Protein AF-A0A8H4WPX4-F1 (afdb_monomer_lite)

InterPro domains:
  IPR052374 SERAC1 [PTHR48182] (149-244)

Secondary structure (DSSP, 8-state):
-TTB-SSEEEEEEEPTT--HHHHHHHHHHHHPPP-PPP-----------------------------------------------------BSBS-SS----TTSEEEEEEEEETTEEEEEEEESSHHHHHHHHHHHHT-TTSTTTT-EEESB--EEEEEEE-TT--EEEEEE--TT--TTGGGB-TTS-BHHHHTSTTSTTTTTEEEEEEE----TTSHHHHHTHHHHHHHHHHHHHHHHHGGGSTTS--TT-TTTT--GGG--EEEES---S---HHHHHHHHHHHHHHTS---GGGGGGGGG--GGGT--HHHHHT-TTPPPEEEEEESS-EEETTEEE-SS-HHHH-BTTBPPEEETT--TTTTT--SSSSTHHHHHHHHHHHHHHHHHHHHHHHHHHHHHHHHHHHHHHHHHT--

Organism: NCBI:txid282569

Foldseek 3Di:
DLQFDLFKKKKWLPDPPDDPVNVVVLLLLLQDDPDDPPPPPPDDDDDDDDDDDDDDDDDDDDDDDDDDDDDYDDDDDDDDDDPPPPDPPDFFAWPDPDQDCDPRFWGTKTWDDALNTIMMMIGGPGSVSVVSSVVSLVVCCVDPCVSMDMGRRPAFKDWLHAAPQAPEEAEAEAAALHHQQLLQAAPVRDNCLRNPQCVDPLPVNHTYMYHGDHRHLLDPVSLVCLVVSVVRNQQSVQSRVPHPPPPPDDDPVCRRVPDDQLLDEEEAFLAQLPCPDLVLVLLQNQVSVVLNPDDDCVSSVSSPPRDVVSNDDLVVQVPDVVRQHYAWEFEAAFDDGPNDTDASRDQVRRAGDPHGHHYQHPDGPSCRSYDPHCDRSVVVVSVRVSVSNVSSVVSVVVVVVVVVVVVVVVVVVVVVVVVD

pLDDT: mean 72.53, std 23.23, range [25.0, 97.5]

Sequence (420 aa):
MPLQSKRSVRVHEIPEGTSEKEYLDFVEHLCTKPKKPPKLHYSRVTKHFRRKFKSSASRSIPTEEVDEDARSKDEAELSPSPSTLRSEAEQAAPLLDDPLPTAKGWTRTTYCRQNGHLVGTVSFESETLKMEALERHEKNEKSCWKDWVVEDNFSEVTVLYEGPDAEFDICAVHGQGGNAMDTWTAGNGKMWLRDLLPEHDKFKNSRIMTFGYDSDLTDRDTVMELNDWAATLLRSLNEARTGDTAMAQLDPASIYNNIALPRFGIVFLATPHSGSTIADWNAFLVATAHVLGGVRIESVNTVKTFNPASVWDAQAFINLKPCPPFRCFAEGRMMPVRGTSKHVVTQASATLGNQQAFQIMNVDHVSICKFKSRLGPFTTISMALWELLNEVNNGGVQQTRTQQERRVSTQDEAVSIAQS

Structure (mmCIF, N/CA/C/O backbone):
data_AF-A0A8H4WPX4-F1
#
_entry.id   AF-A0A8H4WPX4-F1
#
loop_
_atom_site.group_PDB
_atom_site.id
_atom_site.type_symbol
_atom_site.label_atom_id
_atom_site.label_alt_id
_atom_site.label_comp_id
_atom_site.label_asym_id
_atom_site.label_entity_id
_atom_site.label_seq_id
_atom_site.pdbx_PDB_ins_code
_atom_site.Cartn_x
_atom_site.Cartn_y
_atom_site.Cartn_z
_atom_site.occupancy
_atom_site.B_iso_or_equiv
_atom_site.auth_seq_id
_atom_site.auth_comp_id
_atom_site.auth_asym_id
_atom_site.auth_atom_id
_atom_site.pdbx_PDB_model_num
ATOM 1 N N . MET A 1 1 ? 13.151 7.558 11.901 1.00 49.66 1 MET A N 1
ATOM 2 C CA . MET A 1 1 ? 12.704 6.172 11.686 1.00 49.66 1 MET A CA 1
ATOM 3 C C . MET A 1 1 ? 11.643 6.207 10.605 1.00 49.66 1 MET A C 1
ATOM 5 O O . MET A 1 1 ? 10.640 6.889 10.800 1.00 49.66 1 MET A O 1
ATOM 9 N N . PRO A 1 2 ? 11.892 5.598 9.440 1.00 61.50 2 PRO A N 1
ATOM 10 C CA . PRO A 1 2 ? 11.043 5.741 8.260 1.00 61.50 2 PRO A CA 1
ATOM 11 C C . PRO A 1 2 ? 9.674 5.068 8.399 1.00 61.50 2 PRO A C 1
ATOM 13 O O . PRO A 1 2 ? 8.862 5.256 7.513 1.00 61.50 2 PRO A O 1
ATOM 16 N N . LEU A 1 3 ? 9.391 4.346 9.488 1.00 73.19 3 LEU A N 1
ATOM 17 C CA . LEU A 1 3 ? 8.135 3.620 9.716 1.00 73.19 3 LEU A CA 1
ATOM 18 C C . LEU A 1 3 ? 6.934 4.490 10.114 1.00 73.19 3 LEU A C 1
ATOM 20 O O . LEU A 1 3 ? 5.793 4.063 9.940 1.00 73.19 3 LEU A O 1
ATOM 24 N N . GLN A 1 4 ? 7.169 5.688 10.654 1.00 89.25 4 GLN A N 1
ATOM 25 C CA . GLN A 1 4 ? 6.096 6.527 11.183 1.00 89.25 4 GLN A CA 1
ATOM 26 C C . GLN A 1 4 ? 5.302 7.192 10.061 1.00 89.25 4 GLN A C 1
ATOM 28 O O . GLN A 1 4 ? 5.848 7.893 9.204 1.00 89.25 4 GLN A O 1
ATOM 33 N N . SER A 1 5 ? 3.991 7.002 10.099 1.00 92.69 5 SER A N 1
ATOM 34 C CA . SER A 1 5 ? 3.038 7.673 9.228 1.00 92.69 5 SER A CA 1
ATOM 35 C C . SER A 1 5 ? 2.842 9.129 9.656 1.00 92.69 5 SER A C 1
ATOM 37 O O . SER A 1 5 ? 2.601 9.440 10.827 1.00 92.69 5 SER A O 1
ATOM 39 N N . LYS A 1 6 ? 2.882 10.056 8.695 1.00 91.44 6 LYS A N 1
ATOM 40 C CA . LYS A 1 6 ? 2.703 11.495 8.961 1.00 91.44 6 LYS A CA 1
ATOM 41 C C . LYS A 1 6 ? 1.300 11.813 9.455 1.00 91.44 6 LYS A C 1
ATOM 43 O O . LYS A 1 6 ? 1.112 12.727 10.250 1.00 91.44 6 LYS A O 1
ATOM 48 N N . ARG A 1 7 ? 0.290 11.104 8.951 1.00 92.38 7 ARG A N 1
ATOM 49 C CA . ARG A 1 7 ? -1.121 11.496 9.118 1.00 92.38 7 ARG A CA 1
ATOM 50 C C . ARG A 1 7 ? -2.052 10.365 9.513 1.00 92.38 7 ARG A C 1
ATOM 52 O O . ARG A 1 7 ? -3.246 10.615 9.603 1.00 92.38 7 ARG A O 1
ATOM 59 N N . SER A 1 8 ? -1.556 9.156 9.725 1.00 95.31 8 SER A N 1
ATOM 60 C CA . SER A 1 8 ? -2.407 8.022 10.094 1.00 95.31 8 SER A CA 1
ATOM 61 C C . SER A 1 8 ? -1.850 7.277 11.292 1.00 95.31 8 SER A C 1
ATOM 63 O O . SER A 1 8 ? -0.639 7.275 11.482 1.00 95.31 8 SER A O 1
ATOM 65 N N . VAL A 1 9 ? -2.732 6.634 12.045 1.00 95.94 9 VAL A N 1
ATOM 66 C CA . VAL A 1 9 ? -2.401 5.708 13.133 1.00 95.94 9 VAL A CA 1
ATOM 67 C C . VAL A 1 9 ? -3.067 4.365 12.881 1.00 95.94 9 VAL A C 1
ATOM 69 O O . VAL A 1 9 ? -4.122 4.300 12.240 1.00 95.94 9 VAL A O 1
ATOM 72 N N . ARG A 1 10 ? -2.442 3.308 13.373 1.00 95.50 10 ARG A N 1
ATOM 73 C CA . ARG A 1 10 ? -3.004 1.976 13.519 1.00 95.50 10 ARG A CA 1
ATOM 74 C C . ARG A 1 10 ? -3.588 1.857 14.921 1.00 95.50 10 ARG A C 1
ATOM 76 O O . ARG A 1 10 ? -3.024 2.373 15.882 1.00 95.50 10 ARG A O 1
ATOM 83 N N . VAL A 1 11 ? -4.726 1.189 15.011 1.00 94.88 11 VAL A N 1
ATOM 84 C CA . VAL A 1 11 ? -5.390 0.822 16.258 1.00 94.88 11 VAL A CA 1
ATOM 85 C C . VAL A 1 11 ? -5.448 -0.698 16.298 1.00 94.88 11 VAL A C 1
ATOM 87 O O . VAL A 1 11 ? -5.988 -1.305 15.375 1.00 94.88 11 VAL A O 1
ATOM 90 N N . HIS A 1 12 ? -4.876 -1.319 17.317 1.00 93.06 12 HIS A N 1
ATOM 91 C CA . HIS A 1 12 ? -4.879 -2.774 17.481 1.00 93.06 12 HIS A CA 1
ATOM 92 C C . HIS A 1 12 ? -5.034 -3.142 18.958 1.00 93.06 12 HIS A C 1
ATOM 94 O O . HIS A 1 12 ? -5.242 -2.263 19.794 1.00 93.06 12 HIS A O 1
ATOM 100 N N . GLU A 1 13 ? -5.015 -4.445 19.263 1.00 91.12 13 GLU A N 1
ATOM 101 C CA . GLU A 1 13 ? -5.414 -4.965 20.585 1.00 91.12 13 GLU A CA 1
ATOM 102 C C . GLU A 1 13 ? -6.828 -4.503 20.977 1.00 91.12 13 GLU A C 1
ATOM 104 O O . GLU A 1 13 ? -7.164 -4.308 22.141 1.00 91.12 13 GLU A O 1
ATOM 109 N N . ILE A 1 14 ? -7.688 -4.328 19.969 1.00 91.56 14 ILE A N 1
ATOM 110 C CA . ILE A 1 14 ? -9.085 -3.969 20.171 1.00 91.56 14 ILE A CA 1
ATOM 111 C C . ILE A 1 14 ? -9.789 -5.183 20.807 1.00 91.56 14 ILE A C 1
ATOM 113 O O . ILE A 1 14 ? -9.704 -6.280 20.243 1.00 91.56 14 ILE A O 1
ATOM 117 N N . PRO A 1 15 ? -10.481 -5.018 21.953 1.00 91.00 15 PRO A N 1
ATOM 118 C CA . PRO A 1 15 ? -11.145 -6.114 22.648 1.00 91.00 15 PRO A CA 1
ATOM 119 C C . PRO A 1 15 ? -12.100 -6.900 21.748 1.00 91.00 15 PRO A C 1
ATOM 121 O O . PRO A 1 15 ? -12.853 -6.325 20.956 1.00 91.00 15 PRO A O 1
ATOM 124 N N . GLU A 1 16 ? -12.100 -8.224 21.895 1.00 87.88 16 GLU A N 1
ATOM 125 C CA . GLU A 1 16 ? -13.018 -9.091 21.158 1.00 87.88 16 GLU A CA 1
ATOM 126 C C . GLU A 1 16 ? -14.481 -8.729 21.446 1.00 87.88 16 GLU A C 1
ATOM 128 O O . GLU A 1 16 ? -14.855 -8.421 22.576 1.00 87.88 16 GLU A O 1
ATOM 133 N N . GLY A 1 17 ? -15.317 -8.765 20.407 1.00 86.69 17 GLY A N 1
ATOM 134 C CA . GLY A 1 17 ? -16.735 -8.409 20.507 1.00 86.69 17 GLY A CA 1
ATOM 135 C C . GLY A 1 17 ? -17.028 -6.907 20.478 1.00 86.69 17 GLY A C 1
ATOM 136 O O . GLY A 1 17 ? -18.195 -6.539 20.566 1.00 86.69 17 GLY A O 1
ATOM 137 N N . THR A 1 18 ? -16.010 -6.052 20.319 1.00 90.12 18 THR A N 1
ATOM 138 C CA . THR A 1 18 ? -16.209 -4.615 20.079 1.00 90.12 18 THR A CA 1
ATOM 139 C C . THR A 1 18 ? -17.030 -4.409 18.804 1.00 90.12 18 THR A C 1
ATOM 141 O O . THR A 1 18 ? -16.660 -4.883 17.726 1.00 90.12 18 THR A O 1
ATOM 144 N N . SER A 1 19 ? -18.134 -3.680 18.921 1.00 90.38 19 SER A N 1
ATOM 145 C CA . SER A 1 19 ? -18.980 -3.311 17.785 1.00 90.38 19 SER A CA 1
ATOM 146 C C . SER A 1 19 ? -18.358 -2.190 16.951 1.00 90.38 19 SER A C 1
ATOM 148 O O . SER A 1 19 ? -17.565 -1.380 17.445 1.00 90.38 19 SER A O 1
ATOM 150 N N . GLU A 1 20 ? -18.779 -2.070 15.692 1.00 87.38 20 GLU A N 1
ATOM 151 C CA . GLU A 1 20 ? -18.356 -0.963 14.822 1.00 87.38 20 GLU A CA 1
ATOM 152 C C . GLU A 1 20 ? -18.636 0.415 15.455 1.00 87.38 20 GLU A C 1
ATOM 154 O O . GLU A 1 20 ? -17.824 1.340 15.386 1.00 87.38 20 GLU A O 1
ATOM 159 N N . LYS A 1 21 ? -19.775 0.542 16.139 1.00 88.38 21 LYS A N 1
ATOM 160 C CA . LYS A 1 21 ? -20.167 1.777 16.817 1.00 88.38 21 LYS A CA 1
ATOM 161 C C . LYS A 1 21 ? -19.221 2.135 17.965 1.00 88.38 21 LYS A C 1
ATOM 163 O O . LYS A 1 21 ? -18.845 3.297 18.087 1.00 88.38 21 LYS A O 1
ATOM 168 N N . GLU A 1 22 ? -18.828 1.165 18.787 1.00 90.75 22 GLU A N 1
ATOM 169 C CA . GLU A 1 22 ? -17.868 1.394 19.877 1.00 90.75 22 GLU A CA 1
ATOM 170 C C . GLU A 1 22 ? -16.495 1.793 19.333 1.00 90.75 22 GLU A C 1
ATOM 172 O O . GLU A 1 22 ? -15.857 2.702 19.866 1.00 90.75 22 GLU A O 1
ATOM 177 N N . TYR A 1 23 ? -16.071 1.179 18.225 1.00 91.38 23 TYR A N 1
ATOM 178 C CA . TYR A 1 23 ? -14.866 1.592 17.514 1.00 91.38 23 TYR A CA 1
ATOM 179 C C . TYR A 1 23 ? -14.960 3.039 17.010 1.00 91.38 23 TYR A C 1
ATOM 181 O O . TYR A 1 23 ? -14.030 3.825 17.201 1.00 91.38 23 TYR A O 1
ATOM 189 N N . LEU A 1 24 ? -16.088 3.444 16.424 1.00 89.50 24 LEU A N 1
ATOM 190 C CA . LEU A 1 24 ? -16.292 4.831 15.999 1.00 89.50 24 LEU A CA 1
ATOM 191 C C . LEU A 1 24 ? -16.297 5.809 17.181 1.00 89.50 24 LEU A C 1
ATOM 193 O O . LEU A 1 24 ? -15.671 6.865 17.086 1.00 89.50 24 LEU A O 1
ATOM 197 N N . ASP A 1 25 ? -16.917 5.453 18.306 1.00 89.31 25 ASP A N 1
ATOM 198 C CA . ASP A 1 25 ? -16.880 6.258 19.534 1.00 89.31 25 ASP A CA 1
ATOM 199 C C . ASP A 1 25 ? -15.433 6.450 20.034 1.00 89.31 25 ASP A C 1
ATOM 201 O O . ASP A 1 25 ? -15.055 7.546 20.470 1.00 89.31 25 ASP A O 1
ATOM 205 N N . PHE A 1 26 ? -14.585 5.425 19.904 1.00 90.94 26 PHE A N 1
ATOM 206 C CA . PHE A 1 26 ? -13.151 5.530 20.170 1.00 90.94 26 PHE A CA 1
ATOM 207 C C . PHE A 1 26 ? -12.427 6.466 19.184 1.00 90.94 26 PHE A C 1
ATOM 209 O O . PHE A 1 26 ? -11.671 7.350 19.601 1.00 90.94 26 PHE A O 1
ATOM 216 N N . VAL A 1 27 ? -12.681 6.342 17.879 1.00 90.81 27 VAL A N 1
ATOM 217 C CA . VAL A 1 27 ? -12.102 7.245 16.864 1.00 90.81 27 VAL A CA 1
ATOM 218 C C . VAL A 1 27 ? -12.495 8.702 17.144 1.00 90.81 27 VAL A C 1
ATOM 220 O O . VAL A 1 27 ? -11.671 9.619 17.047 1.00 90.81 27 VAL A O 1
ATOM 223 N N . GLU A 1 28 ? -13.739 8.939 17.560 1.00 87.31 28 GLU A N 1
ATOM 224 C CA . GLU A 1 28 ? -14.193 10.260 17.989 1.00 87.31 28 GLU A CA 1
ATOM 225 C C . GLU A 1 28 ? -13.503 10.745 19.272 1.00 8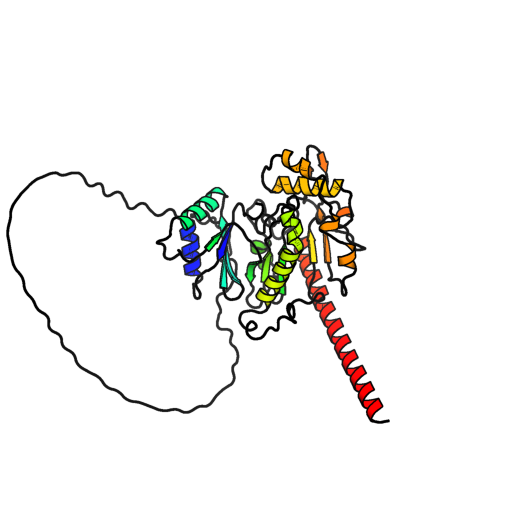7.31 28 GLU A C 1
ATOM 227 O O . GLU A 1 28 ? -13.208 11.942 19.406 1.00 87.31 28 GLU A O 1
ATOM 232 N N . HIS A 1 29 ? -13.221 9.840 20.209 1.00 86.25 29 HIS A N 1
ATOM 233 C CA . HIS A 1 29 ? -12.486 10.143 21.433 1.00 86.25 29 HIS A CA 1
ATOM 234 C C . HIS A 1 29 ? -11.058 10.635 21.149 1.00 86.25 29 HIS A C 1
ATOM 236 O O . HIS A 1 29 ? -10.640 11.639 21.731 1.00 86.25 29 HIS A O 1
ATOM 242 N N . LEU A 1 30 ? -10.345 10.020 20.197 1.00 87.62 30 LEU A N 1
ATOM 243 C CA . LEU A 1 30 ? -9.008 10.467 19.764 1.00 87.62 30 LEU A CA 1
ATOM 244 C C . LEU A 1 30 ? -8.999 11.930 19.274 1.00 87.62 30 LEU A C 1
ATOM 246 O O . LEU A 1 30 ? -8.006 12.661 19.384 1.00 87.62 30 LEU A O 1
ATOM 250 N N . CYS A 1 31 ? -10.142 12.375 18.762 1.00 79.56 31 CYS A N 1
ATOM 251 C CA . CYS A 1 31 ? -10.309 13.641 18.068 1.00 79.56 31 CYS A CA 1
ATOM 252 C C . CYS A 1 31 ? -10.891 14.765 18.939 1.00 79.56 31 CYS A C 1
ATOM 254 O O . CYS A 1 31 ? -10.658 15.952 18.691 1.00 79.56 31 CYS A O 1
ATOM 256 N N . THR A 1 32 ? -11.655 14.426 19.977 1.00 74.50 32 THR A N 1
ATOM 257 C CA . THR A 1 32 ? -12.377 15.410 20.789 1.00 74.50 32 THR A CA 1
ATOM 258 C C . THR A 1 32 ? -11.599 15.780 22.053 1.00 74.50 32 THR A C 1
ATOM 260 O O . THR A 1 32 ? -11.301 14.954 22.910 1.00 74.50 32 THR A O 1
ATOM 263 N N . LYS A 1 33 ? -11.280 17.073 22.225 1.00 61.56 33 LYS A N 1
ATOM 264 C CA . LYS A 1 33 ? -10.755 17.572 23.509 1.00 61.56 33 LYS A CA 1
ATOM 265 C C . LYS A 1 33 ? -11.840 17.365 24.577 1.00 61.56 33 LYS A C 1
ATOM 267 O O . LYS A 1 33 ? -12.969 17.812 24.348 1.00 61.56 33 LYS A O 1
ATOM 272 N N . PRO A 1 34 ? -11.542 16.762 25.746 1.00 54.03 34 PRO A N 1
ATOM 273 C CA . PRO A 1 34 ? -12.527 16.664 26.814 1.00 54.03 34 PRO A CA 1
ATOM 274 C C . PRO A 1 34 ? -13.023 18.072 27.145 1.00 54.03 34 PRO A C 1
ATOM 276 O O . PRO A 1 34 ? -12.227 18.991 27.374 1.00 54.03 34 PRO A O 1
ATOM 279 N N . LYS A 1 35 ? -14.347 18.270 27.131 1.00 45.44 35 LYS A N 1
ATOM 280 C CA . LYS A 1 35 ? -14.943 19.534 27.572 1.00 45.44 35 LYS A CA 1
ATOM 281 C C . LYS A 1 35 ? -14.468 19.760 29.004 1.00 45.44 35 LYS A C 1
ATOM 283 O O . LYS A 1 35 ? -14.813 18.984 29.891 1.00 45.44 35 LYS A O 1
ATOM 288 N N . LYS A 1 36 ? -13.664 20.807 29.241 1.00 37.50 36 LYS A N 1
ATOM 289 C CA . LYS A 1 36 ? -13.374 21.243 30.614 1.00 37.50 36 LYS A CA 1
ATOM 290 C C . LYS A 1 36 ? -14.729 21.406 31.308 1.00 37.50 36 LYS A C 1
ATOM 292 O O . LYS A 1 36 ? -15.585 22.084 30.730 1.00 37.50 36 LYS A O 1
ATOM 297 N N . PRO A 1 37 ? -14.952 20.811 32.494 1.00 34.47 37 PRO A N 1
ATOM 298 C CA . PRO A 1 37 ? -16.178 21.079 33.223 1.00 34.47 37 PRO A CA 1
ATOM 299 C C . PRO A 1 37 ? -16.290 22.600 33.392 1.00 34.47 37 PRO A C 1
ATOM 301 O O . PRO A 1 37 ? -15.262 23.258 33.617 1.00 34.47 37 PRO A O 1
ATOM 304 N N . PRO A 1 38 ? -17.487 23.190 33.218 1.00 32.53 38 PRO A N 1
ATOM 305 C CA . PRO A 1 38 ? -17.656 24.620 33.408 1.00 32.53 38 PRO A CA 1
ATOM 306 C C . PRO A 1 38 ? -17.118 24.963 34.793 1.00 32.53 38 PRO A C 1
ATOM 308 O O . PRO A 1 38 ? -17.492 24.339 35.786 1.00 32.53 38 PRO A O 1
ATOM 311 N N . LYS A 1 39 ? -16.173 25.908 34.848 1.00 34.97 39 LYS A N 1
ATOM 312 C CA . LYS A 1 39 ? -15.634 26.402 36.113 1.00 34.97 39 LYS A CA 1
ATOM 313 C C . LYS A 1 39 ? -16.828 26.903 36.920 1.00 34.97 39 LYS A C 1
ATOM 315 O O . LYS A 1 39 ? -17.374 27.954 36.589 1.00 34.97 39 LYS A O 1
ATOM 320 N N . LEU A 1 40 ? -17.245 26.161 37.949 1.00 34.16 40 LEU A N 1
ATOM 321 C CA . LEU A 1 40 ? -18.173 26.698 38.933 1.00 34.16 40 LEU A CA 1
ATOM 322 C C . LEU A 1 40 ? -17.484 27.919 39.539 1.00 34.16 40 LEU A C 1
ATOM 324 O O . LEU A 1 40 ? -16.514 27.801 40.292 1.00 34.16 40 LEU A O 1
ATOM 328 N N . HIS A 1 41 ? -17.964 29.102 39.169 1.00 35.03 41 HIS A N 1
ATOM 329 C CA . HIS A 1 41 ? -17.638 30.336 39.856 1.00 35.03 41 HIS A CA 1
ATOM 330 C C . HIS A 1 41 ? -18.262 30.243 41.250 1.00 35.03 41 HIS A C 1
ATOM 332 O O . HIS A 1 41 ? -19.390 30.669 41.476 1.00 35.03 41 HIS A O 1
ATOM 338 N N . TYR A 1 42 ? -17.530 29.667 42.201 1.00 32.53 42 TYR A N 1
ATOM 339 C CA . TYR A 1 42 ? -17.839 29.879 43.605 1.00 32.53 42 TYR A CA 1
ATOM 340 C C . TYR A 1 42 ? -17.457 31.318 43.936 1.00 32.53 42 TYR A C 1
ATOM 342 O O . TYR A 1 42 ? -16.288 31.645 44.159 1.00 32.53 42 TYR A O 1
ATOM 350 N N . SER A 1 43 ? -18.456 32.199 43.936 1.00 33.25 43 SER A N 1
ATOM 351 C CA . SER A 1 43 ? -18.349 33.466 44.639 1.00 33.25 43 SER A CA 1
ATOM 352 C C . SER A 1 43 ? -18.081 33.143 46.109 1.00 33.25 43 SER A C 1
ATOM 354 O O . SER A 1 43 ? -18.835 32.434 46.778 1.00 33.25 43 SER A O 1
ATOM 356 N N . ARG A 1 44 ? -16.941 33.616 46.615 1.00 34.16 44 ARG A N 1
ATOM 357 C CA . ARG A 1 44 ? -16.641 33.579 48.044 1.00 34.16 44 ARG A CA 1
ATOM 358 C C . ARG A 1 44 ? -17.659 34.465 48.755 1.00 34.16 44 ARG A C 1
ATOM 360 O O . ARG A 1 44 ? -17.464 35.672 48.841 1.00 34.16 44 ARG A O 1
ATOM 367 N N . VAL A 1 45 ? -18.721 33.869 49.284 1.00 33.47 45 VAL A N 1
ATOM 368 C CA . VAL A 1 45 ? -19.515 34.488 50.345 1.00 33.47 45 VAL A CA 1
ATOM 369 C C . VAL A 1 45 ? -19.074 33.855 51.653 1.00 33.47 45 VAL A C 1
ATOM 371 O O . VAL A 1 45 ? -19.521 32.786 52.061 1.00 33.47 45 VAL A O 1
ATOM 374 N N . THR A 1 46 ? -18.138 34.529 52.306 1.00 34.66 46 THR A N 1
ATOM 375 C CA . THR A 1 46 ? -17.871 34.349 53.725 1.00 34.66 46 THR A CA 1
ATOM 376 C C . THR A 1 46 ? -19.080 34.847 54.509 1.00 34.66 46 THR A C 1
ATOM 378 O O . THR A 1 46 ? -19.437 36.018 54.430 1.00 34.66 46 THR A O 1
ATOM 381 N N . LYS A 1 47 ? -19.688 33.982 55.323 1.00 31.17 47 LYS A N 1
ATOM 382 C CA . LYS A 1 47 ? -20.361 34.401 56.557 1.00 31.17 47 LYS A CA 1
ATOM 383 C C . LYS A 1 47 ? -20.334 33.259 57.562 1.00 31.17 47 LYS A C 1
ATOM 385 O O . LYS A 1 47 ? -20.883 32.186 57.348 1.00 31.17 47 LYS A O 1
ATOM 390 N N . HIS A 1 48 ? -19.618 33.516 58.649 1.00 30.33 48 HIS A N 1
ATOM 391 C CA . HIS A 1 48 ? -19.626 32.720 59.862 1.00 30.33 48 HIS A CA 1
ATOM 392 C C . HIS A 1 48 ? -21.043 32.669 60.434 1.00 30.33 48 HIS A C 1
ATOM 394 O O . HIS A 1 48 ? -21.630 33.727 60.623 1.00 30.33 48 HIS A O 1
ATOM 400 N N . PHE A 1 49 ? -21.532 31.492 60.824 1.00 29.45 49 PHE A N 1
ATOM 401 C CA . PHE A 1 49 ? -22.315 31.370 62.052 1.00 29.45 49 PHE A CA 1
ATOM 402 C C . PHE A 1 49 ? -22.170 29.970 62.652 1.00 29.45 49 PHE A C 1
ATOM 404 O O . PHE A 1 49 ? -22.256 28.943 61.988 1.00 29.45 49 PHE A O 1
ATOM 411 N N . ARG A 1 50 ? -21.879 29.982 63.947 1.00 29.73 50 ARG A N 1
ATOM 412 C CA . ARG A 1 50 ? -21.510 28.873 64.820 1.00 29.73 50 ARG A CA 1
ATOM 413 C C . ARG A 1 50 ? -22.760 28.465 65.599 1.00 29.73 50 ARG A C 1
ATOM 415 O O . ARG A 1 50 ? -23.275 29.307 66.331 1.00 29.73 50 ARG A O 1
ATOM 422 N N . ARG A 1 51 ? -23.212 27.205 65.539 1.00 26.94 51 ARG A N 1
ATOM 423 C CA . ARG A 1 51 ? -24.009 26.612 66.634 1.00 26.94 51 ARG A CA 1
ATOM 424 C C . ARG A 1 51 ? -24.070 25.078 66.588 1.00 26.94 51 ARG A C 1
ATOM 426 O O . ARG A 1 51 ? -24.337 24.483 65.557 1.00 26.94 51 ARG A O 1
ATOM 433 N N . LYS A 1 52 ? -23.778 24.486 67.751 1.00 28.66 52 LYS A N 1
ATOM 434 C CA . LYS A 1 52 ? -23.822 23.060 68.130 1.00 28.66 52 LYS A CA 1
ATOM 435 C C . LYS A 1 52 ? -25.260 22.522 68.198 1.00 28.66 52 LYS A C 1
ATOM 437 O O . LYS A 1 52 ? -26.100 23.293 68.632 1.00 28.66 52 LYS A O 1
ATOM 442 N N . PHE A 1 53 ? -25.459 21.219 67.940 1.00 26.66 53 PHE A N 1
ATOM 443 C CA . PHE A 1 53 ? -26.291 20.213 68.667 1.00 26.66 53 PHE A CA 1
ATOM 444 C C . PHE A 1 53 ? -26.133 18.860 67.911 1.00 26.66 53 PHE A C 1
ATOM 446 O O . PHE A 1 53 ? -26.291 18.855 66.701 1.00 26.66 53 PHE A O 1
ATOM 453 N N . LYS A 1 54 ? -25.469 17.802 68.417 1.00 25.00 54 LYS A N 1
ATOM 454 C CA . LYS A 1 54 ? -25.812 16.721 69.387 1.00 25.00 54 LYS A CA 1
ATOM 455 C C . LYS A 1 54 ? -26.940 15.737 68.971 1.00 25.00 54 LYS A C 1
ATOM 457 O O . LYS A 1 54 ? -28.085 16.157 68.932 1.00 25.00 54 LYS A O 1
ATOM 462 N N . SER A 1 55 ? -26.548 14.446 68.853 1.00 25.14 55 SER A N 1
ATOM 463 C CA . SER A 1 55 ? -27.285 13.149 68.987 1.00 25.14 55 SER A CA 1
ATOM 464 C C . SER A 1 55 ? -28.486 12.892 68.048 1.00 25.14 55 SER A C 1
ATOM 466 O O . SER A 1 55 ? -29.139 13.839 67.659 1.00 25.14 55 SER A O 1
ATOM 468 N N . SER A 1 56 ? -28.876 11.682 67.626 1.00 25.70 56 SER A N 1
ATOM 469 C CA . SER A 1 56 ? -28.771 10.310 68.160 1.00 25.70 56 SER A CA 1
ATOM 470 C C . SER A 1 56 ? -29.081 9.265 67.061 1.00 25.70 56 SER A C 1
ATOM 472 O O . SER A 1 56 ? -29.510 9.611 65.968 1.00 25.70 56 SER A O 1
ATOM 474 N N . ALA A 1 57 ? -28.869 7.991 67.398 1.00 25.69 57 ALA A N 1
ATOM 475 C CA . ALA A 1 57 ? -28.920 6.774 66.584 1.00 25.69 57 ALA A CA 1
ATOM 476 C C . ALA A 1 57 ? -30.321 6.187 66.254 1.00 25.69 57 ALA A C 1
ATOM 478 O O . ALA A 1 57 ? -31.335 6.661 66.759 1.00 25.69 57 ALA A O 1
ATOM 479 N N . SER A 1 58 ? -30.274 5.032 65.555 1.00 27.38 58 SER A N 1
ATOM 480 C CA . SER A 1 58 ? -31.230 3.896 65.427 1.00 27.38 58 SER A CA 1
ATOM 481 C C . SER A 1 58 ? -32.208 3.922 64.229 1.00 27.38 58 SER A C 1
ATOM 483 O O . SER A 1 58 ? -32.873 4.922 64.011 1.00 27.38 58 SER A O 1
ATOM 485 N N . ARG A 1 59 ? -32.133 2.962 63.277 1.00 26.52 59 ARG A N 1
ATOM 486 C CA . ARG A 1 59 ? -32.573 1.527 63.230 1.00 26.52 59 ARG A CA 1
ATOM 487 C C . ARG A 1 59 ? -33.991 1.457 62.616 1.00 26.52 59 ARG A C 1
ATOM 489 O O . ARG A 1 59 ? -34.901 2.055 63.164 1.00 26.52 59 ARG A O 1
ATOM 496 N N . SER A 1 60 ? -34.249 0.818 61.471 1.00 28.56 60 SER A N 1
ATOM 497 C CA . SER A 1 60 ? -34.581 -0.618 61.339 1.00 28.56 60 SER A CA 1
ATOM 498 C C . SER A 1 60 ? -35.143 -0.929 59.928 1.00 28.56 60 SER A C 1
ATOM 500 O O . SER A 1 60 ? -35.628 -0.030 59.248 1.00 28.56 60 SER A O 1
ATOM 502 N N . ILE A 1 61 ? -35.041 -2.208 59.537 1.00 29.41 61 ILE A N 1
ATOM 503 C CA . ILE A 1 61 ? -35.591 -2.924 58.357 1.00 29.41 61 ILE A CA 1
ATOM 504 C C . ILE A 1 61 ? -36.891 -3.658 58.794 1.00 29.41 61 ILE A C 1
ATOM 506 O O . ILE A 1 61 ? -37.044 -3.845 60.007 1.00 29.41 61 ILE A O 1
ATOM 510 N N . PRO A 1 62 ? -37.839 -4.016 57.894 1.00 34.53 62 PRO A N 1
ATOM 511 C CA . PRO A 1 62 ? -38.021 -5.411 57.367 1.00 34.53 62 PRO A CA 1
ATOM 512 C C . PRO A 1 62 ? -38.379 -5.423 55.842 1.00 34.53 62 PRO A C 1
ATOM 514 O O . PRO A 1 62 ? -38.886 -4.414 55.365 1.00 34.53 62 PRO A O 1
ATOM 517 N N . THR A 1 63 ? -38.033 -6.344 54.919 1.00 27.84 63 THR A N 1
ATOM 518 C CA . THR A 1 63 ? -38.141 -7.823 54.704 1.00 27.84 63 THR A CA 1
ATOM 519 C C . THR A 1 63 ? -39.548 -8.436 54.658 1.00 27.84 63 THR A C 1
ATOM 521 O O . THR A 1 63 ? -40.181 -8.491 55.702 1.00 27.84 63 THR A O 1
ATOM 524 N N . GLU A 1 64 ? -39.918 -8.961 53.476 1.00 29.41 64 GLU A N 1
ATOM 525 C CA . GLU A 1 64 ? -40.791 -10.112 53.089 1.00 29.41 64 GLU A CA 1
ATOM 526 C C . GLU A 1 64 ? -40.490 -10.315 51.570 1.00 29.41 64 GLU A C 1
ATOM 528 O O . GLU A 1 64 ? -40.459 -9.312 50.858 1.00 29.41 64 GLU A O 1
ATOM 533 N N . GLU A 1 65 ? -40.009 -11.414 50.965 1.00 27.98 65 GLU A N 1
ATOM 534 C CA . GLU A 1 65 ? -40.240 -12.884 50.962 1.00 27.98 65 GLU A CA 1
ATOM 535 C C . GLU A 1 65 ? -41.585 -13.382 50.388 1.00 27.98 65 GLU A C 1
ATOM 537 O O . GLU A 1 65 ? -42.619 -12.797 50.689 1.00 27.98 65 GLU A O 1
ATOM 542 N N . VAL A 1 66 ? -41.485 -14.444 49.549 1.00 31.70 66 VAL A N 1
ATOM 543 C CA . VAL A 1 66 ? -42.432 -15.493 49.047 1.00 31.70 66 VAL A CA 1
ATOM 544 C C . VAL A 1 66 ? -42.029 -15.851 47.586 1.00 31.70 66 VAL A C 1
ATOM 546 O O . VAL A 1 66 ? -42.166 -15.011 46.697 1.00 31.70 66 VAL A O 1
ATOM 549 N N . ASP A 1 67 ? -41.213 -16.902 47.377 1.00 29.19 67 ASP A N 1
ATOM 550 C CA . ASP A 1 67 ? -41.512 -18.328 47.009 1.00 29.19 67 ASP A CA 1
ATOM 551 C C . ASP A 1 67 ? -41.958 -18.535 45.542 1.00 29.19 67 ASP A C 1
ATOM 553 O O . ASP A 1 67 ? -42.886 -17.879 45.077 1.00 29.19 67 ASP A O 1
ATOM 557 N N . GLU A 1 68 ? -41.216 -19.242 44.672 1.00 32.16 68 GLU A N 1
ATOM 558 C CA . GLU A 1 68 ? -40.874 -20.691 44.548 1.00 32.16 68 GLU A CA 1
ATOM 559 C C . GLU A 1 68 ? -41.920 -21.545 43.795 1.00 32.16 68 GLU A C 1
ATOM 561 O O . GLU A 1 68 ? -43.085 -21.582 44.163 1.00 32.16 68 GLU A O 1
ATOM 566 N N . ASP A 1 69 ? -41.452 -22.203 42.716 1.00 27.69 69 ASP A N 1
ATOM 567 C CA . ASP A 1 69 ? -41.758 -23.567 42.209 1.00 27.69 69 ASP A CA 1
ATOM 568 C C . ASP A 1 69 ? -41.456 -23.612 40.686 1.00 27.69 69 ASP A C 1
ATOM 570 O O . ASP A 1 69 ? -41.923 -22.750 39.948 1.00 27.69 69 ASP A O 1
ATOM 574 N N . ALA A 1 70 ? -40.634 -24.461 40.046 1.00 30.20 70 ALA A N 1
ATOM 575 C CA . ALA A 1 70 ? -40.085 -25.820 40.203 1.00 30.20 70 ALA A CA 1
ATOM 576 C C . ALA A 1 70 ? -40.638 -26.816 39.148 1.00 30.20 70 ALA A C 1
ATOM 578 O O . ALA A 1 70 ? -41.835 -26.870 38.887 1.00 30.20 70 ALA A O 1
ATOM 579 N N . ARG A 1 71 ? -39.715 -27.667 38.645 1.00 27.38 71 ARG A N 1
ATOM 580 C CA . ARG A 1 71 ? -39.833 -28.921 37.840 1.00 27.38 71 ARG A CA 1
ATOM 581 C C . ARG A 1 71 ? -39.963 -28.832 36.304 1.00 27.38 71 ARG A C 1
ATOM 583 O O . ARG A 1 71 ? -40.930 -28.295 35.794 1.00 27.38 71 ARG A O 1
ATOM 590 N N . SER A 1 72 ? -38.947 -29.248 35.517 1.00 28.92 72 SER A N 1
ATOM 591 C CA . SER A 1 72 ? -38.431 -30.615 35.162 1.00 28.92 72 SER A CA 1
ATOM 592 C C . SER A 1 72 ? -39.170 -31.206 33.942 1.00 28.92 72 SER A C 1
ATOM 594 O O . SER A 1 72 ? -40.379 -31.048 33.900 1.00 28.92 72 SER A O 1
ATOM 596 N N . LYS A 1 73 ? -38.634 -31.967 32.976 1.00 28.36 73 LYS A N 1
ATOM 597 C CA . LYS A 1 73 ? -37.337 -32.607 32.687 1.00 28.36 73 LYS A CA 1
ATOM 598 C C . LYS A 1 73 ? -37.458 -33.285 31.288 1.00 28.36 73 LYS A C 1
ATOM 600 O O . LYS A 1 73 ? -38.575 -33.579 30.877 1.00 28.36 73 LYS A O 1
ATOM 605 N N . ASP A 1 74 ? -36.308 -33.617 30.698 1.00 27.64 74 ASP A N 1
ATOM 606 C CA . ASP A 1 74 ? -36.000 -34.751 29.793 1.00 27.64 74 ASP A CA 1
ATOM 607 C C . ASP A 1 74 ? -36.244 -34.689 28.256 1.00 27.64 74 ASP A C 1
ATOM 609 O O . ASP A 1 74 ? -37.359 -34.663 27.747 1.00 27.64 74 ASP A O 1
ATOM 613 N N . GLU A 1 75 ? -35.086 -34.695 27.575 1.00 31.12 75 GLU A N 1
ATOM 614 C CA . GLU A 1 75 ? -34.592 -35.355 26.345 1.00 31.12 75 GLU A CA 1
ATOM 615 C C . GLU A 1 75 ? -35.519 -35.894 25.235 1.00 31.12 75 GLU A C 1
ATOM 617 O O . GLU A 1 75 ? -36.398 -36.715 25.475 1.00 31.12 75 GLU A O 1
ATOM 622 N N . ALA A 1 76 ? -35.152 -35.591 23.976 1.00 28.42 76 ALA A N 1
ATOM 623 C CA . ALA A 1 76 ? -34.740 -36.592 22.973 1.00 28.42 76 ALA A CA 1
ATOM 624 C C . ALA A 1 76 ? -34.166 -35.921 21.702 1.00 28.42 76 ALA A C 1
ATOM 626 O O . ALA A 1 76 ? -34.723 -34.957 21.178 1.00 28.42 76 ALA A O 1
ATOM 627 N N . GLU A 1 77 ? -33.046 -36.461 21.220 1.00 30.17 77 GLU A N 1
ATOM 628 C CA . GLU A 1 77 ? -32.314 -36.111 19.997 1.00 30.17 77 GLU A CA 1
ATOM 629 C C . GLU A 1 77 ? -33.122 -36.334 18.705 1.00 30.17 77 GLU A C 1
ATOM 631 O O . GLU A 1 77 ? -33.837 -37.326 18.589 1.00 30.17 77 GLU A O 1
ATOM 636 N N . LEU A 1 78 ? -32.907 -35.481 17.693 1.00 29.84 78 LEU A N 1
ATOM 637 C CA . LEU A 1 78 ? -32.844 -35.849 16.267 1.00 29.84 78 LEU A CA 1
ATOM 638 C C . LEU A 1 78 ? -32.310 -34.652 15.459 1.00 29.84 78 LEU A C 1
ATOM 640 O O . LEU A 1 78 ? -32.871 -33.559 15.468 1.00 29.84 78 LEU A O 1
ATOM 644 N N . SER A 1 79 ? -31.182 -34.870 14.790 1.00 29.27 79 SER A N 1
ATOM 645 C CA . SER A 1 79 ? -30.439 -33.908 13.975 1.00 29.27 79 SER A CA 1
ATOM 646 C C . SER A 1 79 ? -31.195 -33.463 12.714 1.00 29.27 79 SER A C 1
ATOM 648 O O . SER A 1 79 ? -31.984 -34.219 12.143 1.00 29.27 79 SER A O 1
ATOM 650 N N . PRO A 1 80 ? -30.880 -32.258 12.206 1.00 26.69 80 PRO A N 1
ATOM 651 C CA . PRO A 1 80 ? -30.342 -32.220 10.849 1.00 26.69 80 PRO A CA 1
ATOM 652 C C . PRO A 1 80 ? -29.072 -31.365 10.698 1.00 26.69 80 PRO A C 1
ATOM 654 O O . PRO A 1 80 ? -28.811 -30.406 11.417 1.00 26.69 80 PRO A O 1
ATOM 657 N N . SER A 1 81 ? -28.288 -31.795 9.716 1.00 25.92 81 SER A N 1
ATOM 658 C CA . SER A 1 81 ? -26.997 -31.330 9.197 1.00 25.92 81 SER A CA 1
ATOM 659 C C . SER A 1 81 ? -26.824 -29.808 9.011 1.00 25.92 81 SER A C 1
ATOM 661 O O . SER A 1 81 ? -27.764 -29.140 8.578 1.00 25.92 81 SER A O 1
ATOM 663 N N . PRO A 1 82 ? -25.609 -29.260 9.230 1.00 28.95 82 PRO A N 1
ATOM 664 C CA . PRO A 1 82 ? -25.370 -27.823 9.208 1.00 28.95 82 PRO A CA 1
ATOM 665 C C . PRO A 1 82 ? -25.214 -27.302 7.775 1.00 28.95 82 PRO A C 1
ATOM 667 O O . PRO A 1 82 ? -24.180 -27.469 7.131 1.00 28.95 82 PRO A O 1
ATOM 670 N N . SER A 1 83 ? -26.230 -26.592 7.293 1.00 28.12 83 SER A N 1
ATOM 671 C CA . SER A 1 83 ? -26.000 -25.480 6.378 1.00 28.12 83 SER A CA 1
ATOM 672 C C . SER A 1 83 ? -25.306 -24.378 7.178 1.00 28.12 83 SER A C 1
ATOM 674 O O . SER A 1 83 ? -25.941 -23.748 8.026 1.00 28.12 83 SER A O 1
ATOM 676 N N . THR A 1 84 ? -24.015 -24.147 6.951 1.00 29.56 84 THR A N 1
ATOM 677 C CA . THR A 1 84 ? -23.311 -22.979 7.492 1.00 29.56 84 THR A CA 1
ATOM 678 C C . THR A 1 84 ? -23.818 -21.729 6.779 1.00 29.56 84 THR A C 1
ATOM 680 O O . THR A 1 84 ? -23.219 -21.210 5.842 1.00 29.56 84 THR A O 1
ATOM 683 N N . LEU A 1 85 ? -24.969 -21.245 7.243 1.00 26.66 85 LEU A N 1
ATOM 684 C CA . LEU A 1 85 ? -25.278 -19.829 7.249 1.00 26.66 85 LEU A CA 1
ATOM 685 C C . LEU A 1 85 ? -24.142 -19.173 8.036 1.00 26.66 85 LEU A C 1
ATOM 687 O O . LEU A 1 85 ? -24.097 -19.269 9.262 1.00 26.66 85 LEU A O 1
ATOM 691 N N . ARG A 1 86 ? -23.188 -18.559 7.325 1.00 29.39 86 ARG A N 1
ATOM 692 C CA . ARG A 1 86 ? -22.417 -17.453 7.893 1.00 29.39 86 ARG A CA 1
ATOM 693 C C . ARG A 1 86 ? -23.475 -16.494 8.435 1.00 29.39 86 ARG A C 1
ATOM 695 O O . ARG A 1 86 ? -24.193 -15.877 7.652 1.00 29.39 86 ARG A O 1
ATOM 702 N N . SER A 1 87 ? -23.635 -16.452 9.758 1.00 27.22 87 SER A N 1
ATOM 703 C CA . SER A 1 87 ? -24.322 -15.345 10.415 1.00 27.22 87 SER A CA 1
ATOM 704 C C . SER A 1 87 ? -23.739 -14.061 9.847 1.00 27.22 87 SER A C 1
ATOM 706 O O . SER A 1 87 ? -22.547 -14.049 9.546 1.00 27.22 87 SER A O 1
ATOM 708 N N . GLU A 1 88 ? -24.569 -13.038 9.691 1.00 30.83 88 GLU A N 1
ATOM 709 C CA . GLU A 1 88 ? -24.243 -11.679 9.252 1.00 30.83 88 GLU A CA 1
ATOM 710 C C . GLU A 1 88 ? -23.066 -11.096 10.058 1.00 30.83 88 GLU A C 1
ATOM 712 O O . GLU A 1 88 ? -23.235 -10.290 10.966 1.00 30.83 88 GLU A O 1
ATOM 717 N N . ALA A 1 89 ? -21.858 -11.575 9.775 1.00 32.78 89 ALA A N 1
ATOM 718 C CA . ALA A 1 89 ? -20.632 -11.177 10.421 1.00 32.78 89 ALA A CA 1
ATOM 719 C C . ALA A 1 89 ? -20.312 -9.796 9.865 1.00 32.78 89 ALA A C 1
ATOM 721 O O . ALA A 1 89 ? -20.012 -9.651 8.679 1.00 32.78 89 ALA A O 1
ATOM 722 N N . GLU A 1 90 ? -20.501 -8.815 10.744 1.00 45.19 90 GLU A N 1
ATOM 723 C CA . GLU A 1 90 ? -20.152 -7.402 10.634 1.00 45.19 90 GLU A CA 1
ATOM 724 C C . GLU A 1 90 ? -19.066 -7.128 9.584 1.00 45.19 90 GLU A C 1
ATOM 726 O O . GLU A 1 90 ? -17.951 -7.653 9.630 1.00 45.19 90 GLU A O 1
ATOM 731 N N . GLN A 1 91 ? -19.461 -6.316 8.608 1.00 46.56 91 GLN A N 1
ATOM 732 C CA . GLN A 1 91 ? -18.728 -5.967 7.399 1.00 46.56 91 GLN A CA 1
ATOM 733 C C . GLN A 1 91 ? -17.440 -5.194 7.720 1.00 46.56 91 GLN A C 1
ATOM 735 O O . GLN A 1 91 ? -17.452 -4.245 8.494 1.00 46.56 91 GLN A O 1
ATOM 740 N N . ALA A 1 92 ? -16.336 -5.552 7.059 1.00 50.81 92 ALA A N 1
ATOM 741 C CA . ALA A 1 92 ? -15.028 -4.905 7.193 1.00 50.81 92 ALA A CA 1
ATOM 742 C C . ALA A 1 92 ? -14.716 -4.000 5.981 1.00 50.81 92 ALA A C 1
ATOM 744 O O . ALA A 1 92 ? -13.777 -4.237 5.215 1.00 50.81 92 ALA A O 1
ATOM 745 N N . ALA A 1 93 ? -15.529 -2.960 5.783 1.00 52.88 93 ALA A N 1
ATOM 746 C CA . ALA A 1 93 ? -15.327 -1.935 4.754 1.00 52.88 93 ALA A CA 1
ATOM 747 C C . ALA A 1 93 ? -14.796 -0.622 5.375 1.00 52.88 93 ALA A C 1
ATOM 749 O O . ALA A 1 93 ? -14.813 -0.473 6.597 1.00 52.88 93 ALA A O 1
ATOM 750 N N . PRO A 1 94 ? -14.296 0.356 4.590 1.00 52.94 94 PRO A N 1
ATOM 751 C CA . PRO A 1 94 ? -14.062 1.698 5.112 1.00 52.94 94 PRO A CA 1
ATOM 752 C C . PRO A 1 94 ? -15.376 2.214 5.706 1.00 52.94 94 PRO A C 1
ATOM 754 O O . PRO A 1 94 ? -16.368 2.298 4.991 1.00 52.94 94 PRO A O 1
ATOM 757 N N . LEU A 1 95 ? -15.389 2.584 6.989 1.00 53.41 95 LEU A N 1
ATOM 758 C CA . LEU A 1 95 ? -16.631 2.955 7.695 1.00 53.41 95 LEU A CA 1
ATOM 759 C C . LEU A 1 95 ? -17.243 4.285 7.210 1.00 53.41 95 LEU A C 1
ATOM 761 O O . LEU A 1 95 ? -18.212 4.785 7.772 1.00 53.41 95 LEU A O 1
ATOM 765 N N . LEU A 1 96 ? -16.649 4.900 6.185 1.00 46.31 96 LEU A N 1
ATOM 766 C CA . LEU A 1 96 ? -17.134 6.115 5.553 1.00 46.31 96 LEU A CA 1
ATOM 767 C C . LEU A 1 96 ? -17.126 5.953 4.031 1.00 46.31 96 LEU A C 1
ATOM 769 O O . LEU A 1 96 ? -16.064 6.036 3.407 1.00 46.31 96 LEU A O 1
ATOM 773 N N . ASP A 1 97 ? -18.320 5.847 3.445 1.00 44.09 97 ASP A N 1
ATOM 774 C CA . ASP A 1 97 ? -18.533 5.904 1.992 1.00 44.09 97 ASP A CA 1
ATOM 775 C C . ASP A 1 97 ? -18.098 7.259 1.393 1.00 44.09 97 ASP A C 1
ATOM 777 O O . ASP A 1 97 ? -17.709 7.332 0.229 1.00 44.09 97 ASP A O 1
ATOM 781 N N . ASP A 1 98 ? -18.077 8.338 2.194 1.00 46.22 98 ASP A N 1
ATOM 782 C CA . ASP A 1 98 ? -17.727 9.690 1.745 1.00 46.22 98 ASP A CA 1
ATOM 783 C C . ASP A 1 98 ? -16.715 10.406 2.669 1.00 46.22 98 ASP A C 1
ATOM 785 O O . ASP A 1 98 ? -16.792 10.322 3.895 1.00 46.22 98 ASP A O 1
ATOM 789 N N . PRO A 1 99 ? -15.711 11.133 2.129 1.00 48.97 99 PRO A N 1
ATOM 790 C CA . PRO A 1 99 ? -14.801 11.991 2.892 1.00 48.97 99 PRO A CA 1
ATOM 791 C C . PRO A 1 99 ? -15.493 13.292 3.221 1.00 48.97 99 PRO A C 1
ATOM 793 O O . PRO A 1 99 ? -15.127 14.351 2.716 1.00 48.97 99 PRO A O 1
ATOM 796 N N . LEU A 1 100 ? -16.491 13.230 4.090 1.00 47.16 100 LEU A N 1
ATOM 797 C CA . LEU A 1 100 ? -16.855 14.429 4.811 1.00 47.16 100 LEU A CA 1
ATOM 798 C C . LEU A 1 100 ? -15.750 14.666 5.843 1.00 47.16 100 LEU A C 1
ATOM 800 O O . LEU A 1 100 ? -15.457 13.755 6.621 1.00 47.16 100 LEU A O 1
ATOM 804 N N . PRO A 1 101 ? -15.107 15.851 5.851 1.00 50.03 101 PRO A N 1
ATOM 805 C CA . PRO A 1 101 ? -14.335 16.281 7.000 1.00 50.03 101 PRO A CA 1
ATOM 806 C C . PRO A 1 101 ? -15.274 16.138 8.185 1.00 50.03 101 PRO A C 1
ATOM 808 O O . PRO A 1 101 ? -16.284 16.846 8.283 1.00 50.03 101 PRO A O 1
ATOM 811 N N . THR A 1 102 ? -15.018 15.154 9.042 1.00 53.81 102 THR A N 1
ATOM 812 C CA . THR A 1 102 ? -15.759 15.120 10.288 1.00 53.81 102 THR A CA 1
ATOM 813 C C . THR A 1 102 ? -15.425 16.434 10.978 1.00 53.81 102 THR A C 1
ATOM 815 O O . THR A 1 102 ? -14.284 16.896 10.929 1.00 53.81 102 THR A O 1
ATOM 818 N N . ALA A 1 103 ? -16.385 17.060 11.655 1.00 53.38 103 ALA A N 1
ATOM 819 C CA . ALA A 1 103 ? -16.137 18.291 12.416 1.00 53.38 103 ALA A CA 1
ATOM 820 C C . ALA A 1 103 ? -15.088 18.118 13.552 1.00 53.38 103 ALA A C 1
ATOM 822 O O . ALA A 1 103 ? -14.953 18.980 14.418 1.00 53.38 103 ALA A O 1
ATOM 823 N N . LYS A 1 104 ? -14.391 16.975 13.581 1.00 64.38 104 LYS A N 1
ATOM 824 C CA . LYS A 1 104 ? -13.555 16.418 14.632 1.00 64.38 104 LYS A CA 1
ATOM 825 C C . LYS A 1 104 ? -12.099 16.184 14.162 1.00 64.38 104 LYS A C 1
ATOM 827 O O . LYS A 1 104 ? -11.260 15.936 15.012 1.00 64.38 104 LYS A O 1
ATOM 832 N N . GLY A 1 105 ? -11.751 16.346 12.876 1.00 77.62 105 GLY A N 1
ATOM 833 C CA . GLY A 1 105 ? -10.346 16.403 12.413 1.00 77.62 105 GLY A CA 1
ATOM 834 C C . GLY A 1 105 ? -9.724 15.094 11.895 1.00 77.62 105 GLY A C 1
ATOM 835 O O . GLY A 1 105 ? -8.554 15.087 11.491 1.00 77.62 105 GLY A O 1
ATOM 836 N N . TRP A 1 106 ? -10.494 14.002 11.855 1.00 85.25 106 TRP A N 1
ATOM 837 C CA . TRP A 1 106 ? -10.145 12.773 11.133 1.00 85.25 106 TRP A CA 1
ATOM 838 C C . TRP A 1 106 ? -10.919 12.669 9.810 1.00 85.25 106 TRP A C 1
ATOM 840 O O . TRP A 1 106 ? -12.024 13.201 9.680 1.00 85.25 106 TRP A O 1
ATOM 850 N N . THR A 1 107 ? -10.326 12.007 8.814 1.00 84.00 107 THR A N 1
ATOM 851 C CA . THR A 1 107 ? -10.821 11.966 7.426 1.00 84.00 107 THR A CA 1
ATOM 852 C C . THR A 1 107 ? -11.284 10.584 6.973 1.00 84.00 107 THR A C 1
ATOM 854 O O . THR A 1 107 ? -12.191 10.468 6.144 1.00 84.00 107 THR A O 1
ATOM 857 N N . ARG A 1 108 ? -10.623 9.528 7.454 1.00 87.75 108 ARG A N 1
ATOM 858 C CA . ARG A 1 108 ? -10.857 8.137 7.052 1.00 87.75 108 ARG A CA 1
ATOM 859 C C . ARG A 1 108 ? -10.582 7.203 8.210 1.00 87.75 108 ARG A C 1
ATOM 861 O O . ARG A 1 108 ? -9.657 7.463 8.977 1.00 87.75 108 ARG A O 1
ATOM 868 N N . THR A 1 109 ? -11.344 6.118 8.285 1.00 91.44 109 THR A N 1
ATOM 869 C CA . THR A 1 109 ? -11.081 5.040 9.228 1.00 91.44 109 THR A CA 1
ATOM 870 C C . THR A 1 109 ? -11.391 3.674 8.623 1.00 91.44 109 THR A C 1
ATOM 872 O O . THR A 1 109 ? -12.194 3.585 7.691 1.00 91.44 109 THR A O 1
ATOM 875 N N . THR A 1 110 ? -10.744 2.629 9.129 1.00 91.56 110 THR A N 1
ATOM 876 C CA . THR A 1 110 ? -11.031 1.227 8.796 1.00 91.56 110 THR A CA 1
ATOM 877 C C . THR A 1 110 ? -11.264 0.444 10.067 1.00 91.56 110 THR A C 1
ATOM 879 O O . THR A 1 110 ? -10.693 0.768 11.106 1.00 91.56 110 THR A O 1
ATOM 882 N N . TYR A 1 111 ? -12.060 -0.608 9.959 1.00 90.69 111 TYR A N 1
ATOM 883 C CA . TYR A 1 111 ? -12.279 -1.561 11.030 1.00 90.69 111 TYR A CA 1
ATOM 884 C C . TYR A 1 111 ? -12.353 -2.951 10.407 1.00 90.69 111 TYR A C 1
ATOM 886 O O . TYR A 1 111 ? -13.290 -3.273 9.680 1.00 90.69 111 TYR A O 1
ATOM 894 N N . CYS A 1 112 ? -11.286 -3.722 10.578 1.00 88.00 112 CYS A N 1
ATOM 895 C CA . CYS A 1 112 ? -11.058 -4.989 9.898 1.00 88.00 112 CYS A CA 1
ATOM 896 C C . CYS A 1 112 ? -10.666 -6.072 10.904 1.00 88.00 112 CYS A C 1
ATOM 898 O O . CYS A 1 112 ? -10.296 -5.785 12.043 1.00 88.00 112 CYS A O 1
ATOM 900 N N . ARG A 1 113 ? -10.706 -7.333 10.467 1.00 83.88 113 ARG A N 1
ATOM 901 C CA . ARG A 1 113 ? -10.123 -8.453 11.208 1.00 83.88 113 ARG A CA 1
ATOM 902 C C . ARG A 1 113 ? -8.757 -8.813 10.635 1.00 83.88 113 ARG A C 1
ATOM 904 O O . ARG A 1 113 ? -8.546 -8.769 9.428 1.00 83.88 113 ARG A O 1
ATOM 911 N N . GLN A 1 114 ? -7.836 -9.177 11.513 1.00 83.75 114 GLN A N 1
ATOM 912 C CA . GLN A 1 114 ? -6.505 -9.660 11.183 1.00 83.75 114 GLN A CA 1
ATOM 913 C C . GLN A 1 114 ? -6.117 -10.717 12.217 1.00 83.75 114 GLN A C 1
ATOM 915 O O . GLN A 1 114 ? -6.008 -10.407 13.400 1.00 83.75 114 GLN A O 1
ATOM 920 N N . ASN A 1 115 ? -5.909 -11.960 11.772 1.00 78.25 115 ASN A N 1
ATOM 921 C CA . ASN A 1 115 ? -5.543 -13.091 12.635 1.00 78.25 115 ASN A CA 1
ATOM 922 C C . ASN A 1 115 ? -6.497 -13.263 13.839 1.00 78.25 115 ASN A C 1
ATOM 924 O O . ASN A 1 115 ? -6.044 -13.368 14.973 1.00 78.25 115 ASN A O 1
ATOM 928 N N . GLY A 1 116 ? -7.812 -13.174 13.610 1.00 75.94 116 GLY A N 1
ATOM 929 C CA . GLY A 1 116 ? -8.836 -13.270 14.664 1.00 75.94 116 GLY A CA 1
ATOM 930 C C . GLY A 1 116 ? -9.057 -11.990 15.470 1.00 75.94 116 GLY A C 1
ATOM 931 O O . GLY A 1 1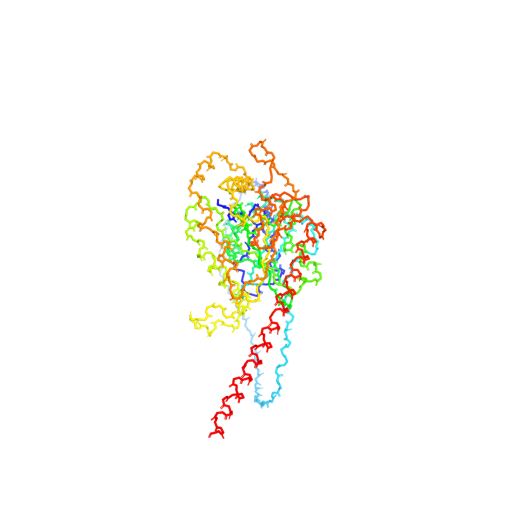16 ? -10.150 -11.766 15.994 1.00 75.94 116 GLY A O 1
ATOM 932 N N . HIS A 1 117 ? -8.074 -11.092 15.482 1.00 84.94 117 HIS A N 1
ATOM 933 C CA . HIS A 1 117 ? -8.120 -9.834 16.213 1.00 84.94 117 HIS A CA 1
ATOM 934 C C . HIS A 1 117 ? -8.686 -8.690 15.375 1.00 84.94 117 HIS A C 1
ATOM 936 O O . HIS A 1 117 ? -8.600 -8.673 14.147 1.00 84.94 117 HIS A O 1
ATOM 942 N N . LEU A 1 118 ? -9.266 -7.708 16.056 1.00 89.94 118 LEU A N 1
ATOM 943 C CA . LEU A 1 118 ? -9.770 -6.492 15.437 1.00 89.94 118 LEU A CA 1
ATOM 944 C C . LEU A 1 118 ? -8.623 -5.484 15.273 1.00 89.94 118 LEU A C 1
ATOM 946 O O . LEU A 1 118 ? -7.842 -5.242 16.197 1.00 89.94 118 LEU A O 1
ATOM 950 N N . VAL A 1 119 ? -8.527 -4.897 14.082 1.00 92.00 119 VAL A N 1
ATOM 951 C CA . VAL A 1 119 ? -7.536 -3.882 13.715 1.00 92.00 119 VAL A CA 1
ATOM 952 C C . VAL A 1 119 ? -8.227 -2.738 12.987 1.00 92.00 119 VAL A C 1
ATOM 954 O O . VAL A 1 119 ? -9.126 -2.943 12.176 1.00 92.00 119 VAL A O 1
ATOM 957 N N . GLY A 1 120 ? -7.797 -1.513 13.249 1.00 92.56 120 GLY A N 1
ATOM 958 C CA . GLY A 1 120 ? -8.294 -0.341 12.555 1.00 92.56 120 GLY A CA 1
ATOM 959 C C . GLY A 1 120 ? -7.186 0.613 12.153 1.00 92.56 120 GLY A C 1
ATOM 960 O O . GLY A 1 120 ? -6.067 0.564 12.662 1.00 92.56 120 GLY A O 1
ATOM 961 N N . THR A 1 121 ? -7.494 1.502 11.223 1.00 94.75 121 THR A N 1
ATOM 962 C CA . THR A 1 121 ? -6.597 2.591 10.826 1.00 94.75 121 THR A CA 1
ATOM 963 C C . THR A 1 121 ? -7.364 3.889 10.892 1.00 94.75 121 THR A C 1
ATOM 965 O O . THR A 1 121 ? -8.508 3.915 10.472 1.00 94.75 121 THR A O 1
ATOM 968 N N . VAL A 1 122 ? -6.757 4.971 11.371 1.00 94.25 122 VAL A N 1
ATOM 969 C CA . VAL A 1 122 ? -7.388 6.299 11.411 1.00 94.25 122 VAL A CA 1
ATOM 970 C C . VAL A 1 122 ? -6.472 7.290 10.718 1.00 94.25 122 VAL A C 1
ATOM 972 O O . VAL A 1 122 ? -5.308 7.417 11.087 1.00 94.25 122 VAL A O 1
ATOM 975 N N . SER A 1 123 ? -6.981 8.008 9.718 1.00 93.56 123 SER A N 1
ATOM 976 C CA . SER A 1 123 ? -6.266 9.099 9.050 1.00 93.56 123 SER A CA 1
ATOM 977 C C . SER A 1 123 ? -6.797 10.461 9.490 1.00 93.56 123 SER A C 1
ATOM 979 O O . SER A 1 123 ? -8.003 10.668 9.594 1.00 93.56 123 SER A O 1
ATOM 981 N N . PHE A 1 124 ? -5.888 11.412 9.679 1.00 92.62 124 PHE A N 1
ATOM 982 C CA . PHE A 1 124 ? -6.144 12.767 10.157 1.00 92.62 124 PHE A CA 1
ATOM 983 C C . PHE A 1 124 ? -5.941 13.815 9.062 1.00 92.62 124 PHE A C 1
ATOM 985 O O . PHE A 1 124 ? -5.197 13.615 8.093 1.00 92.62 124 PHE A O 1
ATOM 992 N N . GLU A 1 125 ? -6.565 14.984 9.217 1.00 89.50 125 GLU A N 1
ATOM 993 C CA . GLU A 1 125 ? -6.404 16.114 8.287 1.00 89.50 125 GLU A CA 1
ATOM 994 C C . GLU A 1 125 ? -4.975 16.677 8.270 1.00 89.50 125 GLU A C 1
ATOM 996 O O . GLU A 1 125 ? -4.513 17.179 7.245 1.00 89.50 125 GLU A O 1
ATOM 1001 N N . SER A 1 126 ? -4.251 16.561 9.385 1.00 89.88 126 SER A N 1
ATOM 1002 C CA . SER A 1 126 ? -2.876 17.038 9.518 1.00 89.88 126 SER A CA 1
ATOM 1003 C C . SER A 1 126 ? -2.061 16.176 10.479 1.00 89.88 126 SER A C 1
ATOM 1005 O O . SER A 1 126 ? -2.609 15.474 11.328 1.00 89.88 126 SER A O 1
ATOM 1007 N N . GLU A 1 127 ? -0.737 16.268 10.360 1.00 92.00 127 GLU A N 1
ATOM 1008 C CA . GLU A 1 127 ? 0.204 15.623 11.281 1.00 92.00 127 GLU A CA 1
ATOM 1009 C C . GLU A 1 127 ? 0.039 16.134 12.714 1.00 92.00 127 GLU A C 1
ATOM 1011 O O . GLU A 1 127 ? 0.071 15.349 13.656 1.00 92.00 127 GLU A O 1
ATOM 1016 N N . THR A 1 128 ? -0.246 17.427 12.890 1.00 91.69 128 THR A N 1
ATOM 1017 C CA . THR A 1 128 ? -0.527 18.011 14.207 1.00 91.69 128 THR A CA 1
ATOM 1018 C C . THR A 1 128 ? -1.707 17.326 14.890 1.00 91.69 128 THR A C 1
ATOM 1020 O O . THR A 1 128 ? -1.604 16.971 16.058 1.00 91.69 128 THR A O 1
ATOM 1023 N N . LEU A 1 129 ? -2.807 17.089 14.170 1.00 91.75 129 LEU A N 1
ATOM 1024 C CA . LEU A 1 129 ? -3.981 16.418 14.738 1.00 91.75 129 LEU A CA 1
ATOM 1025 C C . LEU A 1 129 ? -3.697 14.955 15.090 1.00 91.75 129 LEU A C 1
ATOM 1027 O O . LEU A 1 129 ? -4.145 14.496 16.138 1.00 91.75 129 LEU A O 1
ATOM 1031 N N . LYS A 1 130 ? -2.908 14.256 14.264 1.00 93.50 130 LYS A N 1
ATOM 1032 C CA . LYS A 1 130 ? -2.427 12.900 14.564 1.00 93.50 130 LYS A CA 1
ATOM 1033 C C . LYS A 1 130 ? -1.601 12.872 15.853 1.00 93.50 130 LYS A C 1
ATOM 1035 O O . LYS A 1 130 ? -1.851 12.041 16.719 1.00 93.50 130 LYS A O 1
ATOM 1040 N N . MET A 1 131 ? -0.654 13.800 16.009 1.00 92.81 131 MET A N 1
ATOM 1041 C CA . MET A 1 131 ? 0.171 13.887 17.221 1.00 92.81 131 MET A CA 1
ATOM 1042 C C . MET A 1 131 ? -0.663 14.228 18.458 1.00 92.81 131 MET A C 1
ATOM 1044 O O . MET A 1 131 ? -0.472 13.625 19.510 1.00 92.81 131 MET A O 1
ATOM 1048 N N . GLU A 1 132 ? -1.627 15.146 18.335 1.00 91.94 132 GLU A N 1
ATOM 1049 C CA . GLU A 1 132 ? -2.553 15.443 19.430 1.00 91.94 132 GLU A CA 1
ATOM 1050 C C . GLU A 1 132 ? -3.412 14.222 19.816 1.00 91.94 132 GLU A C 1
ATOM 1052 O O . GLU A 1 132 ? -3.761 14.076 20.986 1.00 91.94 132 GLU A O 1
ATOM 1057 N N . ALA A 1 133 ? -3.787 13.369 18.856 1.00 91.44 133 ALA A N 1
ATOM 1058 C CA . ALA A 1 133 ? -4.535 12.140 19.115 1.00 91.44 133 ALA A CA 1
ATOM 1059 C C . ALA A 1 133 ? -3.696 11.099 19.874 1.00 91.44 133 ALA A C 1
ATOM 1061 O O . ALA A 1 133 ? -4.177 10.552 20.866 1.00 91.44 133 ALA A O 1
ATOM 1062 N N . LEU A 1 134 ? -2.439 10.886 19.466 1.00 92.44 134 LEU A N 1
ATOM 1063 C CA . LEU A 1 134 ? -1.498 10.008 20.176 1.00 92.44 134 LEU A CA 1
ATOM 1064 C C . LEU A 1 134 ? -1.282 10.475 21.622 1.00 92.44 134 LEU A C 1
ATOM 1066 O O . LEU A 1 134 ? -1.488 9.711 22.561 1.00 92.44 134 LEU A O 1
ATOM 1070 N N . GLU A 1 135 ? -0.978 11.763 21.812 1.00 90.94 135 GLU A N 1
ATOM 1071 C CA . GLU A 1 135 ? -0.739 12.342 23.141 1.00 90.94 135 GLU A CA 1
ATOM 1072 C C . GLU A 1 135 ? -1.969 12.223 24.059 1.00 90.94 135 GLU A C 1
ATOM 1074 O O . GLU A 1 135 ? -1.844 12.072 25.278 1.00 90.94 135 GLU A O 1
ATOM 1079 N N . ARG A 1 136 ? -3.181 12.306 23.494 1.00 86.81 136 ARG A N 1
ATOM 1080 C CA . ARG A 1 136 ? -4.421 12.101 24.257 1.00 86.81 136 ARG A CA 1
ATOM 1081 C C . ARG A 1 136 ? -4.545 10.675 24.752 1.00 86.81 136 ARG A C 1
ATOM 1083 O O . ARG A 1 136 ? -4.911 10.498 25.911 1.00 86.81 136 ARG A O 1
ATOM 1090 N N . HIS A 1 137 ? -4.275 9.702 23.889 1.00 89.56 137 HIS A N 1
ATOM 1091 C CA . HIS A 1 137 ? -4.409 8.292 24.232 1.00 89.56 137 HIS A CA 1
ATOM 1092 C C . HIS A 1 137 ? -3.378 7.870 25.282 1.00 89.56 137 HIS A C 1
ATOM 1094 O O . HIS A 1 137 ? -3.753 7.296 26.302 1.00 89.56 137 HIS A O 1
ATOM 1100 N N . GLU A 1 138 ? -2.119 8.292 25.121 1.00 85.50 138 GLU A N 1
ATOM 1101 C CA . GLU A 1 138 ? -1.045 8.045 26.098 1.00 85.50 138 GLU A CA 1
ATOM 1102 C C . GLU A 1 138 ? -1.387 8.561 27.505 1.00 85.50 138 GLU A C 1
ATOM 1104 O O . GLU A 1 138 ? -1.056 7.942 28.513 1.00 85.50 138 GLU A O 1
ATOM 1109 N N . LYS A 1 139 ? -2.074 9.705 27.604 1.00 73.12 139 LYS A N 1
ATOM 1110 C CA . LYS A 1 139 ? -2.405 10.341 28.891 1.00 73.12 139 LYS A CA 1
ATOM 1111 C C . LYS A 1 139 ? -3.673 9.796 29.545 1.00 73.12 139 LYS A C 1
ATOM 1113 O O . LYS A 1 139 ? -4.056 10.288 30.612 1.00 73.12 139 LYS A O 1
ATOM 1118 N N . ASN A 1 140 ? -4.349 8.828 28.928 1.00 72.75 140 ASN A N 1
ATOM 1119 C CA . ASN A 1 140 ? -5.683 8.398 29.332 1.00 72.75 140 ASN A CA 1
ATOM 1120 C C . ASN A 1 140 ? -5.712 6.994 29.965 1.00 72.75 140 ASN A C 1
ATOM 1122 O O . ASN A 1 140 ? -6.599 6.192 29.685 1.00 72.75 140 ASN A O 1
ATOM 1126 N N . GLU A 1 141 ? -4.796 6.721 30.901 1.00 66.31 141 GLU A N 1
ATOM 1127 C CA . GLU A 1 141 ? -4.697 5.439 31.635 1.00 66.31 141 GLU A CA 1
ATOM 1128 C C . GLU A 1 141 ? -5.982 5.034 32.390 1.00 66.31 141 GLU A C 1
ATOM 1130 O O . GLU A 1 141 ? -6.165 3.875 32.760 1.00 66.31 141 GLU A O 1
ATOM 1135 N N . LYS A 1 142 ? -6.887 5.988 32.651 1.00 65.69 142 LYS A N 1
ATOM 1136 C CA . LYS A 1 142 ? -8.168 5.765 33.349 1.00 65.69 142 LYS A CA 1
ATOM 1137 C C . LYS A 1 142 ? -9.372 5.662 32.405 1.00 65.69 142 LYS A C 1
ATOM 1139 O O . LYS A 1 142 ? -10.505 5.627 32.884 1.00 65.69 142 LYS A O 1
ATOM 1144 N N . SER A 1 143 ? -9.142 5.657 31.094 1.00 80.19 143 SER A N 1
ATOM 1145 C CA . SER A 1 143 ? -10.181 5.491 30.075 1.00 80.19 143 SER A CA 1
ATOM 1146 C C . SER A 1 143 ? -10.748 4.077 30.056 1.00 80.19 143 SER A C 1
ATOM 1148 O O . SER A 1 143 ? -10.052 3.121 30.392 1.00 80.19 143 SER A O 1
ATOM 1150 N N . CYS A 1 144 ? -11.965 3.923 29.531 1.00 83.50 144 CYS A N 1
ATOM 1151 C CA . CYS A 1 144 ? -12.456 2.621 29.068 1.00 83.50 144 CYS A CA 1
ATOM 1152 C C . CYS A 1 144 ? -11.666 2.084 27.859 1.00 83.50 144 CYS A C 1
ATOM 1154 O O . CYS A 1 144 ? -11.742 0.901 27.564 1.00 83.50 144 CYS A O 1
ATOM 1156 N N . TRP A 1 145 ? -10.880 2.939 27.197 1.00 87.50 145 TRP A N 1
ATOM 1157 C CA . TRP A 1 145 ? -10.060 2.608 26.026 1.00 87.50 145 TRP A CA 1
ATOM 1158 C C . TRP A 1 145 ? -8.601 2.261 26.351 1.00 87.50 145 TRP A C 1
ATOM 1160 O O . TRP A 1 145 ? -7.792 2.141 25.443 1.00 87.50 145 TRP A O 1
ATOM 1170 N N . LYS A 1 146 ? -8.228 2.149 27.630 1.00 85.19 146 LYS A N 1
ATOM 1171 C CA . LYS A 1 146 ? -6.824 1.991 28.059 1.00 85.19 146 LYS A CA 1
ATOM 1172 C C . LYS A 1 146 ? -6.120 0.748 27.485 1.00 85.19 146 LYS A C 1
ATOM 1174 O O . LYS A 1 146 ? -4.902 0.748 27.390 1.00 85.19 146 LYS A O 1
ATOM 1179 N N . ASP A 1 147 ? -6.889 -0.287 27.148 1.00 87.50 147 ASP A N 1
ATOM 1180 C CA . ASP A 1 147 ? -6.378 -1.573 26.660 1.00 87.50 147 ASP A CA 1
ATOM 1181 C C . ASP A 1 147 ? -6.219 -1.581 25.128 1.00 87.50 147 ASP A C 1
ATOM 1183 O O . ASP A 1 147 ? -5.763 -2.559 24.557 1.00 87.50 147 ASP A O 1
ATOM 1187 N N . TRP A 1 148 ? -6.601 -0.492 24.454 1.00 92.69 148 TRP A N 1
ATOM 1188 C CA . TRP A 1 148 ? -6.457 -0.339 23.012 1.00 92.69 148 TRP A CA 1
ATOM 1189 C C . TRP A 1 148 ? -5.076 0.233 22.729 1.00 92.69 148 TRP A C 1
ATOM 1191 O O . TRP A 1 148 ? -4.673 1.207 23.369 1.00 92.69 148 TRP A O 1
ATOM 1201 N N . VAL A 1 149 ? -4.364 -0.299 21.743 1.00 93.12 149 VAL A N 1
ATOM 1202 C CA . VAL A 1 149 ? -3.057 0.235 21.354 1.00 93.12 149 VAL A CA 1
ATOM 1203 C C . VAL A 1 149 ? -3.215 1.130 20.135 1.00 93.12 149 VAL A C 1
ATOM 1205 O O . VAL A 1 149 ? -3.865 0.763 19.157 1.00 93.12 149 VAL A O 1
ATOM 1208 N N . VAL A 1 150 ? -2.631 2.330 20.208 1.00 94.38 150 VAL A N 1
ATOM 1209 C CA . VAL A 1 150 ? -2.598 3.299 19.109 1.00 94.38 150 VAL A CA 1
ATOM 1210 C C . VAL A 1 150 ? -1.156 3.642 18.806 1.00 94.38 150 VAL A C 1
ATOM 1212 O O . VAL A 1 150 ? -0.455 4.202 19.646 1.00 94.38 150 VAL A O 1
ATOM 1215 N N . GLU A 1 151 ? -0.739 3.363 17.583 1.00 93.94 151 GLU A N 1
ATOM 1216 C CA . GLU A 1 151 ? 0.618 3.613 17.121 1.00 93.94 151 GLU A CA 1
ATOM 1217 C C . GLU A 1 151 ? 0.606 4.231 15.725 1.00 93.94 151 GLU A C 1
ATOM 1219 O O . GLU A 1 151 ? -0.315 4.030 14.939 1.00 93.94 151 GLU A O 1
ATOM 1224 N N . ASP A 1 152 ? 1.614 5.032 15.398 1.00 94.25 152 ASP A N 1
ATOM 1225 C CA . ASP A 1 152 ? 1.795 5.572 14.047 1.00 94.25 152 ASP A CA 1
ATOM 1226 C C . ASP A 1 152 ? 2.880 4.846 13.251 1.00 94.25 152 ASP A C 1
ATOM 1228 O O . ASP A 1 152 ? 3.096 5.161 12.077 1.00 94.25 152 ASP A O 1
ATOM 1232 N N . ASN A 1 153 ? 3.525 3.858 13.870 1.00 88.75 153 ASN A N 1
ATOM 1233 C CA . ASN A 1 153 ? 4.299 2.856 13.169 1.00 88.75 153 ASN A CA 1
ATOM 1234 C C . ASN A 1 153 ? 3.313 1.796 12.642 1.00 88.75 153 ASN A C 1
ATOM 1236 O O . ASN A 1 153 ? 2.375 1.408 13.325 1.00 88.75 153 ASN A O 1
ATOM 1240 N N . PHE A 1 154 ? 3.464 1.395 11.386 1.00 92.88 154 PHE A N 1
ATOM 1241 C CA . PHE A 1 154 ? 2.607 0.387 10.753 1.00 92.88 154 PHE A CA 1
ATOM 1242 C C . PHE A 1 154 ? 3.439 -0.861 10.477 1.00 92.88 154 PHE A C 1
ATOM 1244 O O . PHE A 1 154 ? 3.535 -1.304 9.335 1.00 92.88 154 PHE A O 1
ATOM 1251 N N . SER A 1 155 ? 4.126 -1.352 11.507 1.00 89.88 155 SER A N 1
ATOM 1252 C CA . SER A 1 155 ? 5.038 -2.486 11.378 1.00 89.88 155 SER A CA 1
ATOM 1253 C C . SER A 1 155 ? 4.265 -3.771 11.072 1.00 89.88 155 SER A C 1
ATOM 1255 O O . SER A 1 155 ? 3.163 -3.989 11.584 1.00 89.88 155 SER A O 1
ATOM 1257 N N . GLU A 1 156 ? 4.863 -4.622 10.242 1.00 90.00 156 GLU A N 1
ATOM 1258 C CA . GLU A 1 156 ? 4.269 -5.856 9.726 1.00 90.00 156 GLU A CA 1
ATOM 1259 C C . GLU A 1 156 ? 3.021 -5.620 8.853 1.00 90.00 156 GLU A C 1
ATOM 1261 O O . GLU A 1 156 ? 2.857 -4.572 8.224 1.00 90.00 156 GLU A O 1
ATOM 1266 N N . VAL A 1 157 ? 2.159 -6.634 8.726 1.00 92.31 157 VAL A N 1
ATOM 1267 C CA . VAL A 1 157 ? 0.928 -6.549 7.937 1.00 92.31 157 VAL A CA 1
ATOM 1268 C C . VAL A 1 157 ? -0.123 -5.733 8.683 1.00 92.31 157 VAL A C 1
ATOM 1270 O O . VAL A 1 157 ? -0.373 -5.946 9.867 1.00 92.31 157 VAL A O 1
ATOM 1273 N N . THR A 1 158 ? -0.790 -4.839 7.957 1.00 94.31 158 THR A N 1
ATOM 1274 C CA . THR A 1 158 ? -2.042 -4.196 8.365 1.00 94.31 158 THR A CA 1
ATOM 1275 C C . THR A 1 158 ? -3.101 -4.449 7.295 1.00 94.31 158 THR A C 1
ATOM 1277 O O . THR A 1 158 ? -2.916 -4.057 6.136 1.00 94.31 158 THR A O 1
ATOM 1280 N N . VAL A 1 159 ? -4.211 -5.089 7.670 1.00 93.75 159 VAL A N 1
ATOM 1281 C CA . VAL A 1 159 ? -5.397 -5.216 6.805 1.00 93.75 159 VAL A CA 1
ATOM 1282 C C . VAL A 1 159 ? -6.099 -3.860 6.706 1.00 93.75 159 VAL A C 1
ATOM 1284 O O . VAL A 1 159 ? -6.442 -3.241 7.711 1.00 93.75 159 VAL A O 1
ATOM 1287 N N . LEU A 1 160 ? -6.281 -3.381 5.476 1.00 94.31 160 LEU A N 1
ATOM 1288 C CA . LEU A 1 160 ? -6.909 -2.094 5.161 1.00 94.31 160 LEU A CA 1
ATOM 1289 C C . LEU A 1 160 ? -8.362 -2.253 4.709 1.00 94.31 160 LEU A C 1
ATOM 1291 O O . LEU A 1 160 ? -9.148 -1.315 4.820 1.00 94.31 160 LEU A O 1
ATOM 1295 N N . TYR A 1 161 ? -8.681 -3.409 4.132 1.00 92.38 161 TYR A N 1
ATOM 1296 C CA . TYR A 1 161 ? -9.994 -3.747 3.607 1.00 92.38 161 TYR A CA 1
ATOM 1297 C C . TYR A 1 161 ? -10.133 -5.263 3.502 1.00 92.38 161 TYR A C 1
ATOM 1299 O O . TYR A 1 161 ? -9.186 -5.934 3.083 1.00 92.38 161 TYR A O 1
ATOM 1307 N N . GLU A 1 162 ? -11.314 -5.791 3.808 1.00 89.56 162 GLU A N 1
ATOM 1308 C CA . GLU A 1 162 ? -11.652 -7.186 3.543 1.00 89.56 162 GLU A CA 1
ATOM 1309 C C . GLU A 1 162 ? -13.090 -7.297 3.033 1.00 89.56 162 GLU A C 1
ATOM 1311 O O . GLU A 1 162 ? -14.051 -7.003 3.743 1.00 89.56 162 GLU A O 1
ATOM 1316 N N . GLY A 1 163 ? -13.230 -7.718 1.775 1.00 86.12 163 GLY A N 1
ATOM 1317 C CA . GLY A 1 163 ? -14.531 -8.028 1.191 1.00 86.12 163 GLY A CA 1
ATOM 1318 C C . GLY A 1 163 ? -15.195 -9.235 1.881 1.00 86.12 163 GLY A C 1
ATOM 1319 O O . GLY A 1 163 ? -14.481 -10.139 2.319 1.00 86.12 163 GLY A O 1
ATOM 1320 N N . PRO A 1 164 ? -16.542 -9.312 1.936 1.00 77.81 164 PRO A N 1
ATOM 1321 C CA . PRO A 1 164 ? -17.270 -10.378 2.650 1.00 77.81 164 PRO A CA 1
ATOM 1322 C C . PRO A 1 164 ? -16.874 -11.800 2.228 1.00 77.81 164 PRO A C 1
ATOM 1324 O O . PRO A 1 164 ? -16.753 -12.713 3.048 1.00 77.81 164 PRO A O 1
ATOM 1327 N N . ASP A 1 165 ? -16.624 -11.962 0.932 1.00 82.69 165 ASP A N 1
ATOM 1328 C CA . ASP A 1 165 ? -16.181 -13.201 0.311 1.00 82.69 165 ASP A CA 1
ATOM 1329 C C . ASP A 1 165 ? -14.860 -12.938 -0.413 1.00 82.69 165 ASP A C 1
ATOM 1331 O O . ASP A 1 165 ? -14.780 -13.057 -1.629 1.00 82.69 165 ASP A O 1
ATOM 1335 N N . ALA A 1 166 ? -13.839 -12.474 0.317 1.00 86.31 166 ALA A N 1
ATOM 1336 C CA . ALA A 1 166 ? -12.525 -12.207 -0.260 1.00 86.31 166 ALA A CA 1
ATOM 1337 C C . ALA A 1 166 ? -11.981 -13.443 -1.010 1.00 86.31 166 ALA A C 1
ATOM 1339 O O . ALA A 1 166 ? -11.680 -14.474 -0.411 1.00 86.31 166 ALA A O 1
ATOM 1340 N N . GLU A 1 167 ? -11.853 -13.328 -2.334 1.00 88.31 167 GLU A N 1
ATOM 1341 C CA . GLU A 1 167 ? -11.424 -14.413 -3.230 1.00 88.31 167 GLU A CA 1
ATOM 1342 C C . GLU A 1 167 ? -9.904 -14.415 -3.447 1.00 88.31 167 GLU A C 1
ATOM 1344 O O . GLU A 1 167 ? -9.314 -15.425 -3.834 1.00 88.31 167 GLU A O 1
ATOM 1349 N N . PHE A 1 168 ? -9.260 -13.269 -3.222 1.00 90.62 168 PHE A N 1
ATOM 1350 C CA . PHE A 1 168 ? -7.827 -13.078 -3.394 1.00 90.62 168 PHE A CA 1
ATOM 1351 C C . PHE A 1 168 ? -7.307 -11.949 -2.499 1.00 90.62 168 PHE A C 1
ATOM 1353 O O . PHE A 1 168 ? -8.057 -11.065 -2.075 1.00 90.62 168 PHE A O 1
ATOM 1360 N N . ASP A 1 169 ? -5.997 -11.961 -2.259 1.00 92.69 169 ASP A N 1
ATOM 1361 C CA . ASP A 1 169 ? -5.309 -10.948 -1.462 1.00 92.69 169 ASP A CA 1
ATOM 1362 C C . ASP A 1 169 ? -4.463 -10.021 -2.344 1.00 92.69 169 ASP A C 1
ATOM 1364 O O . ASP A 1 169 ? -3.791 -10.465 -3.278 1.00 92.69 169 ASP A O 1
ATOM 1368 N N . ILE A 1 170 ? -4.421 -8.740 -1.984 1.00 95.69 170 ILE A N 1
ATOM 1369 C CA . ILE A 1 170 ? -3.458 -7.755 -2.478 1.00 95.69 170 ILE A CA 1
ATOM 1370 C C . ILE A 1 170 ? -2.658 -7.262 -1.277 1.00 95.69 170 ILE A C 1
ATOM 1372 O O . ILE A 1 170 ? -3.222 -6.691 -0.350 1.00 95.69 170 ILE A O 1
ATOM 1376 N N . CYS A 1 171 ? -1.340 -7.443 -1.300 1.00 96.38 171 CYS A N 1
ATOM 1377 C CA . CYS A 1 171 ? -0.445 -6.903 -0.281 1.00 96.38 171 CYS A CA 1
ATOM 1378 C C . CYS A 1 171 ? 0.513 -5.894 -0.914 1.00 96.38 171 CYS A C 1
ATOM 1380 O O . CYS A 1 171 ? 1.237 -6.222 -1.855 1.00 96.38 171 CYS A O 1
ATOM 1382 N N . ALA A 1 172 ? 0.503 -4.665 -0.407 1.00 97.50 172 ALA A N 1
ATOM 1383 C CA . ALA A 1 172 ? 1.386 -3.603 -0.855 1.00 97.50 172 ALA A CA 1
ATOM 1384 C C . ALA A 1 172 ? 2.602 -3.480 0.069 1.00 97.50 172 ALA A C 1
ATOM 1386 O O . ALA A 1 172 ? 2.460 -3.344 1.282 1.00 97.50 172 ALA A O 1
ATOM 1387 N N . VAL A 1 173 ? 3.801 -3.485 -0.510 1.00 95.06 173 VAL A N 1
ATOM 1388 C CA . VAL A 1 173 ? 5.069 -3.354 0.220 1.00 95.06 173 VAL A CA 1
ATOM 1389 C C . VAL A 1 173 ? 5.707 -2.031 -0.178 1.00 95.06 173 VAL A C 1
ATOM 1391 O O . VAL A 1 173 ? 5.903 -1.773 -1.368 1.00 95.06 173 VAL A O 1
ATOM 1394 N N . HIS A 1 174 ? 5.955 -1.146 0.788 1.00 92.50 174 HIS A N 1
ATOM 1395 C CA . HIS A 1 174 ? 6.575 0.145 0.484 1.00 92.50 174 HIS A CA 1
ATOM 1396 C C . HIS A 1 174 ? 8.059 -0.018 0.129 1.00 92.50 174 HIS A C 1
ATOM 1398 O O . HIS A 1 174 ? 8.687 -1.013 0.468 1.00 92.50 174 HIS A O 1
ATOM 1404 N N . GLY A 1 175 ? 8.624 0.962 -0.575 1.00 85.06 175 GLY A N 1
ATOM 1405 C CA . GLY A 1 175 ? 10.048 0.976 -0.913 1.00 85.06 175 GLY A CA 1
ATOM 1406 C C . GLY A 1 175 ? 10.896 1.743 0.101 1.00 85.06 175 GLY A C 1
ATOM 1407 O O . GLY A 1 175 ? 10.389 2.243 1.108 1.00 85.06 175 GLY A O 1
ATOM 1408 N N . GLN A 1 176 ? 12.183 1.884 -0.233 1.00 81.50 176 GLN A N 1
ATOM 1409 C CA . GLN A 1 176 ? 13.163 2.704 0.484 1.00 81.50 176 GLN A CA 1
ATOM 1410 C C . GLN A 1 176 ? 12.611 4.077 0.867 1.00 81.50 176 GLN A C 1
ATOM 1412 O O . GLN A 1 176 ? 12.106 4.808 0.010 1.00 81.50 176 GLN A O 1
ATOM 1417 N N . GLY A 1 177 ? 12.822 4.478 2.122 1.00 76.75 177 GLY A N 1
ATOM 1418 C CA . GLY A 1 177 ? 12.466 5.816 2.605 1.00 76.75 177 GLY A CA 1
ATOM 1419 C C . GLY A 1 177 ? 10.961 6.109 2.562 1.00 76.75 177 GLY A C 1
ATOM 1420 O O . GLY A 1 177 ? 10.553 7.271 2.602 1.00 76.75 177 GLY A O 1
ATOM 1421 N N . GLY A 1 178 ? 10.137 5.070 2.447 1.00 86.31 178 GLY A N 1
ATOM 1422 C CA . GLY A 1 178 ? 8.688 5.135 2.571 1.00 86.31 178 GLY A CA 1
ATOM 1423 C C . GLY A 1 178 ? 8.202 4.483 3.864 1.00 86.31 178 GLY A C 1
ATOM 1424 O O . GLY A 1 178 ? 8.977 3.882 4.604 1.00 86.31 178 GLY A O 1
ATOM 1425 N N . ASN A 1 179 ? 6.891 4.571 4.092 1.00 91.69 179 ASN A N 1
ATOM 1426 C CA . ASN A 1 179 ? 6.172 3.787 5.099 1.00 91.69 179 ASN A CA 1
ATOM 1427 C C . ASN A 1 179 ? 4.901 3.171 4.508 1.00 91.69 179 ASN A C 1
ATOM 1429 O O . ASN A 1 179 ? 4.479 3.523 3.398 1.00 91.69 179 ASN A O 1
ATOM 1433 N N . ALA A 1 180 ? 4.275 2.282 5.275 1.00 94.81 180 ALA A N 1
ATOM 1434 C CA . ALA A 1 180 ? 3.114 1.501 4.866 1.00 94.81 180 ALA A CA 1
ATOM 1435 C C . ALA A 1 180 ? 1.854 2.331 4.542 1.00 94.81 180 ALA A C 1
ATOM 1437 O O . ALA A 1 180 ? 0.948 1.816 3.900 1.00 94.81 180 ALA A O 1
ATOM 1438 N N . MET A 1 181 ? 1.775 3.612 4.923 1.00 94.75 181 MET A N 1
ATOM 1439 C CA . MET A 1 181 ? 0.595 4.452 4.659 1.00 94.75 181 MET A CA 1
ATOM 1440 C C . MET A 1 181 ? 0.883 5.574 3.661 1.00 94.75 181 MET A C 1
ATOM 1442 O O . MET A 1 181 ? 0.218 5.706 2.628 1.00 94.75 181 MET A O 1
ATOM 1446 N N . ASP A 1 182 ? 1.892 6.393 3.935 1.00 93.81 182 ASP A N 1
ATOM 1447 C CA . ASP A 1 182 ? 2.198 7.602 3.177 1.00 93.81 182 ASP A CA 1
ATOM 1448 C C . ASP A 1 182 ? 2.685 7.298 1.759 1.00 93.81 182 ASP A C 1
ATOM 1450 O O . ASP A 1 182 ? 2.406 8.087 0.851 1.00 93.81 182 ASP A O 1
ATOM 1454 N N . THR A 1 183 ? 3.361 6.164 1.532 1.00 93.94 183 THR A N 1
ATOM 1455 C CA . THR A 1 183 ? 3.802 5.726 0.188 1.00 93.94 183 THR A CA 1
ATOM 1456 C C . THR A 1 183 ? 2.634 5.694 -0.794 1.00 93.94 183 THR A C 1
ATOM 1458 O O . THR A 1 183 ? 2.760 6.144 -1.933 1.00 93.94 183 THR A O 1
ATOM 1461 N N . TRP A 1 184 ? 1.472 5.264 -0.308 1.00 96.44 184 TRP A N 1
ATOM 1462 C CA . TRP A 1 184 ? 0.252 5.069 -1.085 1.00 96.44 184 TRP A CA 1
ATOM 1463 C C . TRP A 1 184 ? -0.734 6.237 -0.967 1.00 96.44 184 TRP A C 1
ATOM 1465 O O . TRP A 1 184 ? -1.803 6.216 -1.578 1.00 96.44 184 TRP A O 1
ATOM 1475 N N . THR A 1 185 ? -0.395 7.269 -0.187 1.00 95.25 185 THR A N 1
ATOM 1476 C CA . THR A 1 185 ? -1.278 8.411 0.079 1.00 95.25 185 THR A CA 1
ATOM 1477 C C . THR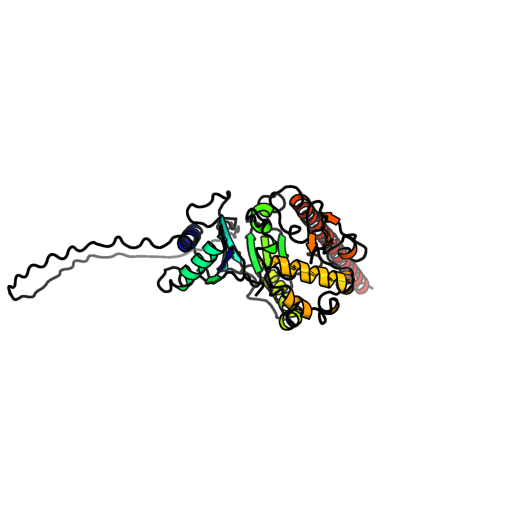 A 1 185 ? -0.942 9.601 -0.817 1.00 95.25 185 THR A C 1
ATOM 1479 O O . THR A 1 185 ? 0.171 10.142 -0.801 1.00 95.25 185 THR A O 1
ATOM 1482 N N . ALA A 1 186 ? -1.922 10.032 -1.610 1.00 94.06 186 ALA A N 1
ATOM 1483 C CA . ALA A 1 186 ? -1.816 11.186 -2.490 1.00 94.06 186 ALA A CA 1
ATOM 1484 C C . ALA A 1 186 ? -2.008 12.517 -1.746 1.00 94.06 186 ALA A C 1
ATOM 1486 O O . ALA A 1 186 ? -2.520 12.577 -0.633 1.00 94.06 186 ALA A O 1
ATOM 1487 N N . GLY A 1 187 ? -1.625 13.627 -2.388 1.00 90.25 187 GLY A N 1
ATOM 1488 C CA . GLY A 1 187 ? -1.683 14.963 -1.772 1.00 90.25 187 GLY A CA 1
ATOM 1489 C C . GLY A 1 187 ? -3.088 15.443 -1.374 1.00 90.25 187 GLY A C 1
ATOM 1490 O O . GLY A 1 187 ? -3.205 16.360 -0.572 1.00 90.25 187 GLY A O 1
ATOM 1491 N N . ASN A 1 188 ? -4.149 14.818 -1.895 1.00 90.25 188 ASN A N 1
ATOM 1492 C CA . ASN A 1 188 ? -5.533 15.058 -1.471 1.00 90.25 188 ASN A CA 1
ATOM 1493 C C . ASN A 1 188 ? -5.960 14.186 -0.273 1.00 90.25 188 ASN A C 1
ATOM 1495 O O . ASN A 1 188 ? -7.136 14.172 0.070 1.00 90.25 188 ASN A O 1
ATOM 1499 N N . GLY A 1 189 ? -5.034 13.447 0.344 1.00 89.44 189 GLY A N 1
ATOM 1500 C CA . GLY A 1 189 ? -5.292 12.586 1.497 1.00 89.44 189 GLY A CA 1
ATOM 1501 C C . GLY A 1 189 ? -5.857 11.204 1.162 1.00 89.44 189 GLY A C 1
ATOM 1502 O O . GLY A 1 189 ? -6.061 10.422 2.085 1.00 89.44 189 GLY A O 1
ATOM 1503 N N . LYS A 1 190 ? -6.089 10.880 -0.119 1.00 91.25 190 LYS A N 1
ATOM 1504 C CA . LYS A 1 190 ? -6.552 9.544 -0.517 1.00 91.25 190 LYS A CA 1
ATOM 1505 C C . LYS A 1 190 ? -5.406 8.537 -0.478 1.00 91.25 190 LYS A C 1
ATOM 1507 O O . LYS A 1 190 ? -4.410 8.713 -1.183 1.00 91.25 190 LYS A O 1
ATOM 1512 N N . MET A 1 191 ? -5.579 7.479 0.303 1.00 94.62 191 MET A N 1
ATOM 1513 C CA . MET A 1 191 ? -4.736 6.288 0.325 1.00 94.62 191 MET A CA 1
ATOM 1514 C C . MET A 1 191 ? -5.397 5.256 -0.589 1.00 94.62 191 MET A C 1
ATOM 1516 O O . MET A 1 191 ? -6.385 4.635 -0.213 1.00 94.62 191 MET A O 1
ATOM 1520 N N . TRP A 1 192 ? -4.929 5.125 -1.831 1.00 96.00 192 TRP A N 1
ATOM 1521 C CA . TRP A 1 192 ? -5.729 4.491 -2.890 1.00 96.00 192 TRP A CA 1
ATOM 1522 C C . TRP A 1 192 ? -6.011 2.997 -2.679 1.00 96.00 192 TRP A C 1
ATOM 1524 O O . TRP A 1 192 ? -7.041 2.523 -3.154 1.00 96.00 192 TRP A O 1
ATOM 1534 N N . LEU A 1 193 ? -5.148 2.272 -1.959 1.00 96.75 193 LEU A N 1
ATOM 1535 C CA . LEU A 1 193 ? -5.370 0.858 -1.631 1.00 96.75 193 LEU A CA 1
ATOM 1536 C C . LEU A 1 193 ? -6.592 0.679 -0.721 1.00 96.75 193 LEU A C 1
ATOM 1538 O O . LEU A 1 193 ? -7.342 -0.268 -0.900 1.00 96.75 193 LEU A O 1
ATOM 1542 N N . ARG A 1 194 ? -6.818 1.614 0.208 1.00 94.88 194 ARG A N 1
ATOM 1543 C CA . ARG A 1 194 ? -7.987 1.640 1.098 1.00 94.88 194 ARG A CA 1
ATOM 1544 C C . ARG A 1 194 ? -9.180 2.368 0.472 1.00 94.88 194 ARG A C 1
ATOM 1546 O O . ARG A 1 194 ? -10.310 1.923 0.588 1.00 94.88 194 ARG A O 1
ATOM 1553 N N . ASP A 1 195 ? -8.931 3.511 -0.163 1.00 92.81 195 ASP A N 1
ATOM 1554 C CA . ASP A 1 195 ? -9.968 4.500 -0.489 1.00 92.81 195 ASP A CA 1
ATOM 1555 C C . ASP A 1 195 ? -10.484 4.424 -1.930 1.00 92.81 195 ASP A C 1
ATOM 1557 O O . ASP A 1 195 ? -11.456 5.097 -2.242 1.00 92.81 195 ASP A O 1
ATOM 1561 N N . LEU A 1 196 ? -9.793 3.734 -2.846 1.00 95.06 196 LEU A N 1
ATOM 1562 C CA . LEU A 1 196 ? -10.151 3.716 -4.275 1.00 95.06 196 LEU A CA 1
ATOM 1563 C C . LEU A 1 196 ? -10.248 2.302 -4.847 1.00 95.06 196 LEU A C 1
ATOM 1565 O O . LEU A 1 196 ? -11.088 2.052 -5.709 1.00 95.06 196 LEU A O 1
ATOM 1569 N N . LEU A 1 197 ? -9.366 1.398 -4.415 1.00 95.06 197 LEU A N 1
ATOM 1570 C CA . LEU A 1 197 ? -9.313 0.033 -4.923 1.00 95.06 197 LEU A CA 1
ATOM 1571 C C . LEU A 1 197 ? -10.567 -0.781 -4.542 1.00 95.06 197 LEU A C 1
ATOM 1573 O O . LEU A 1 197 ? -11.125 -1.390 -5.453 1.00 95.06 197 LEU A O 1
ATOM 1577 N N . PRO A 1 198 ? -11.099 -0.718 -3.301 1.00 92.69 198 PRO A N 1
ATOM 1578 C CA . PRO A 1 198 ? -12.351 -1.398 -2.941 1.00 92.69 198 PRO A CA 1
ATOM 1579 C C . PRO A 1 198 ? -13.577 -0.940 -3.741 1.00 92.69 198 PRO A C 1
ATOM 1581 O O . PRO A 1 198 ? -14.462 -1.740 -4.022 1.00 92.69 198 PRO A O 1
ATOM 1584 N N . GLU A 1 199 ? -13.621 0.333 -4.160 1.00 90.69 199 GLU A N 1
ATOM 1585 C CA . GLU A 1 199 ? -14.721 0.894 -4.968 1.00 90.69 199 GLU A CA 1
ATOM 1586 C C . GLU A 1 199 ? -14.743 0.367 -6.417 1.00 90.69 199 GLU A C 1
ATOM 1588 O O . GLU A 1 199 ? -15.626 0.714 -7.207 1.00 90.69 199 GLU A O 1
ATOM 1593 N N . HIS A 1 200 ? -13.724 -0.382 -6.836 1.00 91.56 200 HIS A N 1
ATOM 1594 C CA . HIS A 1 200 ? -13.634 -0.913 -8.187 1.00 91.56 200 HIS A CA 1
ATOM 1595 C C . HIS A 1 200 ? -14.230 -2.325 -8.236 1.00 91.56 200 HIS A C 1
ATOM 1597 O O . HIS A 1 200 ? -13.788 -3.214 -7.514 1.00 91.56 200 HIS A O 1
ATOM 1603 N N . ASP A 1 201 ? -15.174 -2.569 -9.153 1.00 90.62 201 ASP A N 1
ATOM 1604 C CA . ASP A 1 201 ? -15.975 -3.809 -9.210 1.00 90.62 201 ASP A CA 1
ATOM 1605 C C . ASP A 1 201 ? -15.159 -5.109 -9.215 1.00 90.62 201 ASP A C 1
ATOM 1607 O O . ASP A 1 201 ? -15.623 -6.140 -8.735 1.00 90.62 201 ASP A O 1
ATOM 1611 N N . LYS A 1 202 ? -13.943 -5.070 -9.769 1.00 93.12 202 LYS A N 1
ATOM 1612 C CA . LYS A 1 202 ? -13.018 -6.216 -9.821 1.00 93.12 202 LYS A CA 1
ATOM 1613 C C . LYS A 1 202 ? -12.314 -6.535 -8.498 1.00 93.12 202 LYS A C 1
ATOM 1615 O O . LYS A 1 202 ? -11.742 -7.608 -8.389 1.00 93.12 202 LYS A O 1
ATOM 1620 N N . PHE A 1 203 ? -12.333 -5.620 -7.531 1.00 93.50 203 PHE A N 1
ATOM 1621 C CA . PHE A 1 203 ? -11.556 -5.701 -6.289 1.00 93.50 203 PHE A CA 1
ATOM 1622 C C . PHE A 1 203 ? -12.418 -5.623 -5.020 1.00 93.50 203 PHE A C 1
ATOM 1624 O O . PHE A 1 203 ? -11.890 -5.773 -3.923 1.00 93.50 203 PHE A O 1
ATOM 1631 N N . LYS A 1 204 ? -13.741 -5.460 -5.139 1.00 90.69 204 LYS A N 1
ATOM 1632 C CA . LYS A 1 204 ? -14.666 -5.469 -3.990 1.00 90.69 204 LYS A CA 1
ATOM 1633 C C . LYS A 1 204 ? -14.671 -6.793 -3.202 1.00 90.69 204 LYS A C 1
ATOM 1635 O O . LYS A 1 204 ? -14.911 -6.801 -2.008 1.00 90.69 204 LYS A O 1
ATOM 1640 N N . ASN A 1 205 ? -14.367 -7.915 -3.857 1.00 90.81 205 ASN A N 1
ATOM 1641 C CA . ASN A 1 205 ? -14.254 -9.232 -3.220 1.00 90.81 205 ASN A CA 1
ATOM 1642 C C . ASN A 1 205 ? -12.778 -9.584 -2.978 1.00 90.81 205 ASN A C 1
ATOM 1644 O O . ASN A 1 205 ? -12.325 -10.670 -3.331 1.00 90.81 205 ASN A O 1
ATOM 1648 N N . SER A 1 206 ? -11.995 -8.648 -2.443 1.00 92.44 206 SER A N 1
ATOM 1649 C CA . SER A 1 206 ? -10.578 -8.873 -2.140 1.00 92.44 206 SER A CA 1
ATOM 1650 C C . SER A 1 206 ? -10.250 -8.508 -0.703 1.00 92.44 206 SER A C 1
ATOM 1652 O O . SER A 1 206 ? -10.961 -7.722 -0.072 1.00 92.44 206 SER A O 1
ATOM 1654 N N . ARG A 1 207 ? -9.150 -9.061 -0.196 1.00 93.44 207 ARG A N 1
ATOM 1655 C CA . ARG A 1 207 ? -8.486 -8.549 1.001 1.00 93.44 207 ARG A CA 1
ATOM 1656 C C . ARG A 1 207 ? -7.319 -7.673 0.578 1.00 93.44 207 ARG A C 1
ATOM 1658 O O . ARG A 1 207 ? -6.472 -8.103 -0.202 1.00 93.44 207 ARG A O 1
ATOM 1665 N N . ILE A 1 208 ? -7.250 -6.454 1.096 1.00 95.44 208 ILE A N 1
ATOM 1666 C CA . ILE A 1 208 ? -6.190 -5.501 0.770 1.00 95.44 208 ILE A CA 1
ATOM 1667 C C . ILE A 1 208 ? -5.400 -5.190 2.033 1.00 95.44 208 ILE A C 1
ATOM 1669 O O . ILE A 1 208 ? -5.953 -4.813 3.065 1.00 95.44 208 ILE A O 1
ATOM 1673 N N . MET A 1 209 ? -4.088 -5.339 1.931 1.00 96.06 209 MET A N 1
ATOM 1674 C CA . MET A 1 209 ? -3.132 -5.206 3.018 1.00 96.06 209 MET A CA 1
ATOM 1675 C C . MET A 1 209 ? -1.989 -4.283 2.613 1.00 96.06 209 MET A C 1
ATOM 1677 O O . MET A 1 209 ? -1.645 -4.161 1.434 1.00 96.06 209 MET A O 1
ATOM 1681 N N . THR A 1 210 ? -1.344 -3.693 3.609 1.00 96.38 210 THR A N 1
ATOM 1682 C CA . THR A 1 210 ? -0.016 -3.096 3.459 1.00 96.38 210 THR A CA 1
ATOM 1683 C C . THR A 1 210 ? 0.947 -3.747 4.442 1.00 96.38 210 THR A C 1
ATOM 1685 O O . THR A 1 210 ? 0.535 -4.138 5.531 1.00 96.38 210 THR A O 1
ATOM 1688 N N . PHE A 1 211 ? 2.215 -3.863 4.062 1.00 95.25 211 PHE A N 1
ATOM 1689 C CA . PHE A 1 211 ? 3.286 -4.359 4.920 1.00 95.25 211 PHE A CA 1
ATOM 1690 C C . PHE A 1 211 ? 4.280 -3.240 5.211 1.00 95.25 211 PHE A C 1
ATOM 1692 O O . PHE A 1 211 ? 4.790 -2.616 4.272 1.00 95.25 211 PHE A O 1
ATOM 1699 N N . GLY A 1 212 ? 4.530 -2.976 6.491 1.00 93.12 212 GLY A N 1
ATOM 1700 C CA . GLY A 1 212 ? 5.555 -2.043 6.941 1.00 93.12 212 GLY A CA 1
ATOM 1701 C C . GLY A 1 212 ? 6.785 -2.742 7.498 1.00 93.12 212 GLY A C 1
ATOM 1702 O O . GLY A 1 212 ? 6.681 -3.706 8.252 1.00 93.12 212 GLY A O 1
ATOM 1703 N N . TYR A 1 213 ? 7.953 -2.224 7.141 1.00 89.62 213 TYR A N 1
ATOM 1704 C CA . TYR A 1 213 ? 9.251 -2.651 7.660 1.00 89.62 213 TYR A CA 1
ATOM 1705 C C . TYR A 1 213 ? 10.205 -1.453 7.690 1.00 89.62 213 TYR A C 1
ATOM 1707 O O . TYR A 1 213 ? 9.932 -0.428 7.052 1.00 89.62 213 TYR A O 1
ATOM 1715 N N . ASP A 1 214 ? 11.308 -1.537 8.433 1.00 87.31 214 ASP A N 1
ATOM 1716 C CA . ASP A 1 214 ? 12.312 -0.481 8.326 1.00 87.31 214 ASP A CA 1
ATOM 1717 C C . ASP A 1 214 ? 12.926 -0.522 6.922 1.00 87.31 214 ASP A C 1
ATOM 1719 O O . ASP A 1 214 ? 13.516 -1.513 6.508 1.00 87.31 214 ASP A O 1
ATOM 1723 N N . SER A 1 215 ? 12.728 0.550 6.160 1.00 81.62 215 SER A N 1
ATOM 1724 C CA . SER A 1 215 ? 13.182 0.656 4.777 1.00 81.62 215 SER A CA 1
ATOM 1725 C C . SER A 1 215 ? 14.353 1.612 4.629 1.00 81.62 215 SER A C 1
ATOM 1727 O O . SER A 1 215 ? 14.576 2.113 3.530 1.00 81.62 215 SER A O 1
ATOM 1729 N N . ASP A 1 216 ? 15.083 1.931 5.699 1.00 79.06 216 ASP A N 1
ATOM 1730 C CA . ASP A 1 216 ? 16.323 2.686 5.565 1.00 79.06 216 ASP A CA 1
ATOM 1731 C C . ASP A 1 216 ? 17.488 1.779 5.144 1.00 79.06 216 ASP A C 1
ATOM 1733 O O . ASP A 1 216 ? 18.313 1.370 5.948 1.00 79.06 216 ASP A O 1
ATOM 1737 N N . LEU A 1 217 ? 17.625 1.512 3.843 1.00 72.25 217 LEU A N 1
ATOM 1738 C CA . LEU A 1 217 ? 18.765 0.754 3.309 1.00 72.25 217 LEU A CA 1
ATOM 1739 C C . LEU A 1 217 ? 20.124 1.477 3.458 1.00 72.25 217 LEU A C 1
ATOM 1741 O O . LEU A 1 217 ? 21.147 0.938 3.028 1.00 72.25 217 LEU A O 1
ATOM 1745 N N . THR A 1 218 ? 20.168 2.702 4.005 1.00 71.19 218 THR A N 1
ATOM 1746 C CA . THR A 1 218 ? 21.439 3.329 4.408 1.00 71.19 218 THR A CA 1
ATOM 1747 C C . THR A 1 218 ? 21.907 2.854 5.783 1.00 71.19 218 THR A C 1
ATOM 1749 O O . THR A 1 218 ? 23.098 2.977 6.087 1.00 71.19 218 THR A O 1
ATOM 1752 N N . ASP A 1 219 ? 21.005 2.260 6.565 1.00 74.25 219 ASP A N 1
ATOM 1753 C CA . ASP A 1 219 ? 21.308 1.570 7.807 1.00 74.25 219 ASP A CA 1
ATOM 1754 C C . ASP A 1 219 ? 21.754 0.126 7.521 1.00 74.25 219 ASP A C 1
ATOM 1756 O O . ASP A 1 219 ? 21.156 -0.606 6.728 1.00 74.25 219 ASP A O 1
ATOM 1760 N N . ARG A 1 220 ? 22.855 -0.286 8.153 1.00 74.25 220 ARG A N 1
ATOM 1761 C CA . ARG A 1 220 ? 23.397 -1.639 7.985 1.00 74.25 220 ARG A CA 1
ATOM 1762 C C . ARG A 1 220 ? 22.541 -2.680 8.685 1.00 74.25 220 ARG A C 1
ATOM 1764 O O . ARG A 1 220 ? 22.427 -3.779 8.146 1.00 74.25 220 ARG A O 1
ATOM 1771 N N . ASP A 1 221 ? 21.966 -2.340 9.833 1.00 77.75 221 ASP A N 1
ATOM 1772 C CA . ASP A 1 221 ? 21.170 -3.281 10.619 1.00 77.75 221 ASP A CA 1
ATOM 1773 C C . ASP A 1 221 ? 19.907 -3.650 9.829 1.00 77.75 221 ASP A C 1
ATOM 1775 O O . ASP A 1 221 ? 19.645 -4.826 9.583 1.00 77.75 221 ASP A O 1
ATOM 1779 N N . THR A 1 222 ? 19.245 -2.650 9.238 1.00 76.94 222 THR A N 1
ATOM 1780 C CA . THR A 1 222 ? 18.122 -2.848 8.311 1.00 76.94 222 THR A CA 1
ATOM 1781 C C . THR A 1 222 ? 18.466 -3.764 7.134 1.00 76.94 222 THR A C 1
ATOM 1783 O O . THR A 1 222 ? 17.678 -4.638 6.774 1.00 76.94 222 THR A O 1
ATOM 1786 N N . VAL A 1 223 ? 19.646 -3.600 6.520 1.00 74.56 223 VAL A N 1
ATOM 1787 C CA . VAL A 1 223 ? 20.085 -4.468 5.412 1.00 74.56 223 VAL A CA 1
ATOM 1788 C C . VAL A 1 223 ? 20.314 -5.908 5.884 1.00 74.56 223 VAL A C 1
ATOM 1790 O O . VAL A 1 223 ? 20.003 -6.845 5.147 1.00 74.56 223 VAL A O 1
ATOM 1793 N N . MET A 1 224 ? 20.843 -6.102 7.093 1.00 74.38 224 MET A N 1
ATOM 1794 C CA . MET A 1 224 ? 21.059 -7.436 7.666 1.00 74.38 224 MET A CA 1
ATOM 1795 C C . MET A 1 224 ? 19.741 -8.156 7.982 1.00 74.38 224 MET A C 1
ATOM 1797 O O . MET A 1 224 ? 19.666 -9.372 7.812 1.00 74.38 224 MET A O 1
ATOM 1801 N N . GLU A 1 225 ? 18.701 -7.412 8.354 1.00 82.56 225 GLU A N 1
ATOM 1802 C CA . GLU A 1 225 ? 17.372 -7.933 8.700 1.00 82.56 225 GLU A CA 1
ATOM 1803 C C . GLU A 1 225 ? 16.461 -8.191 7.484 1.00 82.56 225 GLU A C 1
ATOM 1805 O O . GLU A 1 225 ? 15.353 -8.696 7.643 1.00 82.56 225 GLU A O 1
ATOM 1810 N N . LEU A 1 226 ? 16.877 -7.887 6.246 1.00 81.56 226 LEU A N 1
ATOM 1811 C CA . LEU A 1 226 ? 16.016 -8.031 5.054 1.00 81.56 226 LEU A CA 1
ATOM 1812 C C . LEU A 1 226 ? 15.400 -9.430 4.896 1.00 81.56 226 LEU A C 1
ATOM 1814 O O . LEU A 1 226 ? 14.239 -9.557 4.500 1.00 81.56 226 LEU A O 1
ATOM 1818 N N . ASN A 1 227 ? 16.162 -10.479 5.211 1.00 81.62 227 ASN A N 1
ATOM 1819 C CA . ASN A 1 227 ? 15.654 -11.851 5.171 1.00 81.62 227 ASN A CA 1
ATOM 1820 C C . ASN A 1 227 ? 14.625 -12.114 6.279 1.00 81.62 227 ASN A C 1
ATOM 1822 O O . ASN A 1 227 ? 13.653 -12.830 6.041 1.00 81.62 227 ASN A O 1
ATOM 1826 N N . ASP A 1 228 ? 14.801 -11.505 7.451 1.00 84.81 228 ASP A N 1
ATOM 1827 C CA . ASP A 1 228 ? 13.869 -11.616 8.574 1.00 84.81 228 ASP A CA 1
ATOM 1828 C C . ASP A 1 228 ? 12.566 -10.866 8.268 1.00 84.81 228 ASP A C 1
ATOM 1830 O O . ASP A 1 228 ? 11.474 -11.381 8.529 1.00 84.81 228 ASP A O 1
ATOM 1834 N N . TRP A 1 229 ? 12.654 -9.706 7.607 1.00 88.31 229 TRP A N 1
ATOM 1835 C CA . TRP A 1 229 ? 11.492 -8.980 7.089 1.00 88.31 229 TRP A CA 1
ATOM 1836 C C . TRP A 1 229 ? 10.748 -9.778 6.016 1.00 88.31 229 TRP A C 1
ATOM 1838 O O . TRP A 1 229 ? 9.519 -9.858 6.055 1.00 88.31 229 TRP A O 1
ATOM 1848 N N . ALA A 1 230 ? 11.465 -10.430 5.097 1.00 86.81 230 ALA A N 1
ATOM 1849 C CA . ALA A 1 230 ? 10.857 -11.301 4.092 1.00 86.81 230 ALA A CA 1
ATOM 1850 C C . ALA A 1 230 ? 10.165 -12.521 4.728 1.00 86.81 230 ALA A C 1
ATOM 1852 O O . ALA A 1 230 ? 9.030 -12.846 4.369 1.00 86.81 230 ALA A O 1
ATOM 1853 N N . ALA A 1 231 ? 10.808 -13.173 5.701 1.00 86.19 231 ALA A N 1
ATOM 1854 C CA . ALA A 1 231 ? 10.220 -14.290 6.439 1.00 86.19 231 ALA A CA 1
ATOM 1855 C C . ALA A 1 231 ? 8.978 -13.854 7.233 1.00 86.19 231 ALA A C 1
ATOM 1857 O O . ALA A 1 231 ? 7.964 -14.559 7.229 1.00 86.19 231 ALA A O 1
ATOM 1858 N N . THR A 1 232 ? 9.033 -12.672 7.854 1.00 89.06 232 THR A N 1
ATOM 1859 C CA . THR A 1 232 ? 7.910 -12.072 8.583 1.00 89.06 232 THR A CA 1
ATOM 1860 C C . THR A 1 232 ? 6.743 -11.778 7.653 1.00 89.06 232 THR A C 1
ATOM 1862 O O . THR A 1 232 ? 5.633 -12.210 7.949 1.00 89.06 232 THR A O 1
ATOM 1865 N N . LEU A 1 233 ? 6.984 -11.164 6.490 1.00 90.00 233 LEU A N 1
ATOM 1866 C CA . LEU A 1 233 ? 5.951 -10.944 5.476 1.00 90.00 233 LEU A CA 1
ATOM 1867 C C . LEU A 1 233 ? 5.263 -12.257 5.082 1.00 90.00 233 LEU A C 1
ATOM 1869 O O . LEU A 1 233 ? 4.037 -12.341 5.110 1.00 90.00 233 LEU A O 1
ATOM 1873 N N . LEU A 1 234 ? 6.031 -13.294 4.737 1.00 87.50 234 LEU A N 1
ATOM 1874 C CA . LEU A 1 234 ? 5.460 -14.583 4.331 1.00 87.50 234 LEU A CA 1
ATOM 1875 C C . LEU A 1 234 ? 4.642 -15.229 5.454 1.00 87.50 234 LEU A C 1
ATOM 1877 O O . LEU A 1 234 ? 3.567 -15.770 5.196 1.00 87.50 234 LEU A O 1
ATOM 1881 N N . ARG A 1 235 ? 5.118 -15.153 6.698 1.00 86.31 235 ARG A N 1
ATOM 1882 C CA . ARG A 1 235 ? 4.379 -15.643 7.865 1.00 86.31 235 ARG A CA 1
ATOM 1883 C C . ARG A 1 235 ? 3.060 -14.889 8.042 1.00 86.31 235 ARG A C 1
ATOM 1885 O O . ARG A 1 235 ? 2.013 -15.529 8.067 1.00 86.31 235 ARG A O 1
ATOM 1892 N N . SER A 1 236 ? 3.092 -13.557 8.071 1.00 87.31 236 SER A N 1
ATOM 1893 C CA . SER A 1 236 ? 1.888 -12.737 8.247 1.00 87.31 236 SER A CA 1
ATOM 1894 C C . SER A 1 236 ? 0.872 -12.942 7.117 1.00 87.31 236 SER A C 1
ATOM 1896 O O . SER A 1 236 ? -0.330 -12.982 7.365 1.00 87.31 236 SER A O 1
ATOM 1898 N N . LEU A 1 237 ? 1.329 -13.129 5.872 1.00 86.69 237 LEU A N 1
ATOM 1899 C CA . LEU A 1 237 ? 0.447 -13.465 4.748 1.00 86.69 237 LEU A CA 1
ATOM 1900 C C . LEU A 1 237 ? -0.194 -14.850 4.898 1.00 86.69 237 LEU A C 1
ATOM 1902 O O . LEU A 1 237 ? -1.352 -15.035 4.523 1.00 86.69 237 LEU A O 1
ATOM 1906 N N . ASN A 1 238 ? 0.547 -15.831 5.420 1.00 84.12 238 ASN A N 1
ATOM 1907 C CA . ASN A 1 238 ? 0.008 -17.164 5.665 1.00 84.12 238 ASN A CA 1
ATOM 1908 C C . ASN A 1 238 ? -1.067 -17.120 6.760 1.00 84.12 238 ASN A C 1
ATOM 1910 O O . ASN A 1 238 ? -2.139 -17.687 6.564 1.00 84.12 238 ASN A O 1
ATOM 1914 N N . GLU A 1 239 ? -0.805 -16.401 7.853 1.00 82.88 239 GLU A N 1
ATOM 1915 C CA . GLU A 1 239 ? -1.745 -16.223 8.968 1.00 82.88 239 GLU A CA 1
ATOM 1916 C C . GLU A 1 239 ? -3.033 -15.514 8.530 1.00 82.88 239 GLU A C 1
ATOM 1918 O O . GLU A 1 239 ? -4.133 -16.002 8.808 1.00 82.88 239 GLU A O 1
ATOM 1923 N N . ALA A 1 240 ? -2.908 -14.435 7.747 1.00 81.56 240 ALA A N 1
ATOM 1924 C CA . ALA A 1 240 ? -4.061 -13.721 7.205 1.00 81.56 240 ALA A CA 1
ATOM 1925 C C . ALA A 1 240 ? -4.953 -14.643 6.349 1.00 81.56 240 ALA A C 1
ATOM 1927 O O . ALA A 1 240 ? -6.180 -14.537 6.375 1.00 81.56 240 ALA A O 1
ATOM 1928 N N . ARG A 1 241 ? -4.364 -15.587 5.600 1.00 76.81 241 ARG A N 1
ATOM 1929 C CA . ARG A 1 241 ? -5.102 -16.546 4.755 1.00 76.81 241 ARG A CA 1
ATOM 1930 C C . ARG A 1 241 ? -5.788 -17.663 5.526 1.00 76.81 241 ARG A C 1
ATOM 1932 O O . ARG A 1 241 ? -6.838 -18.123 5.088 1.00 76.81 241 ARG A O 1
ATOM 1939 N N . THR A 1 242 ? -5.201 -18.138 6.619 1.00 67.00 242 THR A N 1
ATOM 1940 C CA . THR A 1 242 ? -5.727 -19.306 7.337 1.00 67.00 242 THR A CA 1
ATOM 1941 C C . THR A 1 242 ? -6.997 -19.027 8.130 1.00 67.00 242 THR A C 1
ATOM 1943 O O . THR A 1 242 ? -7.773 -19.956 8.356 1.00 67.00 242 THR A O 1
ATOM 1946 N N . GLY A 1 243 ? -7.227 -17.779 8.550 1.00 58.47 243 GLY A N 1
ATOM 1947 C CA . GLY A 1 243 ? -8.264 -17.476 9.540 1.00 58.47 243 GLY A CA 1
ATOM 1948 C C . GLY A 1 243 ? -8.114 -18.315 10.824 1.00 58.47 243 GLY A C 1
ATOM 1949 O O . GLY A 1 243 ? -7.188 -19.113 10.976 1.00 58.47 243 GLY A O 1
ATOM 1950 N N . ASP A 1 244 ? -9.052 -18.175 11.757 1.00 48.25 244 ASP A N 1
ATOM 1951 C CA . ASP A 1 244 ? -8.957 -18.757 13.111 1.00 48.25 244 ASP A CA 1
ATOM 1952 C C . ASP A 1 244 ? -9.009 -20.299 13.181 1.00 48.25 244 ASP A C 1
ATOM 1954 O O . ASP A 1 244 ? -8.906 -20.880 14.259 1.00 48.25 244 ASP A O 1
ATOM 1958 N N . THR A 1 245 ? -9.163 -21.011 12.059 1.00 41.28 245 THR A N 1
ATOM 1959 C CA . THR A 1 245 ? -9.462 -22.459 12.066 1.00 41.28 245 THR A CA 1
ATOM 1960 C C . THR A 1 245 ? -8.261 -23.388 11.865 1.00 41.28 245 THR A C 1
ATOM 1962 O O . THR A 1 245 ? -8.408 -24.590 12.076 1.00 41.28 245 THR A O 1
ATOM 1965 N N . ALA A 1 246 ? -7.065 -22.890 11.525 1.00 43.66 246 ALA A N 1
ATOM 1966 C CA . ALA A 1 246 ? -5.930 -23.760 11.166 1.00 43.66 246 ALA A CA 1
ATOM 1967 C C . ALA A 1 246 ? -4.742 -23.768 12.151 1.00 43.66 246 ALA A C 1
ATOM 1969 O O . ALA A 1 246 ? -3.765 -24.476 11.912 1.00 43.66 246 ALA A O 1
ATOM 1970 N N . MET A 1 247 ? -4.796 -23.032 13.267 1.00 43.66 247 MET A N 1
ATOM 1971 C CA . MET A 1 247 ? -3.641 -22.920 14.179 1.00 43.66 247 MET A CA 1
ATOM 1972 C C . MET A 1 247 ? -3.429 -24.143 15.089 1.00 43.66 247 MET A C 1
ATOM 1974 O O . MET A 1 247 ? -2.372 -24.280 15.696 1.00 43.66 247 MET A O 1
ATOM 1978 N N . ALA A 1 248 ? -4.386 -25.075 15.162 1.00 41.97 248 ALA A N 1
ATOM 1979 C CA . ALA A 1 248 ? -4.283 -26.250 16.032 1.00 41.97 248 ALA A CA 1
ATOM 1980 C C . ALA A 1 248 ? -3.490 -27.437 15.434 1.00 41.97 248 ALA A C 1
ATOM 1982 O O . ALA A 1 248 ? -3.320 -28.441 16.125 1.00 41.97 248 ALA A O 1
ATOM 1983 N N . GLN A 1 249 ? -3.028 -27.379 14.173 1.00 39.72 249 GLN A N 1
ATOM 1984 C CA . GLN A 1 249 ? -2.467 -28.560 13.482 1.00 39.72 249 GLN A CA 1
ATOM 1985 C C . GLN A 1 249 ? -1.245 -28.315 12.576 1.00 39.72 249 GLN A C 1
ATOM 1987 O O . GLN A 1 249 ? -0.973 -29.135 11.699 1.00 39.72 249 GLN A O 1
ATOM 1992 N N . LEU A 1 250 ? -0.478 -27.235 12.741 1.00 40.69 250 LEU A N 1
ATOM 1993 C CA . LEU A 1 250 ? 0.668 -27.002 11.852 1.00 40.69 250 LEU A CA 1
ATOM 1994 C C . LEU A 1 250 ? 1.988 -27.542 12.424 1.00 40.69 250 LEU A C 1
ATOM 1996 O O . LEU A 1 250 ? 2.544 -27.025 13.389 1.00 40.69 250 LEU A O 1
ATOM 2000 N N . ASP A 1 251 ? 2.478 -28.596 11.766 1.00 42.72 251 ASP A N 1
ATOM 2001 C CA . ASP A 1 251 ? 3.841 -29.123 11.839 1.00 42.72 251 ASP A CA 1
ATOM 2002 C C . ASP A 1 251 ? 4.851 -28.041 11.382 1.00 42.72 251 ASP A C 1
ATOM 2004 O O . ASP A 1 251 ? 4.693 -27.504 10.273 1.00 42.72 251 ASP A O 1
ATOM 2008 N N . PRO A 1 252 ? 5.901 -27.737 12.178 1.00 44.31 252 PRO A N 1
ATOM 2009 C CA . PRO A 1 252 ? 6.984 -26.816 11.822 1.00 44.31 252 PRO A CA 1
ATOM 2010 C C . PRO A 1 252 ? 7.702 -27.133 10.504 1.00 44.31 252 PRO A C 1
ATOM 2012 O O . PRO A 1 252 ? 8.412 -26.277 9.991 1.00 44.31 252 PRO A O 1
ATOM 2015 N N . ALA A 1 253 ? 7.549 -28.326 9.926 1.00 46.31 253 ALA A N 1
ATOM 2016 C CA . ALA A 1 253 ? 8.113 -28.651 8.614 1.00 46.31 253 ALA A CA 1
ATOM 2017 C C . ALA A 1 253 ? 7.283 -28.126 7.415 1.00 46.31 253 ALA A C 1
ATOM 2019 O O . ALA A 1 253 ? 7.730 -28.230 6.273 1.00 46.31 253 ALA A O 1
ATOM 2020 N N . SER A 1 254 ? 6.091 -27.556 7.646 1.00 49.81 254 SER A N 1
ATOM 2021 C CA . SER A 1 254 ? 5.089 -27.238 6.605 1.00 49.81 254 SER A CA 1
ATOM 2022 C C . SER A 1 254 ? 4.718 -25.743 6.493 1.00 49.81 254 SER A C 1
ATOM 2024 O O . SER A 1 254 ? 3.605 -25.377 6.119 1.00 49.81 254 SER A O 1
ATOM 2026 N N . ILE A 1 255 ? 5.674 -24.866 6.815 1.00 53.09 255 ILE A N 1
ATOM 2027 C CA . ILE A 1 255 ? 5.495 -23.455 7.230 1.00 53.09 255 ILE A CA 1
ATOM 2028 C C . ILE A 1 255 ? 4.733 -22.550 6.225 1.00 53.09 255 ILE A C 1
ATOM 2030 O O . ILE A 1 255 ? 4.275 -21.477 6.602 1.00 53.09 255 ILE A O 1
ATOM 2034 N N . TYR A 1 256 ? 4.507 -22.966 4.972 1.00 57.72 256 TYR A N 1
ATOM 2035 C CA . TYR A 1 256 ? 3.883 -22.121 3.938 1.00 57.72 256 TYR A CA 1
ATOM 2036 C C . TYR A 1 256 ? 2.866 -22.842 3.039 1.00 57.72 256 TYR A C 1
ATOM 2038 O O . TYR A 1 256 ? 2.750 -22.520 1.857 1.00 57.72 256 TYR A O 1
ATOM 2046 N N . ASN A 1 257 ? 2.097 -23.804 3.558 1.00 58.12 257 ASN A N 1
ATOM 2047 C CA . ASN A 1 257 ? 1.140 -24.570 2.736 1.00 58.12 257 ASN A CA 1
ATOM 2048 C C . ASN A 1 257 ? 0.123 -23.695 1.960 1.00 58.12 257 ASN A C 1
ATOM 2050 O O . ASN A 1 257 ? -0.365 -24.113 0.907 1.00 58.12 257 ASN A O 1
ATOM 2054 N N . ASN A 1 258 ? -0.163 -22.469 2.424 1.00 61.31 258 ASN A N 1
ATOM 2055 C CA . ASN A 1 258 ? -1.104 -21.539 1.776 1.00 61.31 258 ASN A CA 1
ATOM 2056 C C . ASN A 1 258 ? -0.435 -20.488 0.870 1.00 61.31 258 ASN A C 1
ATOM 2058 O O . ASN A 1 258 ? -1.113 -19.643 0.275 1.00 61.31 258 ASN A O 1
ATOM 2062 N N . ILE A 1 259 ? 0.891 -20.531 0.733 1.00 68.75 259 ILE A N 1
ATOM 2063 C CA . ILE A 1 259 ? 1.692 -19.620 -0.088 1.00 68.75 259 ILE A CA 1
ATOM 2064 C C . ILE A 1 259 ? 2.456 -20.474 -1.100 1.00 68.75 259 ILE A C 1
ATOM 2066 O O . ILE A 1 259 ? 3.492 -21.059 -0.808 1.00 68.75 259 ILE A O 1
ATOM 2070 N N . ALA A 1 260 ? 1.943 -20.539 -2.327 1.00 72.62 260 ALA A N 1
ATOM 2071 C CA . ALA A 1 260 ? 2.598 -21.237 -3.427 1.00 72.62 260 ALA A CA 1
ATOM 2072 C C . ALA A 1 260 ? 2.968 -20.235 -4.524 1.00 72.62 260 ALA A C 1
ATOM 2074 O O . ALA A 1 260 ? 2.081 -19.538 -5.007 1.00 72.62 260 ALA A O 1
ATOM 2075 N N . LEU A 1 261 ? 4.236 -20.203 -4.964 1.00 70.75 261 LEU A N 1
ATOM 2076 C CA . LEU A 1 261 ? 4.730 -19.312 -6.035 1.00 70.75 261 LEU A CA 1
ATOM 2077 C C . LEU A 1 261 ? 3.834 -19.236 -7.292 1.00 70.75 261 LEU A C 1
ATOM 2079 O O . LEU A 1 261 ? 3.630 -18.128 -7.781 1.00 70.75 261 LEU A O 1
ATOM 2083 N N . PRO A 1 262 ? 3.228 -20.337 -7.796 1.00 77.50 262 PRO A N 1
ATOM 2084 C CA . PRO A 1 262 ? 2.316 -20.267 -8.942 1.00 77.50 262 PRO A CA 1
ATOM 2085 C C . PRO A 1 262 ? 1.036 -19.451 -8.693 1.00 77.50 262 PRO A C 1
ATOM 2087 O O . PRO A 1 262 ? 0.339 -19.119 -9.645 1.00 77.50 262 PRO A O 1
ATOM 2090 N N . ARG A 1 263 ? 0.698 -19.170 -7.427 1.00 82.50 263 ARG A N 1
ATOM 2091 C CA . ARG A 1 263 ? -0.480 -18.400 -6.997 1.00 82.50 263 ARG A CA 1
ATOM 2092 C C . ARG A 1 263 ? -0.161 -16.931 -6.693 1.00 82.50 263 ARG A C 1
ATOM 2094 O O . ARG A 1 263 ? -1.002 -16.239 -6.128 1.00 82.50 263 ARG A O 1
ATOM 2101 N N . PHE A 1 264 ? 1.042 -16.463 -7.026 1.00 85.94 264 PHE A N 1
ATOM 2102 C CA . PHE A 1 264 ? 1.446 -15.070 -6.846 1.00 85.94 264 PHE A CA 1
ATOM 2103 C C . PHE A 1 264 ? 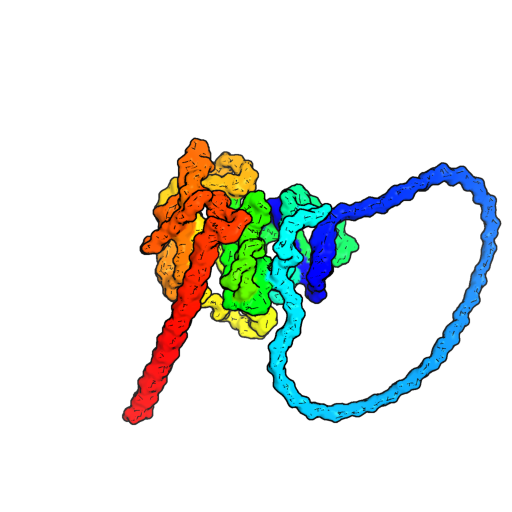1.572 -14.354 -8.180 1.00 85.94 264 PHE A C 1
ATOM 2105 O O . PHE A 1 264 ? 2.019 -14.928 -9.167 1.00 85.94 264 PHE A O 1
ATOM 2112 N N . GLY A 1 265 ? 1.224 -13.074 -8.170 1.00 91.38 265 GLY A N 1
ATOM 2113 C CA . GLY A 1 265 ? 1.585 -12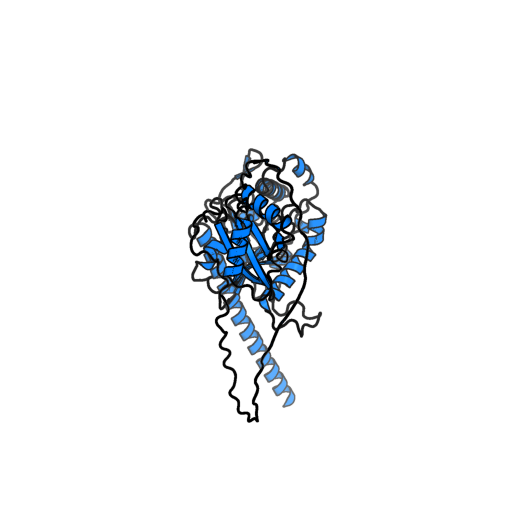.118 -9.202 1.00 91.38 265 GLY A CA 1
ATOM 2114 C C . GLY A 1 265 ? 2.226 -10.901 -8.548 1.00 91.38 265 GLY A C 1
ATOM 2115 O O . GLY A 1 265 ? 1.818 -10.512 -7.453 1.00 91.38 265 GLY A O 1
ATOM 2116 N N . ILE A 1 266 ? 3.237 -10.312 -9.188 1.00 94.25 266 ILE A N 1
ATOM 2117 C CA . ILE A 1 266 ? 3.965 -9.159 -8.640 1.00 94.25 266 ILE A CA 1
ATOM 2118 C C . ILE A 1 266 ? 3.857 -7.934 -9.557 1.00 94.25 266 ILE A C 1
ATOM 2120 O O . ILE A 1 266 ? 4.091 -8.014 -10.760 1.00 94.25 266 ILE A O 1
ATOM 2124 N N . VAL A 1 267 ? 3.549 -6.768 -8.989 1.00 96.56 267 VAL A N 1
ATOM 2125 C CA . VAL A 1 267 ? 3.622 -5.478 -9.691 1.00 96.56 267 VAL A CA 1
ATOM 2126 C C . VAL A 1 267 ? 4.721 -4.630 -9.061 1.00 96.56 267 VAL A C 1
ATOM 2128 O O . VAL A 1 267 ? 4.641 -4.277 -7.889 1.00 96.56 267 VAL A O 1
ATOM 2131 N N . PHE A 1 268 ? 5.729 -4.274 -9.852 1.00 95.81 268 PHE A N 1
ATOM 2132 C CA . PHE A 1 268 ? 6.818 -3.388 -9.460 1.00 95.81 268 PHE A CA 1
ATOM 2133 C C . PHE A 1 268 ? 6.537 -1.957 -9.920 1.00 95.81 268 PHE A C 1
ATOM 2135 O O . PHE A 1 268 ? 6.295 -1.709 -11.105 1.00 95.81 268 PHE A O 1
ATOM 2142 N N . LEU A 1 269 ? 6.600 -1.006 -8.990 1.00 95.50 269 LEU A N 1
ATOM 2143 C CA . LEU A 1 269 ? 6.391 0.418 -9.249 1.00 95.50 269 LEU A CA 1
ATOM 2144 C C . LEU A 1 269 ? 7.697 1.171 -9.011 1.00 95.50 269 LEU A C 1
ATOM 2146 O O . LEU A 1 269 ? 8.141 1.292 -7.873 1.00 95.50 269 LEU A O 1
ATOM 2150 N N . ALA A 1 270 ? 8.302 1.685 -10.084 1.00 91.25 270 ALA A N 1
ATOM 2151 C CA . ALA A 1 270 ? 9.556 2.437 -10.031 1.00 91.25 270 ALA A CA 1
ATOM 2152 C C . ALA A 1 270 ? 10.692 1.676 -9.316 1.00 91.25 270 ALA A C 1
ATOM 2154 O O . ALA A 1 270 ? 11.485 2.262 -8.584 1.00 91.25 270 ALA A O 1
ATOM 2155 N N . THR A 1 271 ? 10.777 0.361 -9.523 1.00 87.94 271 THR A N 1
ATOM 2156 C CA . THR A 1 271 ? 11.834 -0.475 -8.941 1.00 87.94 271 THR A CA 1
ATOM 2157 C C . THR A 1 271 ? 13.013 -0.582 -9.915 1.00 87.94 271 THR A C 1
ATOM 2159 O O . THR A 1 271 ? 12.817 -1.048 -11.037 1.00 87.94 271 THR A O 1
ATOM 2162 N N . PRO A 1 272 ? 14.235 -0.164 -9.538 1.00 86.31 272 PRO A N 1
ATOM 2163 C CA . PRO A 1 272 ? 15.411 -0.289 -10.398 1.00 86.31 272 PRO A CA 1
ATOM 2164 C C . PRO A 1 272 ? 15.925 -1.744 -10.408 1.00 86.31 272 PRO A C 1
ATOM 2166 O O . PRO A 1 272 ? 16.673 -2.158 -9.526 1.00 86.31 272 PRO A O 1
ATOM 2169 N N . HIS A 1 273 ? 15.500 -2.539 -11.394 1.00 80.44 273 HIS A N 1
ATOM 2170 C CA . HIS A 1 273 ? 15.801 -3.976 -11.507 1.00 80.44 273 HIS A CA 1
ATOM 2171 C C . HIS A 1 273 ? 17.058 -4.287 -12.300 1.00 80.44 273 HIS A C 1
ATOM 2173 O O . HIS A 1 273 ? 17.849 -5.156 -11.929 1.00 80.44 273 HIS A O 1
ATOM 2179 N N . SER A 1 274 ? 17.204 -3.612 -13.436 1.00 61.06 274 SER A N 1
ATOM 2180 C CA . SER A 1 274 ? 18.436 -3.670 -14.197 1.00 61.06 274 SER A CA 1
ATOM 2181 C C . SER A 1 274 ? 19.513 -3.066 -13.312 1.00 61.06 274 SER A C 1
ATOM 2183 O O . SER A 1 274 ? 19.258 -2.036 -12.683 1.00 61.06 274 SER A O 1
ATOM 2185 N N . GLY A 1 275 ? 20.699 -3.682 -13.275 1.00 54.22 275 GLY A N 1
ATOM 2186 C CA . GLY A 1 275 ? 21.931 -3.178 -12.648 1.00 54.22 275 GLY A CA 1
ATOM 2187 C C . GLY A 1 275 ? 22.427 -1.855 -13.251 1.00 54.22 275 GLY A C 1
ATOM 2188 O O . GLY A 1 275 ? 23.590 -1.705 -13.609 1.00 54.22 275 GLY A O 1
ATOM 2189 N N . SER A 1 276 ? 21.509 -0.907 -13.396 1.00 50.75 276 SER A N 1
ATOM 2190 C CA . SER A 1 276 ? 21.700 0.500 -13.625 1.00 50.75 276 SER A CA 1
ATOM 2191 C C . SER A 1 276 ? 22.679 0.972 -12.559 1.00 50.75 276 SER A C 1
ATOM 2193 O O . SER A 1 276 ? 22.648 0.534 -11.406 1.00 50.75 276 SER A O 1
ATOM 2195 N N . THR A 1 277 ? 23.678 1.688 -13.047 1.00 58.97 277 THR A N 1
ATOM 2196 C CA . THR A 1 277 ? 24.953 1.978 -12.404 1.00 58.97 277 THR A CA 1
ATOM 2197 C C . THR A 1 277 ? 24.798 2.395 -10.939 1.00 58.97 277 THR A C 1
ATOM 2199 O O . THR A 1 277 ? 23.740 2.835 -10.499 1.00 58.97 277 THR A O 1
ATOM 2202 N N . ILE A 1 278 ? 25.889 2.389 -10.170 1.00 62.09 278 ILE A N 1
ATOM 2203 C CA . ILE A 1 278 ? 25.907 2.998 -8.825 1.00 62.09 278 ILE A CA 1
ATOM 2204 C C . ILE A 1 278 ? 25.283 4.415 -8.834 1.00 62.09 278 ILE A C 1
ATOM 2206 O O . ILE A 1 278 ? 24.688 4.840 -7.848 1.00 62.09 278 ILE A O 1
ATOM 2210 N N . ALA A 1 279 ? 25.358 5.147 -9.955 1.00 62.72 279 ALA A N 1
ATOM 2211 C CA . ALA A 1 279 ? 24.726 6.455 -10.103 1.00 62.72 279 ALA A CA 1
ATOM 2212 C C . ALA A 1 279 ? 23.186 6.417 -10.088 1.00 62.72 279 ALA A C 1
ATOM 2214 O O . ALA A 1 279 ? 22.579 7.350 -9.560 1.00 62.72 279 ALA A O 1
ATOM 2215 N N . ASP A 1 280 ? 22.566 5.363 -10.614 1.00 69.38 280 ASP A N 1
ATOM 2216 C CA . ASP A 1 280 ? 21.113 5.179 -10.631 1.00 69.38 280 ASP A CA 1
ATOM 2217 C C . ASP A 1 280 ? 20.597 4.820 -9.232 1.00 69.38 280 ASP A C 1
ATOM 2219 O O . ASP A 1 280 ? 19.658 5.439 -8.737 1.00 69.38 280 ASP A O 1
ATOM 2223 N N . TRP A 1 281 ? 21.303 3.946 -8.510 1.00 72.56 281 TRP A N 1
ATOM 2224 C CA . TRP A 1 281 ? 21.005 3.673 -7.098 1.00 72.56 281 TRP A CA 1
ATOM 2225 C C . TRP A 1 281 ? 21.246 4.883 -6.193 1.00 72.56 281 TRP A C 1
ATOM 2227 O O . TRP A 1 281 ? 20.435 5.175 -5.318 1.00 72.56 281 TRP A O 1
ATOM 2237 N N . ASN A 1 282 ? 22.297 5.668 -6.442 1.00 72.31 282 ASN A N 1
ATOM 2238 C CA . ASN A 1 282 ? 22.490 6.945 -5.754 1.00 72.31 282 ASN A CA 1
ATOM 2239 C C . ASN A 1 282 ? 21.357 7.931 -6.064 1.00 72.31 282 ASN A C 1
ATOM 2241 O O . ASN A 1 282 ? 20.930 8.675 -5.184 1.00 72.31 282 ASN A O 1
ATOM 2245 N N . ALA A 1 283 ? 20.876 7.973 -7.311 1.00 73.50 283 ALA A N 1
ATOM 2246 C CA . ALA A 1 283 ? 19.734 8.798 -7.692 1.00 73.50 283 ALA A CA 1
ATOM 2247 C C . ALA A 1 283 ? 18.479 8.387 -6.921 1.00 73.50 283 ALA A C 1
ATOM 2249 O O . ALA A 1 283 ? 17.809 9.259 -6.369 1.00 73.50 283 ALA A O 1
ATOM 2250 N N . PHE A 1 284 ? 18.224 7.081 -6.855 1.00 76.00 284 PHE A N 1
ATOM 2251 C CA . PHE A 1 284 ? 17.133 6.469 -6.111 1.00 76.00 284 PHE A CA 1
ATOM 2252 C C . PHE A 1 284 ? 17.199 6.808 -4.618 1.00 76.00 284 PHE A C 1
ATOM 2254 O O . PHE A 1 284 ? 16.283 7.448 -4.109 1.00 76.00 284 PHE A O 1
ATOM 2261 N N . LEU A 1 285 ? 18.313 6.510 -3.939 1.00 75.88 285 LEU A N 1
ATOM 2262 C CA . LEU A 1 285 ? 18.497 6.799 -2.507 1.00 75.88 285 LEU A CA 1
ATOM 2263 C C . LEU A 1 285 ? 18.368 8.300 -2.184 1.00 75.88 285 LEU A C 1
ATOM 2265 O O . LEU A 1 285 ? 17.821 8.686 -1.153 1.00 75.88 285 LEU A O 1
ATOM 2269 N N . VAL A 1 286 ? 18.844 9.179 -3.073 1.00 74.44 286 VAL A N 1
ATOM 2270 C CA . VAL A 1 286 ? 18.672 10.631 -2.906 1.00 74.44 286 VAL A CA 1
ATOM 2271 C C . VAL A 1 286 ? 17.213 11.045 -3.093 1.00 74.44 286 VAL A C 1
ATOM 2273 O O . VAL A 1 286 ? 16.734 11.917 -2.366 1.00 74.44 286 VAL A O 1
ATOM 2276 N N . ALA A 1 287 ? 16.511 10.489 -4.080 1.00 71.94 287 ALA A N 1
ATOM 2277 C CA . ALA A 1 287 ? 15.118 10.830 -4.345 1.00 71.94 287 ALA A CA 1
ATOM 2278 C C . ALA A 1 287 ? 14.203 10.381 -3.198 1.00 71.94 287 ALA A C 1
ATOM 2280 O O . ALA A 1 287 ? 13.362 11.162 -2.753 1.00 71.94 287 ALA A O 1
ATOM 2281 N N . THR A 1 288 ? 14.417 9.182 -2.656 1.00 68.69 288 THR A N 1
ATOM 2282 C CA . THR A 1 288 ? 13.653 8.663 -1.512 1.00 68.69 288 THR A CA 1
ATOM 2283 C C . THR A 1 288 ? 13.916 9.459 -0.232 1.00 68.69 288 THR A C 1
ATOM 2285 O O . THR A 1 288 ? 12.974 9.779 0.492 1.00 68.69 288 THR A O 1
ATOM 2288 N N . ALA A 1 289 ? 15.146 9.936 -0.006 1.00 67.31 289 ALA A N 1
ATOM 2289 C CA . ALA A 1 289 ? 15.441 10.848 1.105 1.00 67.31 289 ALA A CA 1
ATOM 2290 C C . ALA A 1 289 ? 14.638 12.169 1.047 1.00 67.31 289 ALA A C 1
ATOM 2292 O O . ALA A 1 289 ? 14.286 12.725 2.090 1.00 67.31 289 ALA A O 1
ATOM 2293 N N . HIS A 1 290 ? 14.295 12.672 -0.149 1.00 60.81 290 HIS A N 1
ATOM 2294 C CA . HIS A 1 290 ? 13.431 13.857 -0.275 1.00 60.81 290 HIS A CA 1
ATOM 2295 C C . HIS A 1 290 ? 11.979 13.569 0.150 1.00 60.81 290 HIS A C 1
ATOM 2297 O O . HIS A 1 290 ? 11.305 14.470 0.655 1.00 60.81 290 HIS A O 1
ATOM 2303 N N . VAL A 1 291 ? 11.498 12.329 -0.004 1.00 59.00 291 VAL A N 1
ATOM 2304 C CA . VAL A 1 291 ? 10.128 11.913 0.362 1.00 59.00 291 VAL A CA 1
ATOM 2305 C C . VAL A 1 291 ? 9.928 11.878 1.884 1.00 59.00 291 VAL A C 1
ATOM 2307 O O . VAL A 1 291 ? 8.856 12.253 2.377 1.00 59.00 291 VAL A O 1
ATOM 2310 N N . LEU A 1 292 ? 10.980 11.547 2.643 1.00 52.62 292 LEU A N 1
ATOM 2311 C CA . LEU A 1 292 ? 10.965 11.512 4.112 1.00 52.62 292 LEU A CA 1
ATOM 2312 C C . LEU A 1 292 ? 10.748 12.882 4.782 1.00 52.62 292 LEU A C 1
ATOM 2314 O O . LEU A 1 292 ? 10.446 12.935 5.967 1.00 52.62 292 LEU A O 1
ATOM 2318 N N . GLY A 1 293 ? 10.776 13.992 4.039 1.00 48.22 293 GLY A N 1
ATOM 2319 C CA . GLY A 1 293 ? 10.463 15.317 4.583 1.00 48.22 293 GLY A CA 1
ATOM 2320 C C . GLY A 1 293 ? 11.672 16.030 5.188 1.00 48.22 293 GLY A C 1
ATOM 2321 O O . GLY A 1 293 ? 11.705 16.319 6.378 1.00 48.22 293 GLY A O 1
ATOM 2322 N N . GLY A 1 294 ? 12.637 16.396 4.339 1.00 42.41 294 GLY A N 1
ATOM 2323 C CA . GLY A 1 294 ? 13.632 17.417 4.686 1.00 42.41 294 GLY A CA 1
ATOM 2324 C C . GLY A 1 294 ? 14.866 16.927 5.444 1.00 42.41 294 GLY A C 1
ATOM 2325 O O . GLY A 1 294 ? 15.522 17.738 6.101 1.00 42.41 294 GLY A O 1
ATOM 2326 N N . VAL A 1 295 ? 15.231 15.644 5.333 1.00 43.31 295 VAL A N 1
ATOM 2327 C CA . VAL A 1 295 ? 16.549 15.180 5.796 1.00 43.31 295 VAL A CA 1
ATOM 2328 C C . VAL A 1 295 ? 17.628 16.024 5.106 1.00 43.31 295 VAL A C 1
ATOM 2330 O O . VAL A 1 295 ? 17.671 16.119 3.876 1.00 43.31 295 VAL A O 1
ATOM 2333 N N . ARG A 1 296 ? 18.491 16.678 5.896 1.00 40.88 296 ARG A N 1
ATOM 2334 C CA . ARG A 1 296 ? 19.645 17.420 5.373 1.00 40.88 296 ARG A CA 1
ATOM 2335 C C . ARG A 1 296 ? 20.483 16.472 4.514 1.00 40.88 296 ARG A C 1
ATOM 2337 O O . ARG A 1 296 ? 20.928 15.431 4.981 1.00 40.88 296 ARG A O 1
ATOM 2344 N N . ILE A 1 297 ? 20.724 16.866 3.263 1.00 46.75 297 ILE A N 1
ATOM 2345 C CA . ILE A 1 297 ? 21.433 16.076 2.237 1.00 46.75 297 ILE A CA 1
ATOM 2346 C C . ILE A 1 297 ? 22.852 15.654 2.682 1.00 46.75 297 ILE A C 1
ATOM 2348 O O . ILE A 1 297 ? 23.424 14.727 2.109 1.00 46.75 297 ILE A O 1
ATOM 2352 N N . GLU A 1 298 ? 23.410 16.281 3.722 1.00 41.69 298 GLU A N 1
ATOM 2353 C CA . GLU A 1 298 ? 24.712 15.940 4.309 1.00 41.69 298 GLU A CA 1
ATOM 2354 C C . GLU A 1 298 ? 24.807 14.471 4.773 1.00 41.69 298 GLU A C 1
ATOM 2356 O O . GLU A 1 298 ? 25.884 13.886 4.657 1.00 41.69 298 GLU A O 1
ATOM 2361 N N . SER A 1 299 ? 23.694 13.830 5.163 1.00 41.84 299 SER A N 1
ATOM 2362 C CA . SER A 1 299 ? 23.653 12.405 5.550 1.00 41.84 299 SER A CA 1
ATOM 2363 C C . SER A 1 299 ? 23.845 11.431 4.376 1.00 41.84 299 SER A C 1
ATOM 2365 O O . SER A 1 299 ? 24.171 10.265 4.576 1.00 41.84 299 SER A O 1
ATOM 2367 N N . VAL A 1 300 ? 23.679 11.893 3.131 1.00 48.12 300 VAL A N 1
ATOM 2368 C CA . VAL A 1 300 ? 23.749 11.046 1.923 1.00 48.12 300 VAL A CA 1
ATOM 2369 C C . VAL A 1 300 ? 25.193 10.894 1.407 1.00 48.12 300 VAL A C 1
ATOM 2371 O O . VAL A 1 300 ? 25.445 10.205 0.419 1.00 48.12 300 VAL A O 1
ATOM 2374 N N . ASN A 1 301 ? 26.179 11.509 2.071 1.00 42.34 301 ASN A N 1
ATOM 2375 C CA . ASN A 1 301 ? 27.600 11.269 1.785 1.00 42.34 301 ASN A CA 1
ATOM 2376 C C . ASN A 1 301 ? 28.083 9.882 2.263 1.00 42.34 301 ASN A C 1
ATOM 2378 O O . ASN A 1 301 ? 29.160 9.439 1.855 1.00 42.34 301 ASN A O 1
ATOM 2382 N N . THR A 1 302 ? 27.267 9.175 3.051 1.00 43.72 302 THR A N 1
ATOM 2383 C CA . THR A 1 302 ? 27.522 7.821 3.576 1.00 43.72 302 THR A CA 1
ATOM 2384 C C . THR A 1 302 ? 27.140 6.702 2.592 1.00 43.72 302 THR A C 1
ATOM 2386 O O . THR A 1 302 ? 27.411 5.534 2.842 1.00 43.72 302 THR A O 1
ATOM 2389 N N . VAL A 1 303 ? 26.588 7.030 1.416 1.00 47.97 303 VAL A N 1
ATOM 2390 C CA . VAL A 1 303 ? 26.138 6.044 0.406 1.00 47.97 303 VAL A CA 1
ATOM 2391 C C . VAL A 1 303 ? 27.299 5.311 -0.296 1.00 47.97 303 VAL A C 1
ATOM 2393 O O . VAL A 1 303 ? 27.093 4.357 -1.039 1.00 47.97 303 VAL A O 1
ATOM 2396 N N . LYS A 1 304 ? 28.561 5.669 -0.019 1.00 45.38 304 LYS A N 1
ATOM 2397 C CA . LYS A 1 304 ? 29.738 5.005 -0.615 1.00 45.38 304 LYS A CA 1
ATOM 2398 C C . LYS A 1 304 ? 29.887 3.516 -0.252 1.00 45.38 304 LYS A C 1
ATOM 2400 O O . LYS A 1 304 ? 30.781 2.873 -0.791 1.00 45.38 304 LYS A O 1
ATOM 2405 N N . THR A 1 305 ? 29.058 2.973 0.642 1.00 49.19 305 THR A N 1
ATOM 2406 C CA . THR A 1 305 ? 29.116 1.566 1.082 1.00 49.19 305 THR A CA 1
ATOM 2407 C C . THR A 1 305 ? 27.886 0.737 0.693 1.00 49.19 305 THR A C 1
ATOM 2409 O O . THR A 1 305 ? 27.864 -0.456 0.978 1.00 49.19 305 THR A O 1
ATOM 2412 N N . PHE A 1 306 ? 26.873 1.320 0.039 1.00 54.66 306 PHE A N 1
ATOM 2413 C CA . PHE A 1 306 ? 25.690 0.560 -0.371 1.00 54.66 306 PHE A CA 1
ATOM 2414 C C . PHE A 1 306 ? 26.002 -0.299 -1.605 1.00 54.66 306 PHE A C 1
ATOM 2416 O O . PHE A 1 306 ? 26.424 0.226 -2.637 1.00 54.66 306 PHE A O 1
ATOM 2423 N N . ASN A 1 307 ? 25.807 -1.616 -1.500 1.00 61.97 307 ASN A N 1
ATOM 2424 C CA . ASN A 1 307 ? 25.975 -2.557 -2.603 1.00 61.97 307 ASN A CA 1
ATOM 2425 C C . ASN A 1 307 ? 24.594 -3.037 -3.079 1.00 61.97 307 ASN A C 1
ATOM 2427 O O . ASN A 1 307 ? 24.008 -3.895 -2.431 1.00 61.97 307 ASN A O 1
ATOM 2431 N N . PRO A 1 308 ? 24.070 -2.559 -4.218 1.00 62.22 308 PRO A N 1
ATOM 2432 C CA . PRO A 1 308 ? 22.761 -2.984 -4.716 1.00 62.22 308 PRO A CA 1
ATOM 2433 C C . PRO A 1 308 ? 22.591 -4.503 -4.860 1.00 62.22 308 PRO A C 1
ATOM 2435 O O . PRO A 1 308 ? 21.503 -5.030 -4.636 1.00 62.22 308 PRO A O 1
ATOM 2438 N N . ALA A 1 309 ? 23.678 -5.218 -5.171 1.00 58.81 309 ALA A N 1
ATOM 2439 C CA . ALA A 1 309 ? 23.665 -6.672 -5.309 1.00 58.81 309 ALA A CA 1
ATOM 2440 C C . ALA A 1 309 ? 23.434 -7.414 -3.979 1.00 58.81 309 ALA A C 1
ATOM 2442 O O . ALA A 1 309 ? 23.113 -8.596 -4.005 1.00 58.81 309 ALA A O 1
ATOM 2443 N N . SER A 1 310 ? 23.592 -6.756 -2.821 1.00 60.16 310 SER A N 1
ATOM 2444 C CA . SER A 1 310 ? 23.271 -7.366 -1.523 1.00 60.16 310 SER A CA 1
ATOM 2445 C C . SER A 1 310 ? 21.785 -7.299 -1.174 1.00 60.16 310 SER A C 1
ATOM 2447 O O . SER A 1 310 ? 21.374 -7.936 -0.213 1.00 60.16 310 SER A O 1
ATOM 2449 N N . VAL A 1 311 ? 20.992 -6.523 -1.919 1.00 63.06 311 VAL A N 1
ATOM 2450 C CA . VAL A 1 311 ? 19.564 -6.295 -1.635 1.00 63.06 311 VAL A CA 1
ATOM 2451 C C . VAL A 1 311 ? 18.669 -6.921 -2.702 1.00 63.06 311 VAL A C 1
ATOM 2453 O O . VAL A 1 311 ? 17.556 -7.342 -2.399 1.00 63.06 311 VAL A O 1
ATOM 2456 N N . TRP A 1 312 ? 19.135 -7.002 -3.952 1.00 74.31 312 TRP A N 1
ATOM 2457 C CA . TRP A 1 312 ? 18.324 -7.489 -5.064 1.00 74.31 312 TRP A CA 1
ATOM 2458 C C . TRP A 1 312 ? 19.136 -8.310 -6.072 1.00 74.31 312 TRP A C 1
ATOM 2460 O O . TRP A 1 312 ? 20.070 -7.801 -6.693 1.00 74.31 312 TRP A O 1
ATOM 2470 N N . ASP A 1 313 ? 18.718 -9.562 -6.288 1.00 80.19 313 ASP A N 1
ATOM 2471 C CA . ASP A 1 313 ? 19.208 -10.423 -7.368 1.00 80.19 313 ASP A CA 1
ATOM 2472 C C . ASP A 1 313 ? 18.093 -10.665 -8.399 1.00 80.19 313 ASP A C 1
ATOM 2474 O O . ASP A 1 313 ? 17.266 -11.576 -8.294 1.00 80.19 313 ASP A O 1
ATOM 2478 N N . ALA A 1 314 ? 18.088 -9.814 -9.427 1.00 82.38 314 ALA A N 1
ATOM 2479 C CA . ALA A 1 314 ? 17.146 -9.878 -10.540 1.00 82.38 314 ALA A CA 1
ATOM 2480 C C . ALA A 1 314 ? 17.173 -11.238 -11.260 1.00 82.38 314 ALA A C 1
ATOM 2482 O O . ALA A 1 314 ? 16.135 -11.729 -11.707 1.00 82.38 314 ALA A O 1
ATOM 2483 N N . GLN A 1 315 ? 18.355 -11.850 -11.379 1.00 82.75 315 GLN A N 1
ATOM 2484 C CA . GLN A 1 315 ? 18.518 -13.102 -12.105 1.00 82.75 315 GLN A CA 1
ATOM 2485 C C . GLN A 1 315 ? 18.005 -14.280 -11.276 1.00 82.75 315 GLN A C 1
ATOM 2487 O O . GLN A 1 315 ? 17.360 -15.170 -11.834 1.00 82.75 315 GLN A O 1
ATOM 2492 N N . ALA A 1 316 ? 18.231 -14.271 -9.959 1.00 84.44 316 ALA A N 1
ATOM 2493 C CA . ALA A 1 316 ? 17.645 -15.252 -9.050 1.00 84.44 316 ALA A CA 1
ATOM 2494 C C . ALA A 1 316 ? 16.111 -15.226 -9.108 1.00 84.44 316 ALA A C 1
ATOM 2496 O O . ALA A 1 316 ? 15.496 -16.287 -9.218 1.00 84.44 316 ALA A O 1
ATOM 2497 N N . PHE A 1 317 ? 15.500 -14.035 -9.128 1.00 86.56 317 PHE A N 1
ATOM 2498 C CA . PHE A 1 317 ? 14.048 -13.889 -9.276 1.00 86.56 317 PHE A CA 1
ATOM 2499 C C . PHE A 1 317 ? 13.527 -14.468 -10.605 1.00 86.56 317 PHE A C 1
ATOM 2501 O O . PHE A 1 317 ? 12.580 -15.257 -10.615 1.00 86.56 317 PHE A O 1
ATOM 2508 N N . ILE A 1 318 ? 14.169 -14.136 -11.732 1.00 86.81 318 ILE A N 1
ATOM 2509 C CA . ILE A 1 318 ? 13.789 -14.659 -13.060 1.00 86.81 318 ILE A CA 1
ATOM 2510 C C . ILE A 1 318 ? 13.948 -16.187 -13.129 1.00 86.81 318 ILE A C 1
ATOM 2512 O O . ILE A 1 318 ? 13.187 -16.867 -13.816 1.00 86.81 318 ILE A O 1
ATOM 2516 N N . ASN A 1 319 ? 14.921 -16.737 -12.402 1.00 87.25 319 ASN A N 1
ATOM 2517 C CA . ASN A 1 319 ? 15.219 -18.167 -12.383 1.00 87.25 319 ASN A CA 1
ATOM 2518 C C . ASN A 1 319 ? 14.332 -18.982 -11.424 1.00 87.25 319 ASN A C 1
ATOM 2520 O O . ASN A 1 319 ? 14.511 -20.203 -11.342 1.00 87.25 319 ASN A O 1
ATOM 2524 N N . LEU A 1 320 ? 13.387 -18.352 -10.714 1.00 83.25 320 LEU A N 1
ATOM 2525 C CA . LEU A 1 320 ? 12.399 -19.060 -9.898 1.00 83.25 320 LEU A CA 1
ATOM 2526 C C . LEU A 1 320 ? 11.605 -20.066 -10.750 1.00 83.25 320 LEU A C 1
ATOM 2528 O O . LEU A 1 320 ? 11.355 -19.856 -11.939 1.00 83.25 320 LEU A O 1
ATOM 2532 N N . LYS A 1 321 ? 11.207 -21.190 -10.142 1.00 84.19 321 LYS A N 1
ATOM 2533 C CA . LYS A 1 321 ? 10.502 -22.288 -10.824 1.00 84.19 321 LYS A CA 1
ATOM 2534 C C . LYS A 1 321 ? 9.200 -22.663 -10.095 1.00 84.19 321 LYS A C 1
ATOM 2536 O O . LYS A 1 321 ? 9.279 -23.330 -9.066 1.00 84.19 321 LYS A O 1
ATOM 2541 N N . PRO A 1 322 ? 8.016 -22.318 -10.644 1.00 84.69 322 PRO A N 1
ATOM 2542 C CA . PRO A 1 322 ? 7.823 -21.357 -11.732 1.00 84.69 322 PRO A CA 1
ATOM 2543 C C . PRO A 1 322 ? 8.125 -19.927 -11.265 1.00 84.69 322 PRO A C 1
ATOM 2545 O O . PRO A 1 322 ? 7.947 -19.601 -10.092 1.00 84.69 322 PRO A O 1
ATOM 2548 N N . CYS A 1 323 ? 8.560 -19.075 -12.192 1.00 85.06 323 CYS A N 1
ATOM 2549 C CA . CYS A 1 323 ? 8.661 -17.644 -11.947 1.00 85.06 323 CYS A CA 1
ATOM 2550 C C . CYS A 1 323 ? 7.231 -17.077 -11.915 1.00 85.06 323 CYS A C 1
ATOM 2552 O O . CYS A 1 323 ? 6.485 -17.316 -12.872 1.00 85.06 323 CYS A O 1
ATOM 2554 N N . PRO A 1 324 ? 6.815 -16.394 -10.832 1.00 88.94 324 PRO A N 1
ATOM 2555 C CA . PRO A 1 324 ? 5.513 -15.737 -10.784 1.00 88.94 324 PRO A CA 1
ATOM 2556 C C . PRO A 1 324 ? 5.382 -14.742 -11.943 1.00 88.94 324 PRO A C 1
ATOM 2558 O O . PRO A 1 324 ? 6.362 -14.056 -12.244 1.00 88.94 324 PRO A O 1
ATOM 2561 N N . PRO A 1 325 ? 4.214 -14.613 -12.595 1.00 92.75 325 PRO A N 1
ATOM 2562 C CA . PRO A 1 325 ? 4.017 -13.532 -13.545 1.00 92.75 325 PRO A CA 1
ATOM 2563 C C . PRO A 1 325 ? 4.206 -12.184 -12.835 1.00 92.75 325 PRO A C 1
ATOM 2565 O O . PRO A 1 325 ? 3.886 -12.022 -11.651 1.00 92.75 325 PRO A O 1
ATOM 2568 N N . PHE A 1 326 ? 4.729 -11.195 -13.555 1.00 93.94 326 PHE A N 1
ATOM 2569 C CA . PHE A 1 326 ? 4.946 -9.865 -13.000 1.00 93.94 326 PHE A CA 1
ATOM 2570 C C . PHE A 1 326 ? 4.671 -8.751 -14.013 1.00 93.94 326 PHE A C 1
ATOM 2572 O O . PHE A 1 326 ? 4.438 -9.006 -15.199 1.00 93.94 326 PHE A O 1
ATOM 2579 N N . ARG A 1 327 ? 4.646 -7.502 -13.537 1.00 96.00 327 ARG A N 1
ATOM 2580 C CA . ARG A 1 327 ? 4.596 -6.270 -14.341 1.00 96.00 327 ARG A CA 1
ATOM 2581 C C . ARG A 1 327 ? 5.539 -5.235 -13.741 1.00 96.00 327 ARG A C 1
ATOM 2583 O O . ARG A 1 327 ? 5.530 -5.041 -12.532 1.00 96.00 327 ARG A O 1
ATOM 2590 N N . CYS A 1 328 ? 6.308 -4.544 -14.577 1.00 95.69 328 CYS A N 1
ATOM 2591 C CA . CYS A 1 328 ? 7.220 -3.486 -14.143 1.00 95.69 328 CYS A CA 1
ATOM 2592 C C . CYS A 1 328 ? 6.770 -2.136 -14.700 1.00 95.69 328 CYS A C 1
ATOM 2594 O O . CYS A 1 328 ? 6.454 -2.026 -15.887 1.00 95.69 328 CYS A O 1
ATOM 2596 N N . PHE A 1 329 ? 6.783 -1.106 -13.860 1.00 96.69 329 PHE A N 1
ATOM 2597 C CA . PHE A 1 329 ? 6.438 0.258 -14.242 1.00 96.69 329 PHE A CA 1
ATOM 2598 C C . PHE A 1 329 ? 7.574 1.229 -13.933 1.00 96.69 329 PHE A C 1
ATOM 2600 O O . PHE A 1 329 ? 8.193 1.167 -12.873 1.00 96.69 329 PHE A O 1
ATOM 2607 N N . ALA A 1 330 ? 7.809 2.156 -14.855 1.00 94.69 330 ALA A N 1
ATOM 2608 C CA . ALA A 1 330 ? 8.731 3.271 -14.708 1.00 94.69 330 ALA A CA 1
ATOM 2609 C C . ALA A 1 330 ? 7.982 4.603 -14.690 1.00 94.69 330 ALA A C 1
ATOM 2611 O O . ALA A 1 330 ? 6.850 4.727 -15.170 1.00 94.69 330 ALA A O 1
ATOM 2612 N N . GLU A 1 331 ? 8.646 5.624 -14.169 1.00 93.06 331 GLU A N 1
ATOM 2613 C CA . GLU A 1 331 ? 8.116 6.981 -14.171 1.00 93.06 331 GLU A CA 1
ATOM 2614 C C . GLU A 1 331 ? 8.162 7.608 -15.579 1.00 93.06 331 GLU A C 1
ATOM 2616 O O . GLU A 1 331 ? 9.060 7.347 -16.389 1.00 93.06 331 GLU A O 1
ATOM 2621 N N . GLY A 1 332 ? 7.169 8.445 -15.879 1.00 93.25 332 GLY A N 1
ATOM 2622 C CA . GLY A 1 332 ? 7.043 9.152 -17.158 1.00 93.25 332 GLY A CA 1
ATOM 2623 C C . GLY A 1 332 ? 7.429 10.628 -17.089 1.00 93.25 332 GLY A C 1
ATOM 2624 O O . GLY A 1 332 ? 7.456 11.300 -18.118 1.00 93.25 332 GLY A O 1
ATOM 2625 N N . ARG A 1 333 ? 7.730 11.158 -15.898 1.00 93.56 333 ARG A N 1
ATOM 2626 C CA . ARG A 1 333 ? 8.221 12.525 -15.691 1.00 93.56 333 ARG A CA 1
ATOM 2627 C C . ARG A 1 333 ? 9.505 12.534 -14.880 1.00 93.56 333 ARG A C 1
ATOM 2629 O O . ARG A 1 333 ? 9.673 11.766 -13.943 1.00 93.56 333 ARG A O 1
ATOM 2636 N N . MET A 1 334 ? 10.379 13.461 -15.248 1.00 90.00 334 MET A N 1
ATOM 2637 C CA . MET A 1 334 ? 11.576 13.793 -14.489 1.00 90.00 334 MET A CA 1
ATOM 2638 C C . MET A 1 334 ? 11.186 14.614 -13.260 1.00 90.00 334 MET A C 1
ATOM 2640 O O . MET A 1 334 ? 10.254 15.420 -13.325 1.00 90.00 334 MET A O 1
ATOM 2644 N N . MET A 1 335 ? 11.946 14.477 -12.179 1.00 84.88 335 MET A N 1
ATOM 2645 C CA . MET A 1 335 ? 11.813 15.331 -11.000 1.00 84.88 335 MET A CA 1
ATOM 2646 C C . MET A 1 335 ? 13.127 16.047 -10.672 1.00 84.88 335 MET A C 1
ATOM 2648 O O . MET A 1 335 ? 14.204 15.580 -11.065 1.00 84.88 335 MET A O 1
ATOM 2652 N N . PRO A 1 336 ? 13.072 17.172 -9.940 1.00 81.69 336 PRO A N 1
ATOM 2653 C CA . PRO A 1 336 ? 14.266 17.821 -9.424 1.00 81.69 336 PRO A CA 1
ATOM 2654 C C . PRO A 1 336 ? 14.986 16.926 -8.407 1.00 81.69 336 PRO A C 1
ATOM 2656 O O . PRO A 1 336 ? 14.431 16.560 -7.375 1.00 81.69 336 PRO A O 1
ATOM 2659 N N . VAL A 1 337 ? 16.253 16.623 -8.677 1.00 75.62 337 VAL A N 1
ATOM 2660 C CA . VAL A 1 337 ? 17.169 15.907 -7.787 1.00 75.62 337 VAL A CA 1
ATOM 2661 C C . VAL A 1 337 ? 18.496 16.665 -7.767 1.00 75.62 337 VAL A C 1
ATOM 2663 O O . VAL A 1 337 ? 19.191 16.747 -8.782 1.00 75.62 337 VAL A O 1
ATOM 2666 N N . ARG A 1 338 ? 18.862 17.239 -6.610 1.00 70.25 338 ARG A N 1
ATOM 2667 C CA . ARG A 1 338 ? 20.111 18.016 -6.415 1.00 70.25 338 ARG A CA 1
ATOM 2668 C C . ARG A 1 338 ? 20.345 19.100 -7.488 1.00 70.25 338 ARG A C 1
ATOM 2670 O O . ARG A 1 338 ? 21.440 19.228 -8.021 1.00 70.25 338 ARG A O 1
ATOM 2677 N N . GLY A 1 339 ? 19.305 19.861 -7.833 1.00 74.75 339 GLY A N 1
ATOM 2678 C CA . GL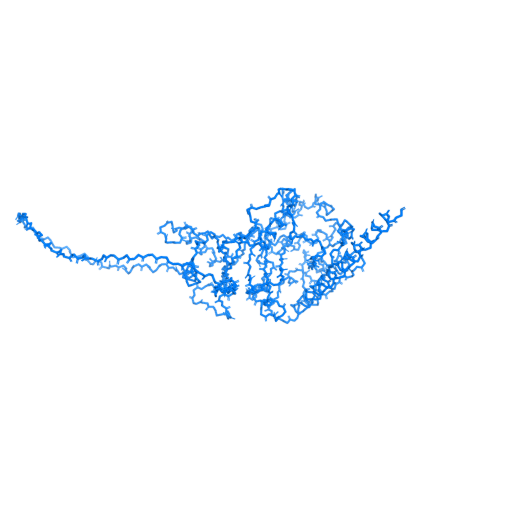Y A 1 339 ? 19.393 20.962 -8.806 1.00 74.75 339 GLY A CA 1
ATOM 2679 C C . GLY A 1 339 ? 19.395 20.539 -10.281 1.00 74.75 339 GLY A C 1
ATOM 2680 O O . GLY A 1 339 ? 19.362 21.399 -11.154 1.00 74.75 339 GLY A O 1
ATOM 2681 N N . THR A 1 340 ? 19.369 19.237 -10.572 1.00 79.81 340 THR A N 1
ATOM 2682 C CA . THR A 1 340 ? 19.178 18.701 -11.929 1.00 79.81 340 THR A CA 1
ATOM 2683 C C . THR A 1 340 ? 17.811 18.042 -12.038 1.00 79.81 340 THR A C 1
ATOM 2685 O O . THR A 1 340 ? 17.363 17.410 -11.088 1.00 79.81 340 THR A O 1
ATOM 2688 N N . SER A 1 341 ? 17.134 18.168 -13.178 1.00 85.94 341 SER A N 1
ATOM 2689 C CA . SER A 1 341 ? 15.955 17.339 -13.447 1.00 85.94 341 SER A CA 1
ATOM 2690 C C . SER A 1 341 ? 16.425 16.025 -14.048 1.00 85.94 341 SER A C 1
ATOM 2692 O O . SER A 1 341 ? 17.200 16.045 -15.005 1.00 85.94 341 SER A O 1
ATOM 2694 N N . LYS A 1 342 ? 15.972 14.893 -13.512 1.00 85.00 342 LYS A N 1
ATOM 2695 C CA . LYS A 1 342 ? 16.247 13.568 -14.083 1.00 85.00 342 LYS A CA 1
ATOM 2696 C C . LYS A 1 342 ? 15.114 12.594 -13.809 1.00 85.00 342 LYS A C 1
ATOM 2698 O O . LYS A 1 342 ? 14.321 12.812 -12.895 1.00 85.00 342 LYS A O 1
ATOM 2703 N N . HIS A 1 343 ? 15.070 11.530 -14.602 1.00 86.56 343 HIS A N 1
ATOM 2704 C CA . HIS A 1 343 ? 14.360 10.329 -14.200 1.00 86.56 343 HIS A CA 1
ATOM 2705 C C . HIS A 1 343 ? 15.170 9.636 -13.099 1.00 86.56 343 HIS A C 1
ATOM 2707 O O . HIS A 1 343 ? 16.375 9.436 -13.258 1.00 86.56 343 HIS A O 1
ATOM 2713 N N . VAL A 1 344 ? 14.529 9.319 -11.982 1.00 86.12 344 VAL A N 1
ATOM 2714 C CA . VAL A 1 344 ? 15.089 8.519 -10.895 1.00 86.12 344 VAL A CA 1
ATOM 2715 C C . VAL A 1 344 ? 15.123 7.058 -11.320 1.00 86.12 344 VAL A C 1
ATOM 2717 O O . VAL A 1 344 ? 16.179 6.439 -11.244 1.00 86.12 344 VAL A O 1
ATOM 2720 N N . VAL A 1 345 ? 14.005 6.536 -11.837 1.00 88.56 345 VAL A N 1
ATOM 2721 C CA . VAL A 1 345 ? 13.935 5.177 -12.389 1.00 88.56 345 VAL A CA 1
ATOM 2722 C C . VAL A 1 345 ? 13.415 5.219 -13.821 1.00 88.56 345 VAL A C 1
ATOM 2724 O O . VAL A 1 345 ? 12.221 5.350 -14.082 1.00 88.56 345 VAL A O 1
ATOM 2727 N N . THR A 1 346 ? 14.340 5.112 -14.774 1.00 90.12 346 THR A N 1
ATOM 2728 C CA . THR A 1 346 ? 14.026 5.074 -16.209 1.00 90.12 346 THR A CA 1
ATOM 2729 C C . THR A 1 346 ? 13.328 3.770 -16.601 1.00 90.12 346 THR A C 1
ATOM 2731 O O . THR A 1 346 ? 13.421 2.762 -15.903 1.00 90.12 346 THR A O 1
ATOM 2734 N N . GLN A 1 347 ? 12.697 3.748 -17.779 1.00 92.06 347 GLN A N 1
ATOM 2735 C CA . GLN A 1 347 ? 12.137 2.519 -18.353 1.00 92.06 347 GLN A CA 1
ATOM 2736 C C . GLN A 1 347 ? 13.182 1.400 -18.476 1.00 92.06 347 GLN A C 1
ATOM 2738 O O . GLN A 1 347 ? 12.882 0.243 -18.196 1.00 92.06 347 GLN A O 1
ATOM 2743 N N . ALA A 1 348 ? 14.414 1.745 -18.858 1.00 88.75 348 ALA A N 1
ATOM 2744 C CA . ALA A 1 348 ? 15.514 0.791 -18.933 1.00 88.75 348 ALA A CA 1
ATOM 2745 C C . ALA A 1 348 ? 15.880 0.246 -17.544 1.00 88.75 348 ALA A C 1
ATOM 2747 O O . ALA A 1 348 ? 15.999 -0.960 -17.383 1.00 88.75 348 ALA A O 1
ATOM 2748 N N . SER A 1 349 ? 15.985 1.113 -16.530 1.00 87.88 349 SER A N 1
ATOM 2749 C CA . SER A 1 349 ? 16.282 0.703 -15.150 1.00 87.88 349 SER A CA 1
ATOM 2750 C C . SER A 1 349 ? 15.190 -0.207 -14.565 1.00 87.88 349 SER A C 1
ATOM 2752 O O . SER A 1 349 ? 15.505 -1.231 -13.961 1.00 87.88 349 SER A O 1
ATOM 2754 N N . ALA A 1 350 ? 13.913 0.098 -14.818 1.00 90.56 350 ALA A N 1
ATOM 2755 C CA . ALA A 1 350 ? 12.782 -0.721 -14.374 1.00 90.56 350 ALA A CA 1
ATOM 2756 C C . ALA A 1 350 ? 12.537 -1.986 -15.209 1.00 90.56 350 ALA A C 1
ATOM 2758 O O . ALA A 1 350 ? 11.696 -2.800 -14.843 1.00 90.56 350 ALA A O 1
ATOM 2759 N N . THR A 1 351 ? 13.201 -2.159 -16.351 1.00 90.56 351 THR A N 1
ATOM 2760 C CA . THR A 1 351 ? 13.037 -3.377 -17.155 1.00 90.56 351 THR A CA 1
ATOM 2761 C C . THR A 1 351 ? 13.685 -4.557 -16.429 1.00 90.56 351 THR A C 1
ATOM 2763 O O . THR A 1 351 ? 14.780 -4.420 -15.875 1.00 90.56 351 THR A O 1
ATOM 2766 N N . LEU A 1 352 ? 13.007 -5.709 -16.420 1.00 88.81 352 LEU A N 1
ATOM 2767 C CA . LEU A 1 352 ? 13.445 -6.920 -15.725 1.00 88.81 352 LEU A CA 1
ATOM 2768 C C . LEU A 1 352 ? 13.428 -8.114 -16.685 1.00 88.81 352 LEU A C 1
ATOM 2770 O O . LEU A 1 352 ? 12.381 -8.523 -17.190 1.00 88.81 352 LEU A O 1
ATOM 2774 N N . GLY A 1 353 ? 14.610 -8.675 -16.944 1.00 86.75 353 GLY A N 1
ATOM 2775 C CA . GLY A 1 353 ? 14.780 -9.760 -17.909 1.00 86.75 353 GLY A CA 1
ATOM 2776 C C . GLY A 1 353 ? 14.332 -9.338 -19.308 1.00 86.75 353 GLY A C 1
ATOM 2777 O O . GLY A 1 353 ? 14.727 -8.289 -19.807 1.00 86.75 353 GLY A O 1
ATOM 2778 N N . ASN A 1 354 ? 13.473 -10.149 -19.923 1.00 86.25 354 ASN A N 1
ATOM 2779 C CA . ASN A 1 354 ? 12.919 -9.870 -21.252 1.00 86.25 354 ASN A CA 1
ATOM 2780 C C . ASN A 1 354 ? 11.612 -9.060 -21.206 1.00 86.25 354 ASN A C 1
ATOM 2782 O O . ASN A 1 354 ? 11.023 -8.799 -22.254 1.00 86.25 354 ASN A O 1
ATOM 2786 N N . GLN A 1 355 ? 11.135 -8.682 -20.016 1.00 88.62 355 GLN A N 1
ATOM 2787 C CA . GLN A 1 355 ? 9.873 -7.974 -19.856 1.00 88.62 355 GLN A CA 1
ATOM 2788 C C . GLN A 1 355 ? 10.121 -6.476 -19.685 1.00 88.62 355 GLN A C 1
ATOM 2790 O O . GLN A 1 355 ? 10.515 -5.996 -18.619 1.00 88.62 355 GLN A O 1
ATOM 2795 N N . GLN A 1 356 ? 9.894 -5.735 -20.769 1.00 91.69 356 GLN A N 1
ATOM 2796 C CA . GLN A 1 356 ? 10.050 -4.286 -20.788 1.00 91.69 356 GLN A CA 1
ATOM 2797 C C . GLN A 1 356 ? 9.096 -3.621 -19.790 1.00 91.69 356 GLN A C 1
ATOM 2799 O O . GLN A 1 356 ? 7.908 -3.946 -19.740 1.00 91.69 356 GLN A O 1
ATOM 2804 N N . ALA A 1 357 ? 9.608 -2.657 -19.023 1.00 94.06 357 ALA A N 1
ATOM 2805 C CA . ALA A 1 357 ? 8.768 -1.859 -18.140 1.00 94.06 357 ALA A CA 1
ATOM 2806 C C . ALA A 1 357 ? 7.854 -0.909 -18.924 1.00 94.06 357 ALA A C 1
ATOM 2808 O O . ALA A 1 357 ? 8.248 -0.350 -19.950 1.00 94.06 357 ALA A O 1
ATOM 2809 N N . PHE A 1 358 ? 6.656 -0.657 -18.406 1.00 96.25 358 PHE A N 1
ATOM 2810 C CA . PHE A 1 358 ? 5.737 0.343 -18.946 1.00 96.25 358 PHE A CA 1
ATOM 2811 C C . PHE A 1 358 ? 5.989 1.702 -18.296 1.00 96.25 358 PHE A C 1
ATOM 2813 O O . PHE A 1 358 ? 6.115 1.798 -17.078 1.00 96.25 358 PHE A O 1
ATOM 2820 N N . GLN A 1 359 ? 6.028 2.779 -19.079 1.00 95.88 359 GLN A N 1
ATOM 2821 C CA . GLN A 1 359 ? 6.084 4.124 -18.507 1.00 95.88 359 GLN A CA 1
ATOM 2822 C C . GLN A 1 359 ? 4.684 4.623 -18.168 1.00 95.88 359 GLN A C 1
ATOM 2824 O O . GLN A 1 359 ? 3.802 4.662 -19.028 1.00 95.88 359 GLN A O 1
ATOM 2829 N N . ILE A 1 360 ? 4.492 5.062 -16.927 1.00 95.81 360 ILE A N 1
ATOM 2830 C CA . ILE A 1 360 ? 3.259 5.735 -16.529 1.00 95.81 360 ILE A CA 1
ATOM 2831 C C . ILE A 1 360 ? 3.417 7.218 -16.844 1.00 95.81 360 ILE A C 1
ATOM 2833 O O . ILE A 1 360 ? 4.223 7.931 -16.245 1.00 95.81 360 ILE A O 1
ATOM 2837 N N . MET A 1 361 ? 2.643 7.700 -17.811 1.00 91.94 361 MET A N 1
ATOM 2838 C CA . MET A 1 361 ? 2.709 9.099 -18.209 1.00 91.94 361 MET A CA 1
ATOM 2839 C C . MET A 1 361 ? 2.262 10.014 -17.070 1.00 91.94 361 MET A C 1
ATOM 2841 O O . MET A 1 361 ? 1.351 9.711 -16.304 1.00 91.94 361 MET A O 1
ATOM 2845 N N . ASN A 1 362 ? 2.872 11.193 -17.012 1.00 90.25 362 ASN A N 1
ATOM 2846 C CA . ASN A 1 362 ? 2.520 12.261 -16.082 1.00 90.25 362 ASN A CA 1
ATOM 2847 C C . ASN A 1 362 ? 2.770 12.003 -14.585 1.00 90.25 362 ASN A C 1
ATOM 2849 O O . ASN A 1 362 ? 2.366 12.842 -13.777 1.00 90.25 362 ASN A O 1
ATOM 2853 N N . VAL A 1 363 ? 3.484 10.935 -14.224 1.00 92.94 363 VAL A N 1
ATOM 2854 C CA . VAL A 1 363 ? 3.954 10.689 -12.850 1.00 92.94 363 VAL A CA 1
ATOM 2855 C C . VAL A 1 363 ? 5.475 10.704 -12.779 1.00 92.94 363 VAL A C 1
ATOM 2857 O O . VAL A 1 363 ? 6.158 10.281 -13.712 1.00 92.94 363 VAL A O 1
ATOM 2860 N N . ASP A 1 364 ? 5.983 11.215 -11.669 1.00 92.31 364 ASP A N 1
ATOM 2861 C CA . ASP A 1 364 ? 7.391 11.172 -11.279 1.00 92.31 364 ASP A CA 1
ATOM 2862 C C . ASP A 1 364 ? 7.614 10.123 -10.177 1.00 92.31 364 ASP A C 1
ATOM 2864 O O . ASP A 1 364 ? 6.671 9.469 -9.724 1.00 92.31 364 ASP A O 1
ATOM 2868 N N . HIS A 1 365 ? 8.858 9.988 -9.716 1.00 90.56 365 HIS A N 1
ATOM 2869 C CA . HIS A 1 365 ? 9.230 9.023 -8.681 1.00 90.56 365 HIS A CA 1
ATOM 2870 C C . HIS A 1 365 ? 8.445 9.177 -7.368 1.00 90.56 365 HIS A C 1
ATOM 2872 O O . HIS A 1 365 ? 8.180 8.199 -6.678 1.00 90.56 365 HIS A O 1
ATOM 2878 N N . VAL A 1 366 ? 8.049 10.403 -7.009 1.00 87.25 366 VAL A N 1
ATOM 2879 C CA . VAL A 1 366 ? 7.319 10.677 -5.759 1.00 87.25 366 VAL A CA 1
ATOM 2880 C C . VAL A 1 366 ? 5.838 10.333 -5.899 1.00 87.25 366 VAL A C 1
ATOM 2882 O O . VAL A 1 366 ? 5.193 9.945 -4.924 1.00 87.25 366 VAL A O 1
ATOM 2885 N N . SER A 1 367 ? 5.276 10.510 -7.095 1.00 92.00 367 SER A N 1
ATOM 2886 C CA . SER A 1 367 ? 3.838 10.391 -7.359 1.00 92.00 367 SER A CA 1
ATOM 2887 C C . SER A 1 367 ? 3.406 9.059 -7.971 1.00 92.00 367 SER A C 1
ATOM 2889 O O . SER A 1 367 ? 2.209 8.776 -7.975 1.00 92.00 367 SER A O 1
ATOM 2891 N N . ILE A 1 368 ? 4.336 8.223 -8.440 1.00 94.50 368 ILE A N 1
ATOM 2892 C CA . ILE A 1 368 ? 4.029 6.949 -9.112 1.00 94.50 368 ILE A CA 1
ATOM 2893 C C . ILE A 1 368 ? 3.210 5.964 -8.262 1.00 94.50 368 ILE A C 1
ATOM 2895 O O . ILE A 1 368 ? 2.391 5.236 -8.813 1.00 94.50 368 ILE A O 1
ATOM 2899 N N . CYS A 1 369 ? 3.349 5.994 -6.933 1.00 95.62 369 CYS A N 1
ATOM 2900 C CA . CYS A 1 369 ? 2.563 5.167 -6.006 1.00 95.62 369 CYS A CA 1
ATOM 2901 C C . CYS A 1 369 ? 1.326 5.883 -5.428 1.00 95.62 369 CYS A C 1
ATOM 2903 O O . CYS A 1 369 ? 0.652 5.337 -4.553 1.00 95.62 369 CYS A O 1
ATOM 2905 N N . LYS A 1 370 ? 1.023 7.113 -5.871 1.00 95.50 370 LYS A N 1
ATOM 2906 C CA . LYS A 1 370 ? 0.062 8.019 -5.220 1.00 95.50 370 LYS A CA 1
ATOM 2907 C C . LYS A 1 370 ? -1.055 8.446 -6.172 1.00 95.50 370 LYS A C 1
ATOM 2909 O O . LYS A 1 370 ? -0.899 9.382 -6.960 1.00 95.50 370 LYS A O 1
ATOM 2914 N N . PHE A 1 371 ? -2.231 7.833 -6.046 1.00 95.50 371 PHE A N 1
ATOM 2915 C CA . PHE A 1 371 ? -3.366 8.108 -6.934 1.00 95.50 371 PHE A CA 1
ATOM 2916 C C . PHE A 1 371 ? -4.435 8.986 -6.287 1.00 95.50 371 PHE A C 1
ATOM 2918 O O . PHE A 1 371 ? -4.935 8.707 -5.202 1.00 95.50 371 PHE A O 1
ATOM 2925 N N . LYS A 1 372 ? -4.803 10.068 -6.982 1.00 93.94 372 LYS A N 1
ATOM 2926 C CA . LYS A 1 372 ? -5.787 11.051 -6.495 1.00 93.94 372 LYS A CA 1
ATOM 2927 C C . LYS A 1 372 ? -7.237 10.642 -6.774 1.00 93.94 372 LYS A C 1
ATOM 2929 O O . LYS A 1 372 ? -8.134 11.131 -6.089 1.00 93.94 372 LYS A O 1
ATOM 2934 N N . SER A 1 373 ? -7.475 9.808 -7.787 1.00 94.56 373 SER A N 1
ATOM 2935 C CA . SER A 1 373 ? -8.802 9.370 -8.237 1.00 94.56 373 SER A CA 1
ATOM 2936 C C . SER A 1 373 ? -8.719 8.023 -8.965 1.00 94.56 373 SER A C 1
ATOM 2938 O O . SER A 1 373 ? -7.622 7.545 -9.246 1.00 94.56 373 SER A O 1
ATOM 2940 N N . ARG A 1 374 ? -9.876 7.439 -9.311 1.00 93.50 374 ARG A N 1
ATOM 2941 C CA . ARG A 1 374 ? -9.990 6.189 -10.089 1.00 93.50 374 ARG A CA 1
ATOM 2942 C C . ARG A 1 374 ? -9.632 6.330 -11.584 1.00 93.50 374 ARG A C 1
ATOM 2944 O O . ARG A 1 374 ? -9.884 5.422 -12.369 1.00 93.50 374 ARG A O 1
ATOM 2951 N N . LEU A 1 375 ? -9.072 7.470 -11.992 1.00 92.38 375 LEU A N 1
ATOM 2952 C CA . LEU A 1 375 ? -8.702 7.780 -13.375 1.00 92.38 375 LEU A CA 1
ATOM 2953 C C . LEU A 1 375 ? -7.181 7.923 -13.521 1.00 92.38 375 LEU A C 1
ATOM 2955 O O . LEU A 1 375 ? -6.456 8.124 -12.545 1.00 92.38 375 LEU A O 1
ATOM 2959 N N . GLY A 1 376 ? -6.697 7.892 -14.763 1.00 92.94 376 GLY A N 1
ATOM 2960 C CA . GLY A 1 376 ? -5.288 8.129 -15.076 1.00 92.94 376 GLY A CA 1
ATOM 2961 C C . GLY A 1 376 ? -4.395 6.983 -14.581 1.00 92.94 376 GLY A C 1
ATOM 2962 O O . GLY A 1 376 ? -4.706 5.831 -14.879 1.00 92.94 376 GLY A O 1
ATOM 2963 N N . PRO A 1 377 ? -3.309 7.257 -13.828 1.00 94.75 377 PRO A N 1
ATOM 2964 C CA . PRO A 1 377 ? -2.391 6.223 -13.340 1.00 94.75 377 PRO A CA 1
ATOM 2965 C C . PRO A 1 377 ? -3.058 5.079 -12.565 1.00 94.75 377 PRO A C 1
ATOM 2967 O O . PRO A 1 377 ? -2.637 3.933 -12.705 1.00 94.75 377 PRO A O 1
ATOM 2970 N N . PHE A 1 378 ? -4.129 5.363 -11.807 1.00 96.38 378 PHE A N 1
ATOM 2971 C CA . PHE A 1 378 ? -4.897 4.323 -11.114 1.00 96.38 378 PHE A CA 1
ATOM 2972 C C . PHE A 1 378 ? -5.423 3.276 -12.093 1.00 96.38 378 PHE A C 1
ATOM 2974 O O . PHE A 1 378 ? -5.281 2.089 -11.834 1.00 96.38 378 PHE A O 1
ATOM 2981 N N . THR A 1 379 ? -5.989 3.706 -13.225 1.00 95.88 379 THR A N 1
ATOM 2982 C CA . THR A 1 379 ? -6.545 2.808 -14.243 1.00 95.88 379 THR A CA 1
ATOM 2983 C C . THR A 1 379 ? -5.465 1.898 -14.821 1.00 95.88 379 THR A C 1
ATOM 2985 O O . THR A 1 379 ? -5.692 0.707 -14.994 1.00 95.88 379 THR A O 1
ATOM 2988 N N . THR A 1 380 ? -4.266 2.431 -15.073 1.00 96.25 380 THR A N 1
ATOM 2989 C CA . THR A 1 380 ? -3.130 1.635 -15.557 1.00 96.25 380 THR A CA 1
ATOM 2990 C C . THR A 1 380 ? -2.751 0.537 -14.564 1.00 96.25 380 THR A C 1
ATOM 2992 O O . THR A 1 380 ? -2.595 -0.617 -14.958 1.00 96.25 380 THR A O 1
ATOM 2995 N N . ILE A 1 381 ? -2.641 0.873 -13.276 1.00 97.06 381 ILE A N 1
ATOM 2996 C CA . ILE A 1 381 ? -2.256 -0.101 -12.247 1.00 97.06 381 ILE A CA 1
ATOM 2997 C C . ILE A 1 381 ? -3.382 -1.087 -11.937 1.00 97.06 381 ILE A C 1
ATOM 2999 O O . ILE A 1 381 ? -3.117 -2.279 -11.810 1.00 97.06 381 ILE A O 1
ATOM 3003 N N . SER A 1 382 ? -4.635 -0.639 -11.868 1.00 96.81 382 SER A N 1
ATOM 3004 C CA . SER A 1 382 ? -5.772 -1.526 -11.613 1.00 96.81 382 SER A CA 1
ATOM 3005 C C . SER A 1 382 ? -5.982 -2.525 -12.755 1.00 96.81 382 SER A C 1
ATOM 3007 O O . SER A 1 382 ? -6.269 -3.693 -12.496 1.00 96.81 382 SER A O 1
ATOM 3009 N N . MET A 1 383 ? -5.771 -2.112 -14.010 1.00 96.38 383 MET A N 1
ATOM 3010 C CA . MET A 1 383 ? -5.774 -3.025 -15.156 1.00 96.38 383 MET A CA 1
ATOM 3011 C C . MET A 1 383 ? -4.641 -4.048 -15.063 1.00 96.38 383 MET A C 1
ATOM 3013 O O . MET A 1 383 ? -4.893 -5.237 -15.228 1.00 96.38 383 MET A O 1
ATOM 3017 N N . ALA A 1 384 ? -3.423 -3.612 -14.732 1.00 96.88 384 ALA A N 1
ATOM 3018 C CA . ALA A 1 384 ? -2.281 -4.510 -14.586 1.00 96.88 384 ALA A CA 1
ATOM 3019 C C . ALA A 1 384 ? -2.488 -5.545 -13.469 1.00 96.88 384 ALA A C 1
ATOM 3021 O O . ALA A 1 384 ? -2.200 -6.722 -13.669 1.00 96.88 384 ALA A O 1
ATOM 3022 N N . LEU A 1 385 ? -3.033 -5.129 -12.321 1.00 96.94 385 LEU A N 1
ATOM 3023 C CA . LEU A 1 385 ? -3.411 -6.034 -11.230 1.00 96.94 385 LEU A CA 1
ATOM 3024 C C . LEU A 1 385 ? -4.454 -7.062 -11.690 1.00 96.94 385 LEU A C 1
ATOM 3026 O O . LEU A 1 385 ? -4.328 -8.246 -11.388 1.00 96.94 385 LEU A O 1
ATOM 3030 N N . TRP A 1 386 ? -5.465 -6.625 -12.444 1.00 95.69 386 TRP A N 1
ATOM 3031 C CA . TRP A 1 386 ? -6.522 -7.505 -12.944 1.00 95.69 386 TRP A CA 1
ATOM 3032 C C . TRP A 1 386 ? -6.022 -8.511 -13.990 1.00 95.69 386 TRP A C 1
ATOM 3034 O O . TRP A 1 386 ? -6.358 -9.693 -13.925 1.00 95.69 386 TRP A O 1
ATOM 3044 N N . GLU A 1 387 ? -5.209 -8.072 -14.952 1.00 95.19 387 GLU A N 1
ATOM 3045 C CA . GLU A 1 387 ? -4.567 -8.958 -15.932 1.00 95.19 387 GLU A CA 1
ATOM 3046 C C . GLU A 1 387 ? -3.723 -10.024 -15.239 1.00 95.19 387 GLU A C 1
ATOM 3048 O O . GLU A 1 387 ? -3.827 -11.210 -15.552 1.00 95.19 387 GLU A O 1
ATOM 3053 N N . LEU A 1 388 ? -2.939 -9.599 -14.252 1.00 94.38 388 LEU A N 1
ATOM 3054 C CA . LEU A 1 388 ? -2.048 -10.471 -13.514 1.00 94.38 388 LEU A CA 1
ATOM 3055 C C . LEU A 1 388 ? -2.805 -11.516 -12.690 1.00 94.38 388 LEU A C 1
ATOM 3057 O O . LEU A 1 388 ? -2.446 -12.691 -12.707 1.00 94.38 388 LEU A O 1
ATOM 3061 N N . LEU A 1 389 ? -3.892 -11.113 -12.029 1.00 92.94 389 LEU A N 1
ATOM 3062 C CA . LEU A 1 389 ? -4.778 -12.033 -11.318 1.00 92.94 389 LEU A CA 1
ATOM 3063 C C . LEU A 1 389 ? -5.362 -13.098 -12.262 1.00 92.94 389 LEU A C 1
ATOM 3065 O O . LEU A 1 389 ? -5.391 -14.280 -11.920 1.00 92.94 389 LEU A O 1
ATOM 3069 N N . ASN A 1 390 ? -5.775 -12.708 -13.473 1.00 92.69 390 ASN A N 1
ATOM 3070 C CA . ASN A 1 390 ? -6.275 -13.659 -14.468 1.00 92.69 390 ASN A CA 1
ATOM 3071 C C . ASN A 1 390 ? -5.185 -14.626 -14.950 1.00 92.69 390 ASN A C 1
ATOM 3073 O O . ASN A 1 390 ? -5.463 -15.812 -15.121 1.00 92.69 390 ASN A O 1
ATOM 3077 N N . GLU A 1 391 ? -3.952 -14.155 -15.159 1.00 92.31 391 GLU A N 1
ATOM 3078 C CA . GLU A 1 391 ? -2.813 -15.016 -15.512 1.00 92.31 391 GLU A CA 1
ATOM 3079 C C . GLU A 1 391 ? -2.534 -16.054 -14.423 1.00 92.31 391 GLU A C 1
ATOM 3081 O O . GLU A 1 391 ? -2.384 -17.238 -14.728 1.00 92.31 391 GLU A O 1
ATOM 3086 N N . VAL A 1 392 ? -2.533 -15.630 -13.158 1.00 89.19 392 VAL A N 1
ATOM 3087 C CA . VAL A 1 392 ? -2.344 -16.515 -12.002 1.00 89.19 392 VAL A CA 1
ATOM 3088 C C . VAL A 1 392 ? -3.456 -17.565 -11.924 1.00 89.19 392 VAL A C 1
ATOM 3090 O O . VAL A 1 392 ? -3.177 -18.764 -11.818 1.00 89.19 392 VAL A O 1
ATOM 3093 N N . ASN A 1 393 ? -4.716 -17.142 -12.051 1.00 86.31 393 ASN A N 1
ATOM 3094 C CA . ASN A 1 393 ? -5.865 -18.046 -12.003 1.00 86.31 393 ASN A CA 1
ATOM 3095 C C . ASN A 1 393 ? -5.844 -19.059 -13.158 1.00 86.31 393 ASN A C 1
ATOM 3097 O O . ASN A 1 393 ? -6.038 -20.255 -12.941 1.00 86.31 393 ASN A O 1
ATOM 3101 N N . ASN A 1 394 ? -5.534 -18.615 -14.377 1.00 82.44 394 ASN A N 1
ATOM 3102 C CA . ASN A 1 394 ? -5.483 -19.488 -15.552 1.00 82.44 394 ASN A CA 1
ATOM 3103 C C . ASN A 1 394 ? -4.263 -20.428 -15.538 1.00 82.44 394 ASN A C 1
ATOM 3105 O O . ASN A 1 394 ? -4.377 -21.600 -15.910 1.00 82.44 394 ASN A O 1
ATOM 3109 N N . GLY A 1 395 ? -3.106 -19.949 -15.073 1.00 66.50 395 GLY A N 1
ATOM 3110 C CA . GLY A 1 395 ? -1.887 -20.750 -14.930 1.00 66.50 395 GLY A CA 1
ATOM 3111 C C . GLY A 1 395 ? -2.027 -21.863 -13.886 1.00 66.50 395 GLY A C 1
ATOM 3112 O O . GLY A 1 395 ? -1.545 -22.980 -14.099 1.00 66.50 395 GLY A O 1
ATOM 3113 N N . GLY A 1 396 ? -2.762 -21.604 -12.797 1.00 55.59 396 GLY A N 1
ATOM 3114 C CA . GLY A 1 396 ? -3.097 -22.610 -11.785 1.00 55.59 396 GLY A CA 1
ATOM 3115 C C . GLY A 1 396 ? -3.980 -23.750 -12.315 1.00 55.59 396 GLY A C 1
ATOM 3116 O O . GLY A 1 396 ? -3.781 -24.909 -11.937 1.00 55.59 396 GLY A O 1
ATOM 3117 N N . VAL A 1 397 ? -4.905 -23.447 -13.235 1.00 48.50 397 VAL A N 1
ATOM 3118 C CA . VAL A 1 397 ? -5.826 -24.424 -13.856 1.00 48.50 397 VAL A CA 1
ATOM 3119 C C . VAL A 1 397 ? -5.098 -25.368 -14.826 1.00 48.50 397 VAL A C 1
ATOM 3121 O O . VAL A 1 397 ? -5.377 -26.568 -14.859 1.00 48.50 397 VAL A O 1
ATOM 3124 N N . GLN A 1 398 ? -4.115 -24.875 -15.587 1.00 45.50 398 GLN A N 1
ATOM 3125 C CA . GLN A 1 398 ? -3.312 -25.732 -16.473 1.00 45.50 398 GLN A CA 1
ATOM 3126 C C . GLN A 1 398 ? -2.383 -26.679 -15.697 1.00 45.50 398 GLN A C 1
ATOM 3128 O O . GLN A 1 398 ? -2.230 -27.843 -16.081 1.00 45.50 398 GLN A O 1
ATOM 3133 N N . GLN A 1 399 ? -1.798 -26.234 -14.579 1.00 49.69 399 GLN A N 1
ATOM 3134 C CA . GLN A 1 399 ? -0.925 -27.085 -13.758 1.00 49.69 399 GLN A CA 1
ATOM 3135 C C . GLN A 1 399 ? -1.688 -28.194 -13.020 1.00 49.69 399 GLN A C 1
ATOM 3137 O O . GLN A 1 399 ? -1.192 -29.321 -12.961 1.00 49.69 399 GLN A O 1
ATOM 3142 N N . THR A 1 400 ? -2.896 -27.920 -12.512 1.00 44.38 400 THR A N 1
ATOM 3143 C CA . THR A 1 400 ? -3.739 -28.944 -11.860 1.00 44.38 400 THR A CA 1
ATOM 3144 C C . THR A 1 400 ? -4.138 -30.040 -12.841 1.00 44.38 400 THR A C 1
ATOM 3146 O O . THR A 1 400 ? -3.962 -31.216 -12.527 1.00 44.38 400 THR A O 1
ATOM 3149 N N . ARG A 1 401 ? -4.557 -29.679 -14.060 1.00 40.94 401 ARG A N 1
ATOM 3150 C CA . ARG A 1 401 ? -4.896 -30.645 -15.117 1.00 40.94 401 ARG A CA 1
ATOM 3151 C C . ARG A 1 401 ? -3.697 -31.508 -15.526 1.00 40.94 401 ARG A C 1
ATOM 3153 O O . ARG A 1 401 ? -3.813 -32.726 -15.586 1.00 40.94 401 ARG A O 1
ATOM 3160 N N . THR A 1 402 ? -2.521 -30.896 -15.680 1.00 43.94 402 THR A N 1
ATOM 3161 C CA . THR A 1 402 ? -1.286 -31.615 -16.041 1.00 43.94 402 THR A CA 1
ATOM 3162 C C . THR A 1 402 ? -0.806 -32.550 -14.918 1.00 43.94 402 THR A C 1
ATOM 3164 O O . THR A 1 402 ? -0.303 -33.639 -15.189 1.00 43.94 402 THR A O 1
ATOM 3167 N N . GLN A 1 403 ? -0.956 -32.165 -13.643 1.00 46.06 403 GLN A N 1
ATOM 3168 C CA . GLN A 1 403 ? -0.642 -33.045 -12.507 1.00 46.06 403 GLN A CA 1
ATOM 3169 C C . GLN A 1 403 ? -1.639 -34.203 -12.370 1.00 46.06 403 GLN A C 1
ATOM 3171 O O . GLN A 1 403 ? -1.233 -35.310 -12.015 1.00 46.06 403 GLN A O 1
ATOM 3176 N N . GLN A 1 404 ? -2.919 -33.968 -12.662 1.00 44.44 404 GLN A N 1
ATOM 3177 C CA . GLN A 1 404 ? -3.957 -34.997 -12.634 1.00 44.44 404 GLN A CA 1
ATOM 3178 C C . GLN A 1 404 ? -3.755 -36.012 -13.770 1.00 44.44 404 GLN A C 1
ATOM 3180 O O . GLN A 1 404 ? -3.772 -37.212 -13.517 1.00 44.44 404 GLN A O 1
ATOM 3185 N N . GLU A 1 405 ? -3.432 -35.546 -14.980 1.00 48.25 405 GLU A N 1
ATOM 3186 C CA . GLU A 1 405 ? -3.091 -36.396 -16.132 1.00 48.25 405 GLU A CA 1
ATOM 3187 C C . GLU A 1 405 ? -1.807 -37.213 -15.891 1.00 48.25 405 GLU A C 1
ATOM 3189 O O . GLU A 1 405 ? -1.770 -38.406 -16.191 1.00 48.25 405 GLU A O 1
ATOM 3194 N N . ARG A 1 406 ? -0.776 -36.627 -15.258 1.00 49.12 406 ARG A N 1
ATOM 3195 C CA . ARG A 1 406 ? 0.435 -37.376 -14.865 1.00 49.12 406 ARG A CA 1
ATOM 3196 C C . ARG A 1 406 ? 0.160 -38.436 -13.800 1.00 49.12 406 ARG A C 1
ATOM 3198 O O . ARG A 1 406 ? 0.728 -39.517 -13.894 1.00 49.12 406 ARG A O 1
ATOM 3205 N N . ARG A 1 407 ? -0.701 -38.155 -12.812 1.00 48.47 407 ARG A N 1
ATOM 3206 C CA . ARG A 1 407 ? -1.082 -39.138 -11.781 1.00 48.47 407 ARG A CA 1
ATOM 3207 C C . ARG A 1 407 ? -1.850 -40.318 -12.374 1.00 48.47 407 ARG A C 1
ATOM 3209 O O . ARG A 1 407 ? -1.538 -41.448 -12.020 1.00 48.47 407 ARG A O 1
ATOM 3216 N N . VAL A 1 408 ? -2.776 -40.062 -13.300 1.00 55.94 408 VAL A N 1
ATOM 3217 C CA . VAL A 1 408 ? -3.512 -41.116 -14.021 1.00 55.94 408 VAL A CA 1
ATOM 3218 C C . VAL A 1 408 ? -2.553 -41.961 -14.868 1.00 55.94 408 VAL A C 1
ATOM 3220 O O . VAL A 1 408 ? -2.553 -43.180 -14.741 1.00 55.94 408 VAL A O 1
ATOM 3223 N N . SER A 1 409 ? -1.632 -41.328 -15.606 1.00 53.09 409 SER A N 1
ATOM 3224 C CA . SER A 1 409 ? -0.622 -42.036 -16.410 1.00 53.09 409 SER A CA 1
ATOM 3225 C C . SER A 1 409 ? 0.284 -42.950 -15.575 1.00 53.09 409 SER A C 1
ATOM 3227 O O . SER A 1 409 ? 0.559 -44.074 -15.982 1.00 53.09 409 SER A O 1
ATOM 3229 N N . THR A 1 410 ? 0.732 -42.506 -14.395 1.00 52.75 410 THR A N 1
ATOM 3230 C CA . THR A 1 410 ? 1.560 -43.344 -13.505 1.00 52.75 410 THR A CA 1
ATOM 3231 C C . THR A 1 410 ? 0.778 -44.485 -12.855 1.00 52.75 410 THR A C 1
ATOM 3233 O O . THR A 1 410 ? 1.362 -45.500 -12.481 1.00 52.75 410 THR A O 1
ATOM 3236 N N . GLN A 1 411 ? -0.539 -44.328 -12.701 1.00 49.22 411 GLN A N 1
ATOM 3237 C CA . GLN A 1 411 ? -1.407 -45.347 -12.117 1.00 49.22 411 GLN A CA 1
ATOM 3238 C C . GLN A 1 411 ? -1.744 -46.434 -13.149 1.00 49.22 411 GLN A C 1
ATOM 3240 O O . GLN A 1 411 ? -1.710 -47.614 -12.809 1.00 49.22 411 GLN A O 1
ATOM 3245 N N . ASP A 1 412 ? -1.948 -46.055 -14.414 1.00 51.88 412 ASP A N 1
ATOM 3246 C CA . ASP A 1 412 ? -2.149 -46.991 -15.527 1.00 51.88 412 ASP A CA 1
ATOM 3247 C C . ASP A 1 412 ? -0.878 -47.804 -15.840 1.00 51.88 412 ASP A C 1
ATOM 3249 O O . ASP A 1 412 ? -0.952 -49.015 -16.064 1.00 51.88 412 ASP A O 1
ATOM 3253 N N . GLU A 1 413 ? 0.309 -47.187 -15.764 1.00 49.66 413 GLU A N 1
ATOM 3254 C CA . GLU A 1 413 ? 1.584 -47.907 -15.907 1.00 49.66 413 GLU A CA 1
ATOM 3255 C C . GLU A 1 413 ? 1.805 -48.919 -14.771 1.00 49.66 413 GLU A C 1
ATOM 3257 O O . GLU A 1 413 ? 2.168 -50.068 -15.034 1.00 49.66 413 GLU A O 1
ATOM 3262 N N . ALA A 1 414 ? 1.516 -48.550 -13.519 1.00 49.53 414 ALA A N 1
ATOM 3263 C CA . ALA A 1 414 ? 1.651 -49.453 -12.373 1.00 49.53 414 ALA A CA 1
ATOM 3264 C C . ALA A 1 414 ? 0.677 -50.647 -12.430 1.00 49.53 414 ALA A C 1
ATOM 3266 O O . ALA A 1 414 ? 1.039 -51.756 -12.031 1.00 49.53 414 ALA A O 1
ATOM 3267 N N . VAL A 1 415 ? -0.536 -50.448 -12.959 1.00 53.53 415 VAL A N 1
ATOM 3268 C CA . VAL A 1 415 ? -1.514 -51.529 -13.168 1.00 53.53 415 VAL A CA 1
ATOM 3269 C C . VAL A 1 415 ? -1.082 -52.458 -14.307 1.00 53.53 415 VAL A C 1
ATOM 3271 O O . VAL A 1 415 ? -1.254 -53.671 -14.188 1.00 53.53 415 VAL A O 1
ATOM 3274 N N . SER A 1 416 ? -0.460 -51.929 -15.367 1.00 52.22 416 SER A N 1
ATOM 3275 C CA . SER A 1 416 ? 0.039 -52.746 -16.484 1.00 52.22 416 SER A CA 1
ATOM 3276 C C . SER A 1 416 ? 1.201 -53.671 -16.092 1.00 52.22 416 SER A C 1
ATOM 3278 O O . SER A 1 416 ? 1.255 -54.809 -16.547 1.00 52.22 416 SER A O 1
ATOM 3280 N N . ILE A 1 417 ? 2.080 -53.222 -15.187 1.00 54.53 417 ILE A N 1
ATOM 3281 C CA . ILE A 1 417 ? 3.237 -53.994 -14.698 1.00 54.53 417 ILE A CA 1
ATOM 3282 C C . ILE A 1 417 ? 2.810 -55.078 -13.694 1.00 54.53 417 ILE A C 1
ATOM 3284 O O . ILE A 1 417 ? 3.469 -56.103 -13.571 1.00 54.53 417 ILE A O 1
ATOM 3288 N N . ALA A 1 418 ? 1.693 -54.887 -12.986 1.00 50.78 418 ALA A N 1
ATOM 3289 C CA . ALA A 1 418 ? 1.157 -55.882 -12.055 1.00 50.78 418 ALA A CA 1
ATOM 3290 C C . ALA A 1 418 ? 0.368 -57.018 -12.746 1.00 50.78 418 ALA A C 1
ATOM 3292 O O . ALA A 1 418 ? -0.005 -57.986 -12.083 1.00 50.78 418 ALA A O 1
ATOM 3293 N N . GLN A 1 419 ? 0.084 -56.895 -14.049 1.00 49.81 419 GLN A N 1
ATOM 3294 C CA . GLN A 1 419 ? -0.669 -57.876 -14.847 1.00 49.81 419 GLN A CA 1
ATOM 3295 C C . GLN A 1 419 ? 0.197 -58.670 -15.844 1.00 49.81 419 GLN A C 1
ATOM 3297 O O . GLN A 1 419 ? -0.327 -59.552 -16.528 1.00 49.81 419 GLN A O 1
ATOM 3302 N N . SER A 1 420 ? 1.499 -58.377 -15.915 1.00 44.84 420 SER A N 1
ATOM 3303 C CA . SER A 1 420 ? 2.522 -59.099 -16.688 1.00 44.84 420 SER A CA 1
ATOM 3304 C C . SER A 1 420 ? 3.401 -59.941 -15.777 1.00 44.84 420 SER A C 1
ATOM 3306 O O . SER A 1 420 ? 3.701 -61.096 -16.152 1.00 44.84 420 SER A O 1
#

Radius of gyration: 29.46 Å; chains: 1; bounding box: 72×94×91 Å